Protein AF-0000000084649032 (afdb_homodimer)

Sequence (476 aa):
MSLVLALDASSSACSASLLRRSADGDELVSRYALTPREHTRRLMPMIDEVLAEAGVGPSQLDAVAYGHGPGSFTGLRIAAGVAQGLAYGLERPLIGVSTLQALALGGHLRHRFRYIFTALDARMGEVYAAAWRIENERPVALMAEAVLPPERLQLPREHEDHDWVGLGSGWGLWDGVPAEIQAALGLCVTDIEPQACDMVILAADAFEAGDHQRPHDAQPVYLRDQVAWKKMAEKKPQMSLVLALDASSSACSASLLRRSADGDELVSRYALTPREHTRRLMPMIDEVLAEAGVGPSQLDAVAYGHGPGSFTGLRIAAGVAQGLAYGLERPLIGVSTLQALALGGHLRHRFRYIFTALDARMGEVYAAAWRIENERPVALMAEAVLPPERLQLPREHEDHDWVGLGSGWGLWDGVPAEIQAALGLCVTDIEPQACDMVILAADAFEAGDHQRPHDAQPVYLRDQVAWKKMAEKKPQ

Foldseek 3Di:
DAWEKEWEQQEQKTKIKIWDDDPVGIDIFMDMDRHGPCNLPVRVVRVVVRCVVVPHDLLRHQEYEYAQDDGDPVRNVSRLVVRLVSCQVSVHFYYYFHFQQLQVLVCCVVPVDAWEWEWEPPPPQKIWIWIWGDDPSGTDTLDDTAIDHQLPDDDRPPCLPDAYAYEEQRCVSVVNHDPSVVVNHPYYDYPDGRYRRSRRVVVVVCVVVVNTHRSVPDHRDDRVVVVVVVVVVVPPDD/DAWEKEWEQQEQKTKIKIWDQDPVGIDIFMDMDRHGPCNLPVRVVRVVVRCVVVPHDLLRHQEYEYALDDGDPVRNVSRLVVRLVSCQVSVHFYYHFHFQQLQVLVCCVVPVDAWEWEWEPPPPQKIWIWIWGDDPSGTDTLDDTAIDHQLPDDDRPPCLQDAYAYEEQRCVSVVNHDPSVVVNHPYYDYPDGRYRRSRRVVVVVCVVVVNTHRSVPDHRDDRVVVVVVVVVVVPPDD

Nearest PDB structures (foldseek):
  5br9-assembly3_E  TM=9.724E-01  e=1.000E-29  Pseudomonas aeruginosa PAO1
  4y0w-assembly1_C-2  TM=9.733E-01  e=9.832E-28  Pseudomonas aeruginosa PAO579
  4y0w-assembly1_B-2  TM=9.728E-01  e=1.181E-27  Pseudomonas aeruginosa PAO579
  6z81-assembly2_D  TM=8.817E-01  e=2.629E-24  Escherichia coli
  3r6m-assembly2_C  TM=8.725E-01  e=8.405E-24  Vibrio parahaemolyticus

Organism: NCBI:txid1178482

Radius of gyration: 24.57 Å; Cα contacts (8 Å, |Δi|>4): 1198; chains: 2; bounding box: 53×78×54 Å

Secondary structure (DSSP, 8-state):
-EEEEEEE-SSSEEEEEEEEEETTEEEEEEEEEE-TT-HHHHHHHHHHHHHHHHT--GGG-SEEEEEEESS-HHHHHHHHHHHHHHHHHHT--EEEEEHHHHHHHHHHHHH--SEEEEEEE-STT-EEEEEEEEETTEEEESS--EEE-GGG--PPTT-TTS-EEEESGGGGGGGGS-HHHHHHEEEEE-S----HHHHHHHHHHHHHTT--B-GGG-----HHHHHHHHHHHHSS--/-EEEEEEE-SSSEEEEEEEEEETTEEEEEEEEEE-TT-HHHHHHHHHHHHHHHHT--GGG-SEEEEEEESS-HHHHHHHHHHHHHHHHHHT--EEEEEHHHHHHHHHHHHH--SEEEEEEE-STT-EEEEEEEEETTEEEESS--EEE-GGG--PPTT-TTS-EEEESGGGGGGGGS-HHHHHHEEEEE-S----HHHHHHHHHHHHHTT--B-GGG-----HHHHHHHHHHHHSS--

Solvent-accessible surface area (backbone atoms only — not comparable to full-atom values): 23913 Å² total; per-residue (Å²): 119,46,34,30,39,13,30,24,20,29,56,56,36,31,23,21,12,34,36,36,42,45,96,92,44,76,45,80,37,70,42,77,42,83,40,72,92,38,45,80,67,43,49,46,47,34,46,53,48,35,32,54,74,71,70,49,58,67,74,70,46,56,30,28,23,22,32,22,23,62,60,38,77,63,27,21,42,34,29,42,18,24,38,28,16,23,13,49,35,52,71,26,41,27,28,75,32,47,29,54,54,20,38,44,37,42,44,23,77,77,69,65,54,47,34,34,37,27,21,35,61,60,52,97,73,25,22,34,36,36,36,30,37,55,53,96,91,35,62,39,73,66,46,74,75,43,64,43,43,39,62,71,61,71,74,51,84,96,55,66,87,50,75,27,30,34,38,18,43,22,57,70,52,47,90,47,40,40,66,72,54,57,70,35,35,78,43,74,45,43,92,52,73,62,47,10,65,39,33,24,55,56,38,48,54,29,52,75,70,65,57,60,38,55,25,57,72,57,70,66,50,59,58,63,58,55,49,50,49,50,50,54,57,67,60,53,75,132,120,47,34,31,37,13,30,25,21,29,58,57,37,30,23,20,13,36,35,37,40,45,96,93,44,76,46,79,37,68,43,75,43,84,40,72,93,38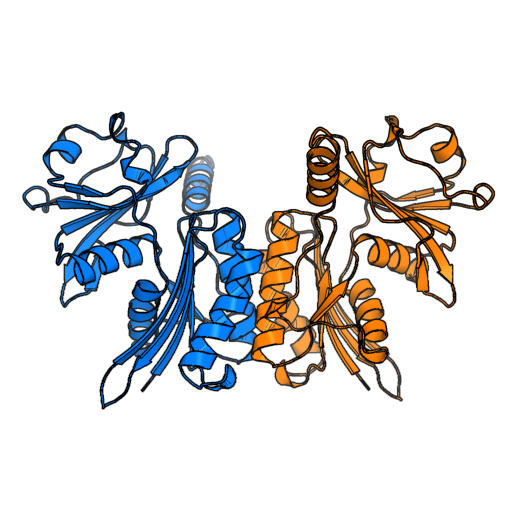,43,80,66,44,51,46,46,34,46,52,49,35,32,55,75,69,70,50,60,69,74,69,46,58,32,29,25,22,33,24,24,62,61,36,76,62,29,24,42,33,29,45,19,26,39,28,16,23,14,47,35,53,72,24,41,27,28,75,31,49,28,55,54,19,38,44,36,42,44,25,77,78,69,63,53,48,33,34,37,28,21,35,59,60,52,99,72,26,22,33,35,38,36,31,37,55,53,94,91,35,62,39,74,63,47,75,75,43,65,43,43,39,62,72,61,73,74,50,85,96,55,67,88,49,75,28,30,32,39,18,43,23,59,68,50,47,88,48,40,39,66,70,54,56,69,34,36,76,43,74,45,43,93,51,73,62,45,11,66,38,34,24,55,57,39,46,52,29,52,76,70,66,57,58,38,56,25,58,72,58,68,66,49,59,58,65,59,56,50,51,47,51,49,55,58,68,58,52,77,132

Structure (mmCIF, N/CA/C/O backbone):
data_AF-00000000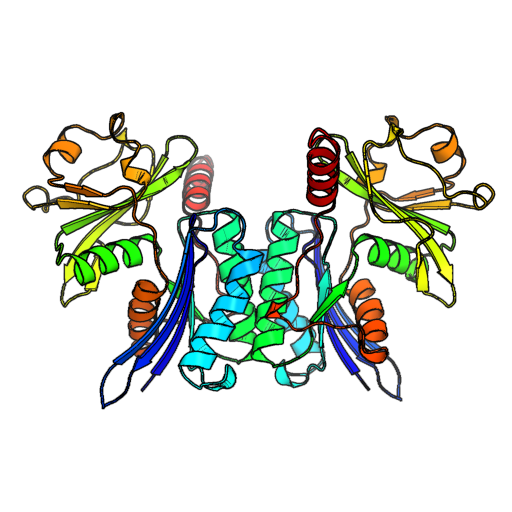84649032-model_v1
#
loop_
_entity.id
_entity.type
_entity.pdbx_description
1 polymer 'tRNA threonylcarbamoyladenosine biosynthesis protein TsaB'
#
loop_
_atom_site.group_PDB
_atom_site.id
_atom_site.type_symbol
_atom_site.label_atom_id
_atom_site.label_alt_id
_atom_site.label_comp_id
_atom_site.label_asym_id
_atom_site.label_entity_id
_atom_site.label_seq_id
_atom_site.pdbx_PDB_ins_code
_atom_site.Cartn_x
_atom_site.Cartn_y
_atom_site.Cartn_z
_atom_site.occupancy
_atom_site.B_iso_or_equiv
_atom_site.auth_seq_id
_atom_site.auth_comp_id
_atom_site.auth_asym_id
_atom_site.auth_atom_id
_atom_site.pdbx_PDB_model_num
ATOM 1 N N . MET A 1 1 ? -19.172 -23.312 -4 1 86.81 1 MET A N 1
ATOM 2 C CA . MET A 1 1 ? -19.266 -22.109 -4.836 1 86.81 1 MET A CA 1
ATOM 3 C C . MET A 1 1 ? -18.531 -20.938 -4.203 1 86.81 1 MET A C 1
ATOM 5 O O . MET A 1 1 ? -18.797 -20.578 -3.059 1 86.81 1 MET A O 1
ATOM 9 N N . SER A 1 2 ? -17.406 -20.609 -4.82 1 95.75 2 SER A N 1
ATOM 10 C CA . SER A 1 2 ? -16.641 -19.531 -4.215 1 95.75 2 SER A CA 1
ATOM 11 C C . SER A 1 2 ? -16.297 -18.453 -5.238 1 95.75 2 SER A C 1
ATOM 13 O O . SER A 1 2 ? -16.188 -18.734 -6.438 1 95.75 2 SER A O 1
ATOM 15 N N . LEU A 1 3 ? -16.328 -17.219 -4.832 1 98.44 3 LEU A N 1
ATOM 16 C CA . LEU A 1 3 ? -15.938 -16.047 -5.59 1 98.44 3 LEU A CA 1
ATOM 17 C C . LEU A 1 3 ? -14.734 -15.359 -4.945 1 98.44 3 LEU A C 1
ATOM 19 O O . LEU A 1 3 ? -14.867 -14.734 -3.891 1 98.44 3 LEU A O 1
ATOM 23 N N . VAL A 1 4 ? -13.578 -15.516 -5.617 1 98.81 4 VAL A N 1
ATOM 24 C CA . VAL A 1 4 ? -12.328 -15.055 -5.02 1 98.81 4 VAL A CA 1
ATOM 25 C C . VAL A 1 4 ? -11.656 -14.039 -5.941 1 98.81 4 VAL A C 1
ATOM 27 O O . VAL A 1 4 ? -11.586 -14.242 -7.156 1 98.81 4 VAL A O 1
ATOM 30 N N . LEU A 1 5 ? -11.227 -12.914 -5.41 1 98.88 5 LEU A N 1
ATOM 31 C CA . LEU A 1 5 ? -10.469 -11.891 -6.121 1 98.88 5 LEU A CA 1
ATOM 32 C C . LEU A 1 5 ? -9.008 -11.906 -5.699 1 98.88 5 LEU A C 1
ATOM 34 O O . LEU A 1 5 ? -8.703 -11.906 -4.504 1 98.88 5 LEU A O 1
ATOM 38 N N . ALA A 1 6 ? -8.086 -11.945 -6.656 1 98.94 6 ALA A N 1
ATOM 39 C CA . ALA A 1 6 ? -6.656 -11.906 -6.367 1 98.94 6 ALA A CA 1
ATOM 40 C C . ALA A 1 6 ? -6 -10.688 -7.02 1 98.94 6 ALA A C 1
ATOM 42 O O . ALA A 1 6 ? -6.32 -10.344 -8.156 1 98.94 6 ALA A O 1
ATOM 43 N N . LEU A 1 7 ? -5.074 -10.07 -6.297 1 98.5 7 LEU A N 1
ATOM 44 C CA . LEU A 1 7 ? -4.297 -8.914 -6.742 1 98.5 7 LEU A CA 1
ATOM 45 C C . LEU A 1 7 ? -2.803 -9.211 -6.695 1 98.5 7 LEU A C 1
ATOM 47 O O . LEU A 1 7 ? -2.322 -9.859 -5.758 1 98.5 7 LEU A O 1
ATOM 51 N N . ASP A 1 8 ? -2.084 -8.711 -7.707 1 98.31 8 ASP A N 1
ATOM 52 C CA . ASP A 1 8 ? -0.633 -8.867 -7.664 1 98.31 8 ASP A CA 1
ATOM 53 C C . ASP A 1 8 ? 0.07 -7.629 -8.211 1 98.31 8 ASP A C 1
ATOM 55 O O . ASP A 1 8 ? -0.33 -7.086 -9.242 1 98.31 8 ASP A O 1
ATOM 59 N N . ALA A 1 9 ? 0.954 -7.113 -7.457 1 96.56 9 ALA A N 1
ATOM 60 C CA . ALA A 1 9 ? 1.834 -6.02 -7.859 1 96.56 9 ALA A CA 1
ATOM 61 C C . ALA A 1 9 ? 3.279 -6.305 -7.465 1 96.56 9 ALA A C 1
ATOM 63 O O . ALA A 1 9 ? 4.047 -5.379 -7.188 1 96.56 9 ALA A O 1
ATOM 64 N N . SER A 1 10 ? 3.613 -7.594 -7.344 1 95.31 10 SER A N 1
ATOM 65 C CA . SER A 1 10 ? 4.855 -8.039 -6.723 1 95.31 10 SER A CA 1
ATOM 66 C C . SER A 1 10 ? 6.039 -7.859 -7.664 1 95.31 10 SER A C 1
ATOM 68 O O . SER A 1 10 ? 7.191 -8.047 -7.266 1 95.31 10 SER A O 1
ATOM 70 N N . SER A 1 11 ? 5.82 -7.52 -8.906 1 94.19 11 SER A N 1
ATOM 71 C CA . SER A 1 11 ? 6.871 -7.434 -9.914 1 94.19 11 SER A CA 1
ATOM 72 C C . SER A 1 11 ? 6.656 -6.238 -10.836 1 94.19 11 SER A C 1
ATOM 74 O O . SER A 1 11 ? 6.031 -5.25 -10.438 1 94.19 11 SER A O 1
ATOM 76 N N . SER A 1 12 ? 7.242 -6.301 -12.016 1 92.38 12 SER A N 1
ATOM 77 C CA . SER A 1 12 ? 7.059 -5.23 -12.992 1 92.38 12 SER A CA 1
ATOM 78 C C . SER A 1 12 ? 5.664 -5.277 -13.602 1 92.38 12 SER A C 1
ATOM 80 O O . SER A 1 12 ? 5.266 -4.363 -14.328 1 92.38 12 SER A O 1
ATOM 82 N N . ALA A 1 13 ? 4.957 -6.297 -13.242 1 94.88 13 ALA A N 1
ATOM 83 C CA . ALA A 1 13 ? 3.596 -6.449 -13.75 1 94.88 13 ALA A CA 1
ATOM 84 C C . ALA A 1 13 ? 2.568 -6.152 -12.664 1 94.88 13 ALA A C 1
ATOM 86 O O . ALA A 1 13 ? 2.873 -6.246 -11.469 1 94.88 13 ALA A O 1
ATOM 87 N N . CYS A 1 14 ? 1.465 -5.715 -13.062 1 95.62 14 CYS A N 1
ATOM 88 C CA . CYS A 1 14 ? 0.285 -5.516 -12.227 1 95.62 14 CYS A CA 1
ATOM 89 C C . CYS A 1 14 ? -0.906 -6.297 -12.773 1 95.62 14 CYS A C 1
ATOM 91 O O . CYS A 1 14 ? -1.133 -6.324 -13.984 1 95.62 14 CYS A O 1
ATOM 93 N N . SER A 1 15 ? -1.584 -6.984 -11.875 1 98.31 15 SER A N 1
ATOM 94 C CA . SER A 1 15 ? -2.689 -7.793 -12.383 1 98.31 15 SER A CA 1
ATOM 95 C C . SER A 1 15 ? -3.764 -7.984 -11.32 1 98.31 15 SER A C 1
ATOM 97 O O . SER A 1 15 ? -3.49 -7.867 -10.125 1 98.31 15 SER A O 1
ATOM 99 N N . ALA A 1 16 ? -4.973 -8.203 -11.711 1 98.62 16 ALA A N 1
ATOM 100 C CA . ALA A 1 16 ? -6.137 -8.57 -10.906 1 98.62 16 ALA A CA 1
ATOM 101 C C . ALA A 1 16 ? -6.953 -9.664 -11.594 1 98.62 16 ALA A C 1
ATOM 103 O O . ALA A 1 16 ? -7.125 -9.641 -12.812 1 98.62 16 ALA A O 1
ATOM 104 N N . SER A 1 17 ? -7.375 -10.641 -10.82 1 98.94 17 SER A N 1
ATOM 105 C CA . SER A 1 17 ? -8.156 -11.742 -11.391 1 98.94 17 SER A CA 1
ATOM 106 C C . SER A 1 17 ? -9.289 -12.156 -10.461 1 98.94 17 SER A C 1
ATOM 108 O O . SER A 1 17 ? -9.125 -12.156 -9.242 1 98.94 17 SER A O 1
ATOM 110 N N . LEU A 1 18 ? -10.375 -12.492 -11.039 1 98.88 18 LEU A N 1
ATOM 111 C CA . LEU A 1 18 ? -11.562 -12.992 -10.344 1 98.88 18 LEU A CA 1
ATOM 112 C C . LEU A 1 18 ? -11.883 -14.414 -10.781 1 98.88 18 LEU A C 1
ATOM 114 O O . LEU A 1 18 ? -11.961 -14.703 -11.977 1 98.88 18 LEU A O 1
ATOM 118 N N . LEU A 1 19 ? -11.984 -15.305 -9.836 1 98.81 19 LEU A N 1
ATOM 119 C CA . LEU A 1 19 ? -12.367 -16.688 -10.102 1 98.81 19 LEU A CA 1
ATOM 120 C C . LEU A 1 19 ? -13.711 -17.016 -9.453 1 98.81 19 LEU A C 1
ATOM 122 O O . LEU A 1 19 ? -13.867 -16.859 -8.242 1 98.81 19 LEU A O 1
ATOM 126 N N . ARG A 1 20 ? -14.602 -17.375 -10.211 1 97.81 20 ARG A N 1
ATOM 127 C CA . ARG A 1 20 ? -15.883 -17.891 -9.742 1 97.81 20 ARG A CA 1
ATOM 128 C C . ARG A 1 20 ? -15.969 -19.406 -9.93 1 97.81 20 ARG A C 1
ATOM 130 O O . ARG A 1 20 ? -15.984 -19.891 -11.062 1 97.81 20 ARG A O 1
ATOM 137 N N . ARG A 1 21 ? -15.961 -20.141 -8.844 1 96.69 21 ARG A N 1
ATOM 138 C CA . ARG A 1 21 ? -16.172 -21.578 -8.891 1 96.69 21 ARG A CA 1
ATOM 139 C C . ARG A 1 21 ? -17.625 -21.922 -8.641 1 96.69 21 ARG A C 1
ATOM 141 O O . ARG A 1 21 ? -18.219 -21.5 -7.648 1 96.69 21 ARG A O 1
ATOM 148 N N . SER A 1 22 ? -18.188 -22.609 -9.617 1 92.94 22 SER A N 1
ATOM 149 C CA . SER A 1 22 ? -19.578 -23.047 -9.5 1 92.94 22 SER A CA 1
ATOM 150 C C . SER A 1 22 ? -19.719 -24.516 -9.93 1 92.94 22 SER A C 1
ATOM 152 O O . SER A 1 22 ? -18.766 -25.125 -10.391 1 92.94 22 SER A O 1
ATOM 154 N N . ALA A 1 23 ? -20.875 -25.016 -9.742 1 91.62 23 ALA A N 1
ATOM 155 C CA . ALA A 1 23 ? -21.172 -26.391 -10.164 1 91.62 23 ALA A CA 1
ATOM 156 C C . ALA A 1 23 ? -21.078 -26.516 -11.68 1 91.62 23 ALA A C 1
ATOM 158 O O . ALA A 1 23 ? -20.734 -27.594 -12.195 1 91.62 23 ALA A O 1
ATOM 159 N N . ASP A 1 24 ? -21.344 -25.406 -12.398 1 91.44 24 ASP A N 1
ATOM 160 C CA . ASP A 1 24 ? -21.344 -25.422 -13.859 1 91.44 24 ASP A CA 1
ATOM 161 C C . ASP A 1 24 ? -19.922 -25.219 -14.414 1 91.44 24 ASP A C 1
ATOM 163 O O . ASP A 1 24 ? -19.719 -25.312 -15.625 1 91.44 24 ASP A O 1
ATOM 167 N N . GLY A 1 25 ? -19 -24.938 -13.578 1 93.06 25 GLY A N 1
ATOM 168 C CA . GLY A 1 25 ? -17.625 -24.75 -14.016 1 93.06 25 GLY A CA 1
ATOM 169 C C . GLY A 1 25 ? -17 -23.469 -13.469 1 93.06 25 GLY A C 1
ATOM 170 O O . GLY A 1 25 ? -17.672 -22.672 -12.82 1 93.06 25 GLY A O 1
ATOM 171 N N . ASP A 1 26 ? -15.695 -23.375 -13.766 1 95.44 26 ASP A N 1
ATOM 172 C CA . ASP A 1 26 ? -14.945 -22.219 -13.289 1 95.44 26 ASP A CA 1
ATOM 173 C C . ASP A 1 26 ? -14.977 -21.078 -14.32 1 95.44 26 ASP A C 1
ATOM 175 O O . ASP A 1 26 ? -14.906 -21.328 -15.523 1 95.44 26 ASP A O 1
ATOM 179 N N . GLU A 1 27 ? -15.211 -19.859 -13.852 1 97.19 27 GLU A N 1
ATOM 180 C CA . GLU A 1 27 ? -15.078 -18.656 -14.656 1 97.19 27 GLU A CA 1
ATOM 181 C C . GLU A 1 27 ? -13.922 -17.781 -14.156 1 97.19 27 GLU A C 1
ATOM 183 O O . GLU A 1 27 ? -13.875 -17.422 -12.977 1 97.19 27 GLU A O 1
ATOM 188 N N . LEU A 1 28 ? -13.023 -17.531 -15.047 1 98.38 28 LEU A N 1
ATOM 189 C CA . LEU A 1 28 ? -11.859 -16.719 -14.719 1 98.38 28 LEU A CA 1
ATOM 190 C C . LEU A 1 28 ? -11.844 -15.438 -15.539 1 98.38 28 LEU A C 1
ATOM 192 O O . LEU A 1 28 ? -11.922 -15.477 -16.766 1 98.38 28 LEU A O 1
ATOM 196 N N . VAL A 1 29 ? -11.875 -14.258 -14.883 1 98.69 29 VAL A N 1
ATOM 197 C CA . VAL A 1 29 ? -11.727 -12.945 -15.508 1 98.69 29 VAL A CA 1
ATOM 198 C C . VAL A 1 29 ? -10.438 -12.289 -15.008 1 98.69 29 VAL A C 1
ATOM 200 O O . VAL A 1 29 ? -10.211 -12.188 -13.805 1 98.69 29 VAL A O 1
ATOM 203 N N . SER A 1 30 ? -9.602 -11.844 -15.953 1 98.75 30 SER A N 1
ATOM 204 C CA . SER A 1 30 ? -8.289 -11.359 -15.539 1 98.75 30 SER A CA 1
ATOM 205 C C . SER A 1 30 ? -7.914 -10.086 -16.281 1 98.75 30 SER A C 1
ATOM 207 O O . SER A 1 30 ? -8.383 -9.852 -17.406 1 98.75 30 SER A O 1
ATOM 209 N N . ARG A 1 31 ? -7.156 -9.211 -15.672 1 98.56 31 ARG A N 1
ATOM 210 C CA . ARG A 1 31 ? -6.434 -8.078 -16.234 1 98.56 31 ARG A CA 1
ATOM 211 C C . ARG A 1 31 ? -4.949 -8.148 -15.898 1 98.56 31 ARG A C 1
ATOM 213 O O . ARG A 1 31 ? -4.582 -8.555 -14.789 1 98.56 31 ARG A O 1
ATOM 220 N N . TYR A 1 32 ? -4.176 -7.863 -16.828 1 97.44 32 TYR A N 1
ATOM 221 C CA . TYR A 1 32 ? -2.721 -7.906 -16.703 1 97.44 32 TYR A CA 1
ATOM 222 C C . TYR A 1 32 ? -2.074 -6.781 -17.5 1 97.44 32 TYR A C 1
ATOM 224 O O . TYR A 1 32 ? -2.492 -6.48 -18.625 1 97.44 32 TYR A O 1
ATOM 232 N N . ALA A 1 33 ? -1.091 -6.109 -16.875 1 95.75 33 ALA A N 1
ATOM 233 C CA . ALA A 1 33 ? -0.325 -5.086 -17.578 1 95.75 33 ALA A CA 1
ATOM 234 C C . ALA A 1 33 ? 1.118 -5.043 -17.094 1 95.75 33 ALA A C 1
ATOM 236 O O . ALA A 1 33 ? 1.372 -5.125 -15.883 1 95.75 33 ALA A O 1
ATOM 237 N N . LEU A 1 34 ? 1.998 -5.035 -18.062 1 92.69 34 LEU A N 1
ATOM 238 C CA . LEU A 1 34 ? 3.383 -4.715 -17.734 1 92.69 34 LEU A CA 1
ATOM 239 C C . LEU A 1 34 ? 3.572 -3.211 -17.578 1 92.69 34 LEU A C 1
ATOM 241 O O . LEU A 1 34 ? 3.568 -2.479 -18.578 1 92.69 34 LEU A O 1
ATOM 245 N N . THR A 1 35 ? 3.514 -2.666 -16.406 1 82.5 35 THR A N 1
ATOM 246 C CA . THR A 1 35 ? 3.521 -1.23 -16.141 1 82.5 35 THR A CA 1
ATOM 247 C C . THR A 1 35 ? 4.461 -0.894 -14.992 1 82.5 35 THR A C 1
ATOM 249 O O . THR A 1 35 ? 4.012 -0.521 -13.906 1 82.5 35 THR A O 1
ATOM 252 N N . PRO A 1 36 ? 5.703 -0.993 -15.352 1 77.81 36 PRO A N 1
ATOM 253 C CA . PRO A 1 36 ? 6.617 -0.682 -14.25 1 77.81 36 PRO A CA 1
ATOM 254 C C . PRO A 1 36 ? 6.352 0.689 -13.633 1 77.81 36 PRO A C 1
ATOM 256 O O . PRO A 1 36 ? 6.09 1.655 -14.359 1 77.81 36 PRO A O 1
ATOM 259 N N . ARG A 1 37 ? 6.094 0.767 -12.367 1 76.12 37 ARG A N 1
ATOM 260 C CA . ARG A 1 37 ? 6.004 1.972 -11.547 1 76.12 37 ARG A CA 1
ATOM 261 C C . ARG A 1 37 ? 4.605 2.574 -11.609 1 76.12 37 ARG A C 1
ATOM 263 O O . ARG A 1 37 ? 4.395 3.719 -11.203 1 76.12 37 ARG A O 1
ATOM 270 N N . GLU A 1 38 ? 3.682 1.796 -12.172 1 81.81 38 GLU A N 1
ATOM 271 C CA . GLU A 1 38 ? 2.328 2.33 -12.281 1 81.81 38 GLU A CA 1
ATOM 272 C C . GLU A 1 38 ? 1.336 1.49 -11.484 1 81.81 38 GLU A C 1
ATOM 274 O O . GLU A 1 38 ? 0.126 1.573 -11.703 1 81.81 38 GLU A O 1
ATOM 279 N N . HIS A 1 39 ? 1.851 0.743 -10.625 1 85.31 39 HIS A N 1
ATOM 280 C CA . HIS A 1 39 ? 1.014 -0.2 -9.891 1 85.31 39 HIS A CA 1
ATOM 281 C C . HIS A 1 39 ? -0.084 0.522 -9.117 1 85.31 39 HIS A C 1
ATOM 283 O O . HIS A 1 39 ? -1.249 0.118 -9.164 1 85.31 39 HIS A O 1
ATOM 289 N N . THR A 1 40 ? 0.203 1.583 -8.523 1 79.81 40 THR A N 1
ATOM 290 C CA . THR A 1 40 ? -0.742 2.328 -7.699 1 79.81 40 THR A CA 1
ATOM 291 C C . THR A 1 40 ? -1.886 2.875 -8.547 1 79.81 40 THR A C 1
ATOM 293 O O . THR A 1 40 ? -3.041 2.881 -8.117 1 79.81 40 THR A O 1
ATOM 296 N N . ARG A 1 41 ? -1.507 3.17 -9.695 1 85.5 41 ARG A N 1
ATOM 297 C CA . ARG A 1 41 ? -2.479 3.783 -10.594 1 85.5 41 ARG A CA 1
ATOM 298 C C . ARG A 1 41 ? -3.385 2.729 -11.219 1 85.5 41 ARG A C 1
ATOM 300 O O . ARG A 1 41 ? -4.562 2.986 -11.477 1 85.5 41 ARG A O 1
ATOM 307 N N . ARG A 1 42 ? -2.9 1.591 -11.398 1 91.44 42 ARG A N 1
ATOM 308 C CA . ARG A 1 42 ? -3.58 0.638 -12.266 1 91.44 42 ARG A CA 1
ATOM 309 C C . ARG A 1 42 ? -4.336 -0.406 -11.453 1 91.44 42 ARG A C 1
ATOM 311 O O . ARG A 1 42 ? -5.367 -0.921 -11.891 1 91.44 42 ARG A O 1
ATOM 318 N N . LEU A 1 43 ? -3.877 -0.708 -10.32 1 94.5 43 LEU A N 1
ATOM 319 C CA . LEU A 1 43 ? -4.375 -1.874 -9.594 1 94.5 43 LEU A CA 1
ATOM 320 C C . LEU A 1 43 ? -5.863 -1.738 -9.305 1 94.5 43 LEU A C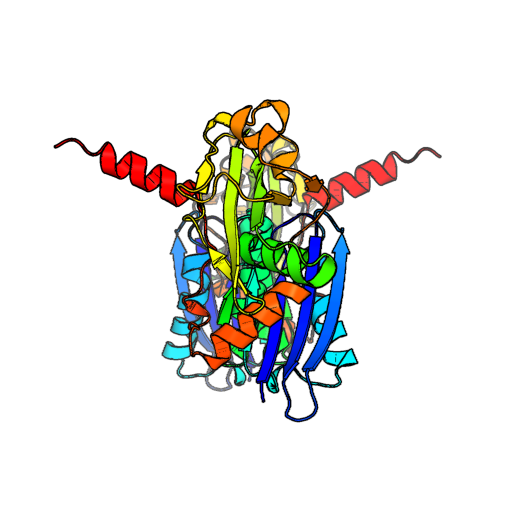 1
ATOM 322 O O . LEU A 1 43 ? -6.648 -2.641 -9.617 1 94.5 43 LEU A O 1
ATOM 326 N N . MET A 1 44 ? -6.293 -0.589 -8.812 1 93.75 44 MET A N 1
ATOM 327 C CA . MET A 1 44 ? -7.684 -0.398 -8.414 1 93.75 44 MET A CA 1
ATOM 328 C C . MET A 1 44 ? -8.609 -0.385 -9.625 1 93.75 44 MET A C 1
ATOM 330 O O . MET A 1 44 ? -9.648 -1.036 -9.625 1 93.75 44 MET A O 1
ATOM 334 N N . PRO A 1 45 ? -8.25 0.301 -10.688 1 94.5 45 PRO A N 1
ATOM 335 C CA . PRO A 1 45 ? -9.062 0.215 -11.906 1 94.5 45 PRO A CA 1
ATOM 336 C C . PRO A 1 45 ? -9.18 -1.213 -12.43 1 94.5 45 PRO A C 1
ATOM 338 O O . PRO A 1 45 ? -10.242 -1.603 -12.93 1 94.5 45 PRO A O 1
ATOM 341 N N . MET A 1 46 ? -8.141 -1.969 -12.344 1 97 46 MET A N 1
ATOM 342 C CA . MET A 1 46 ? -8.18 -3.361 -12.781 1 97 46 MET A CA 1
ATOM 343 C C . MET A 1 46 ? -9.195 -4.16 -11.969 1 97 46 MET A C 1
ATOM 345 O O . MET A 1 46 ? -9.922 -4.988 -12.516 1 97 46 MET A O 1
ATOM 349 N N . ILE A 1 47 ? -9.203 -3.922 -10.633 1 97.62 47 ILE A N 1
ATOM 350 C CA . ILE A 1 47 ? -10.18 -4.57 -9.766 1 97.62 47 ILE A CA 1
ATOM 351 C C . ILE A 1 47 ? -11.594 -4.234 -10.242 1 97.62 47 ILE A C 1
ATOM 353 O O . ILE A 1 47 ? -12.422 -5.129 -10.406 1 97.62 47 ILE A O 1
ATOM 357 N N . ASP A 1 48 ? -11.766 -2.984 -10.461 1 95.94 48 ASP A N 1
ATOM 358 C CA . ASP A 1 48 ? -13.07 -2.51 -10.914 1 95.94 48 ASP A CA 1
ATOM 359 C C . ASP A 1 48 ? -13.469 -3.178 -12.234 1 95.94 48 ASP A C 1
ATOM 361 O O . ASP A 1 48 ? -14.609 -3.611 -12.398 1 95.94 48 ASP A O 1
ATOM 365 N N . GLU A 1 49 ? -12.586 -3.33 -13.148 1 97.38 49 GLU A N 1
ATOM 366 C CA . GLU A 1 49 ? -12.82 -3.898 -14.469 1 97.38 49 GLU A CA 1
ATOM 367 C C . GLU A 1 49 ? -13.195 -5.375 -14.375 1 97.38 49 GLU A C 1
ATOM 369 O O . GLU A 1 49 ? -14.141 -5.824 -15.023 1 97.38 49 GLU A O 1
ATOM 374 N N . VAL A 1 50 ? -12.445 -6.133 -13.602 1 98.31 50 VAL A N 1
ATOM 375 C CA . VAL A 1 50 ? -12.703 -7.566 -13.539 1 98.31 50 VAL A CA 1
ATOM 376 C C . VAL A 1 50 ? -14.047 -7.824 -12.867 1 98.31 50 VAL A C 1
ATOM 378 O O . VAL A 1 50 ? -14.789 -8.727 -13.266 1 98.31 50 VAL A O 1
ATOM 381 N N . LEU A 1 51 ? -14.398 -7.07 -11.812 1 97.81 51 LEU A N 1
ATOM 382 C CA . LEU A 1 51 ? -15.695 -7.227 -11.156 1 97.81 51 LEU A CA 1
ATOM 383 C C . LEU A 1 51 ? -16.828 -6.848 -12.094 1 97.81 51 LEU A C 1
ATOM 385 O O . LEU A 1 51 ? -17.828 -7.562 -12.188 1 97.81 51 LEU A O 1
ATOM 389 N N . ALA A 1 52 ? -16.641 -5.75 -12.82 1 97.44 52 ALA A N 1
ATOM 390 C CA . ALA A 1 52 ? -17.656 -5.281 -13.766 1 97.44 52 ALA A CA 1
ATOM 391 C C . ALA A 1 52 ? -17.906 -6.312 -14.859 1 97.44 52 ALA A C 1
ATOM 393 O O . ALA A 1 52 ? -19.062 -6.613 -15.188 1 97.44 52 ALA A O 1
ATOM 394 N N . GLU A 1 53 ? -16.844 -6.805 -15.414 1 98.12 53 GLU A N 1
ATOM 395 C CA . GLU A 1 53 ? -16.969 -7.789 -16.484 1 98.12 53 GLU A CA 1
ATOM 396 C C . GLU A 1 53 ? -17.703 -9.039 -16 1 98.12 53 GLU A C 1
ATOM 398 O O . GLU A 1 53 ? -18.5 -9.625 -16.75 1 98.12 53 GLU A O 1
ATOM 403 N N . ALA A 1 54 ? -17.438 -9.391 -14.773 1 97.19 54 ALA A N 1
ATOM 404 C CA . ALA A 1 54 ? -18.078 -10.57 -14.211 1 97.19 54 ALA A CA 1
ATOM 405 C C . ALA A 1 54 ? -19.5 -10.258 -13.75 1 97.19 54 ALA A C 1
ATOM 407 O O . ALA A 1 54 ? -20.25 -11.164 -13.383 1 97.19 54 ALA A O 1
ATOM 408 N N . GLY A 1 55 ? -19.844 -8.977 -13.672 1 97.25 55 GLY A N 1
ATOM 409 C CA . GLY A 1 55 ? -21.172 -8.555 -13.258 1 97.25 55 GLY A CA 1
ATOM 410 C C . GLY A 1 55 ? -21.422 -8.742 -11.773 1 97.25 55 GLY A C 1
ATOM 411 O O . GLY A 1 55 ? -22.516 -9.125 -11.367 1 97.25 55 GLY A O 1
ATOM 412 N N . VAL A 1 56 ? -20.406 -8.609 -10.961 1 96.25 56 VAL A N 1
ATOM 413 C CA . VAL A 1 56 ? -20.562 -8.781 -9.516 1 96.25 56 VAL A CA 1
ATOM 414 C C . VAL A 1 56 ? -20.047 -7.535 -8.789 1 96.25 56 VAL A C 1
ATOM 416 O O . VAL A 1 56 ? -19.219 -6.793 -9.32 1 96.25 56 VAL A O 1
ATOM 419 N N . GLY A 1 57 ? -20.609 -7.297 -7.617 1 95.31 57 GLY A N 1
ATOM 420 C CA . GLY A 1 57 ? -20.109 -6.254 -6.734 1 95.31 57 GLY A CA 1
ATOM 421 C C . GLY A 1 57 ? -19.109 -6.758 -5.719 1 95.31 57 GLY A C 1
ATOM 422 O O . GLY A 1 57 ? -19 -7.965 -5.484 1 95.31 57 GLY A O 1
ATOM 423 N N . PRO A 1 58 ? -18.391 -5.863 -5.082 1 95.75 58 PRO A N 1
ATOM 424 C CA . PRO A 1 58 ? -17.391 -6.266 -4.094 1 95.75 58 PRO A CA 1
ATOM 425 C C . PRO A 1 58 ? -17.984 -7.082 -2.947 1 95.75 58 PRO A C 1
ATOM 427 O O . PRO A 1 58 ? -17.344 -8.008 -2.443 1 95.75 58 PRO A O 1
ATOM 430 N N . SER A 1 59 ? -19.156 -6.773 -2.551 1 95.5 59 SER A N 1
ATOM 431 C CA . SER A 1 59 ? -19.766 -7.414 -1.394 1 95.5 59 SER A CA 1
ATOM 432 C C . SER A 1 59 ? -20.078 -8.875 -1.676 1 95.5 59 SER A C 1
ATOM 434 O O . SER A 1 59 ? -20.391 -9.641 -0.756 1 95.5 59 SER A O 1
ATOM 436 N N . GLN A 1 60 ? -20.094 -9.289 -2.906 1 97.12 60 GLN A N 1
ATOM 437 C CA . GLN A 1 60 ? -20.391 -10.672 -3.275 1 97.12 60 GLN A CA 1
ATOM 438 C C . GLN A 1 60 ? -19.156 -11.555 -3.145 1 97.12 60 GLN A C 1
ATOM 440 O O . GLN A 1 60 ? -19.25 -12.781 -3.207 1 97.12 60 GLN A O 1
ATOM 445 N N . LEU A 1 61 ? -18.016 -10.93 -2.922 1 98.19 61 LEU A N 1
ATOM 446 C CA . LEU A 1 61 ? -16.781 -11.695 -2.795 1 98.19 61 LEU A CA 1
ATOM 447 C C . LEU A 1 61 ? -16.797 -12.562 -1.541 1 98.19 61 LEU A C 1
ATOM 449 O O . LEU A 1 61 ? -17.281 -12.125 -0.489 1 98.19 61 LEU A O 1
ATOM 453 N N . ASP A 1 62 ? -16.297 -13.75 -1.712 1 98.62 62 ASP A N 1
ATOM 454 C CA . ASP A 1 62 ? -16.141 -14.633 -0.556 1 98.62 62 ASP A CA 1
ATOM 455 C C . ASP A 1 62 ? -14.781 -14.445 0.111 1 98.62 62 ASP A C 1
ATOM 457 O O . ASP A 1 62 ? -14.641 -14.68 1.312 1 98.62 62 ASP A O 1
ATOM 461 N N . ALA A 1 63 ? -13.789 -14.047 -0.678 1 98.69 63 ALA A N 1
ATOM 462 C CA . ALA A 1 63 ? -12.43 -13.852 -0.18 1 98.69 63 ALA A CA 1
ATOM 463 C C . ALA A 1 63 ? -11.625 -12.945 -1.112 1 98.69 63 ALA A C 1
ATOM 465 O O . ALA A 1 63 ? -11.969 -12.789 -2.285 1 98.69 63 ALA A O 1
ATOM 466 N N . VAL A 1 64 ? -10.609 -12.359 -0.577 1 98.75 64 VAL A N 1
ATOM 467 C CA . VAL A 1 64 ? -9.617 -11.586 -1.322 1 98.75 64 VAL A CA 1
ATOM 468 C C . VAL A 1 64 ? -8.242 -12.219 -1.163 1 98.75 64 VAL A C 1
ATOM 470 O O . VAL A 1 64 ? -7.934 -12.805 -0.12 1 98.75 64 VAL A O 1
ATOM 473 N N . ALA A 1 65 ? -7.457 -12.18 -2.176 1 98.88 65 ALA A N 1
ATOM 474 C CA . ALA A 1 65 ? -6.098 -12.719 -2.139 1 98.88 65 ALA A CA 1
ATOM 475 C C . ALA A 1 65 ? -5.102 -11.727 -2.732 1 98.88 65 ALA A C 1
ATOM 477 O O . ALA A 1 65 ? -5.484 -10.797 -3.443 1 98.88 65 ALA A O 1
ATOM 478 N N . TYR A 1 66 ? -3.861 -11.875 -2.424 1 98.56 66 TYR A N 1
ATOM 479 C CA . TYR A 1 66 ? -2.799 -11.039 -2.971 1 98.56 66 TYR A CA 1
ATOM 480 C C . TYR A 1 66 ? -1.478 -11.797 -3.02 1 98.56 66 TYR A C 1
ATOM 482 O O . TYR A 1 66 ? -1.284 -12.766 -2.283 1 98.56 66 TYR A O 1
ATOM 490 N N . GLY A 1 67 ? -0.65 -11.461 -3.949 1 98.44 67 GLY A N 1
ATOM 491 C CA . GLY A 1 67 ? 0.71 -11.969 -3.895 1 98.44 67 GLY A CA 1
ATOM 492 C C . GLY A 1 67 ? 1.494 -11.461 -2.701 1 98.44 67 GLY A C 1
ATOM 493 O O . GLY A 1 67 ? 1.864 -10.281 -2.654 1 98.44 67 GLY A O 1
ATOM 494 N N . HIS A 1 68 ? 1.777 -12.391 -1.811 1 97.38 68 HIS A N 1
ATOM 495 C CA . HIS A 1 68 ? 2.383 -11.914 -0.572 1 97.38 68 HIS A CA 1
ATOM 496 C C . HIS A 1 68 ? 3.904 -11.883 -0.681 1 97.38 68 HIS A C 1
ATOM 498 O O . HIS A 1 68 ? 4.586 -11.445 0.248 1 97.38 68 HIS A O 1
ATOM 504 N N . GLY A 1 69 ? 4.441 -12.289 -1.764 1 97.38 69 GLY A N 1
ATOM 505 C CA . GLY A 1 69 ? 5.883 -12.281 -1.97 1 97.38 69 GLY A CA 1
ATOM 506 C C . GLY A 1 69 ? 6.465 -13.672 -2.168 1 97.38 69 GLY A C 1
ATOM 507 O O . GLY A 1 69 ? 5.734 -14.664 -2.166 1 97.38 69 GLY A O 1
ATOM 508 N N . PRO A 1 70 ? 7.738 -13.648 -2.414 1 97.56 70 PRO A N 1
ATOM 509 C CA . PRO A 1 70 ? 8.695 -12.539 -2.449 1 97.56 70 PRO A CA 1
ATOM 510 C C . PRO A 1 70 ? 8.57 -11.695 -3.717 1 97.56 70 PRO A C 1
ATOM 512 O O . PRO A 1 70 ? 7.883 -12.086 -4.66 1 97.56 70 PRO A O 1
ATOM 515 N N . GLY A 1 71 ? 9.125 -10.477 -3.703 1 95.44 71 GLY A N 1
ATOM 516 C CA . GLY A 1 71 ? 9.078 -9.594 -4.859 1 95.44 71 GLY A CA 1
ATOM 517 C C . GLY A 1 71 ? 9.438 -8.156 -4.523 1 95.44 71 GLY A C 1
ATOM 518 O O . GLY A 1 71 ? 10.25 -7.906 -3.635 1 95.44 71 GLY A O 1
ATOM 519 N N . SER A 1 72 ? 8.898 -7.289 -5.352 1 91.38 72 SER A N 1
ATOM 520 C CA . SER A 1 72 ? 9.148 -5.855 -5.23 1 91.38 72 SER A CA 1
ATOM 521 C C . SER A 1 72 ? 8.742 -5.34 -3.855 1 91.38 72 SER A C 1
ATOM 523 O O . SER A 1 72 ? 7.613 -5.562 -3.41 1 91.38 72 SER A O 1
ATOM 525 N N . PHE A 1 73 ? 9.664 -4.66 -3.215 1 86.56 73 PHE A N 1
ATOM 526 C CA . PHE A 1 73 ? 9.43 -4.129 -1.877 1 86.56 73 PHE A CA 1
ATOM 527 C C . PHE A 1 73 ? 8.203 -3.229 -1.861 1 86.56 73 PHE A C 1
ATOM 529 O O . PHE A 1 73 ? 7.305 -3.406 -1.034 1 86.56 73 PHE A O 1
ATOM 536 N N . THR A 1 74 ? 8.094 -2.293 -2.779 1 87.62 74 THR A N 1
ATOM 537 C CA . THR A 1 74 ? 6.973 -1.358 -2.861 1 87.62 74 THR A CA 1
ATOM 538 C C . THR A 1 74 ? 5.723 -2.057 -3.387 1 87.62 74 THR A C 1
ATOM 540 O O . THR A 1 74 ? 4.637 -1.9 -2.824 1 87.62 74 THR A O 1
ATOM 543 N N . GLY A 1 75 ? 5.883 -2.854 -4.379 1 92.62 75 GLY A N 1
ATOM 544 C CA . GLY A 1 75 ? 4.754 -3.51 -5.02 1 92.62 75 GLY A CA 1
ATOM 545 C C . GLY A 1 75 ? 4.004 -4.445 -4.094 1 92.62 75 GLY A C 1
ATOM 546 O O . GLY A 1 75 ? 2.771 -4.484 -4.109 1 92.62 75 GLY A O 1
ATOM 547 N N . LEU A 1 76 ? 4.742 -5.172 -3.287 1 94.62 76 LEU A N 1
ATOM 548 C CA . LEU A 1 76 ? 4.121 -6.082 -2.33 1 94.62 76 LEU A CA 1
ATOM 549 C C . LEU A 1 76 ? 3.23 -5.324 -1.355 1 94.62 76 LEU A C 1
ATOM 551 O O . LEU A 1 76 ? 2.121 -5.766 -1.047 1 94.62 76 LEU A O 1
ATOM 555 N N . ARG A 1 77 ? 3.67 -4.203 -0.941 1 92.19 77 ARG A N 1
ATOM 556 C CA . ARG A 1 77 ? 2.951 -3.426 0.062 1 92.19 77 ARG A CA 1
ATOM 557 C C . ARG A 1 77 ? 1.723 -2.754 -0.543 1 92.19 77 ARG A C 1
ATOM 559 O O . ARG A 1 77 ? 0.7 -2.6 0.128 1 92.19 77 ARG A O 1
ATOM 566 N N . ILE A 1 78 ? 1.803 -2.395 -1.782 1 92.5 78 ILE A N 1
ATOM 567 C CA . ILE A 1 78 ? 0.662 -1.822 -2.488 1 92.5 78 ILE A CA 1
ATOM 568 C C . ILE A 1 78 ? -0.453 -2.859 -2.594 1 92.5 78 ILE A C 1
ATOM 570 O O . ILE A 1 78 ? -1.592 -2.598 -2.197 1 92.5 78 ILE A O 1
ATOM 574 N N . ALA A 1 79 ? -0.077 -3.99 -3.092 1 96.19 79 ALA A N 1
ATOM 575 C CA . ALA A 1 79 ? -1.077 -5.043 -3.24 1 96.19 79 ALA A CA 1
ATOM 576 C C . ALA A 1 79 ? -1.645 -5.457 -1.887 1 96.19 79 ALA A C 1
ATOM 578 O O . ALA A 1 79 ? -2.852 -5.672 -1.75 1 96.19 79 ALA A O 1
ATOM 579 N N . ALA A 1 80 ? -0.757 -5.602 -0.938 1 95.88 80 ALA A N 1
ATOM 580 C CA . ALA A 1 80 ? -1.196 -5.984 0.402 1 95.88 80 ALA A CA 1
ATOM 581 C C . ALA A 1 80 ? -2.154 -4.949 0.981 1 95.88 80 ALA A C 1
ATOM 583 O O . ALA A 1 80 ? -3.209 -5.297 1.518 1 95.88 80 ALA A O 1
ATOM 584 N N . GLY A 1 81 ? -1.791 -3.684 0.875 1 95.19 81 GLY A N 1
ATOM 585 C CA . GLY A 1 81 ? -2.639 -2.625 1.399 1 95.19 81 GLY A CA 1
ATOM 586 C C . GLY A 1 81 ? -4.031 -2.621 0.797 1 95.19 81 GLY A C 1
ATOM 587 O O . GLY A 1 81 ? -5.027 -2.613 1.522 1 95.19 81 GLY A O 1
ATOM 588 N N . VAL A 1 82 ? -4.102 -2.662 -0.498 1 96.62 82 VAL A N 1
ATOM 589 C CA . VAL A 1 82 ? -5.383 -2.66 -1.2 1 96.62 82 VAL A CA 1
ATOM 590 C C . VAL A 1 82 ? -6.195 -3.889 -0.799 1 96.62 82 VAL A C 1
ATOM 592 O O . VAL A 1 82 ? -7.383 -3.781 -0.481 1 96.62 82 VAL A O 1
ATOM 595 N N . ALA A 1 83 ? -5.535 -5.012 -0.768 1 98.06 83 ALA A N 1
ATOM 596 C CA . ALA A 1 83 ? -6.215 -6.262 -0.437 1 98.06 83 ALA A CA 1
ATOM 597 C C . ALA A 1 83 ? -6.711 -6.25 1.006 1 98.06 83 ALA A C 1
ATOM 599 O O . ALA A 1 83 ? -7.836 -6.676 1.285 1 98.06 83 ALA A O 1
ATOM 600 N N . GLN A 1 84 ? -5.887 -5.801 1.917 1 96.75 84 GLN A N 1
ATOM 601 C CA . GLN A 1 84 ? -6.273 -5.719 3.322 1 96.75 84 GLN A CA 1
ATOM 602 C C . GLN A 1 84 ? -7.477 -4.797 3.508 1 96.75 84 GLN A C 1
ATOM 604 O O . GLN A 1 84 ? -8.453 -5.164 4.164 1 96.75 84 GLN A O 1
ATOM 609 N N . GLY A 1 85 ? -7.355 -3.602 2.918 1 96.75 85 GLY A N 1
ATOM 610 C CA . GLY A 1 85 ? -8.469 -2.672 3.008 1 96.75 85 GLY A CA 1
ATOM 611 C C . GLY A 1 85 ? -9.766 -3.242 2.465 1 96.75 85 GLY A C 1
ATOM 612 O O . GLY A 1 85 ? -10.812 -3.148 3.111 1 96.75 85 GLY A O 1
ATOM 613 N N . LEU A 1 86 ? -9.68 -3.832 1.33 1 97.44 86 LEU A N 1
ATOM 614 C CA . LEU A 1 86 ? -10.852 -4.395 0.663 1 97.44 86 LEU A CA 1
ATOM 615 C C . LEU A 1 86 ? -11.469 -5.512 1.498 1 97.44 86 LEU A C 1
ATOM 617 O O . LEU A 1 86 ? -12.664 -5.484 1.787 1 97.44 86 LEU A O 1
ATOM 621 N N . ALA A 1 87 ? -10.602 -6.461 1.896 1 97.94 87 ALA A N 1
ATOM 622 C CA . ALA A 1 87 ? -11.078 -7.602 2.678 1 97.94 87 ALA A CA 1
ATOM 623 C C . ALA A 1 87 ? -11.656 -7.145 4.016 1 97.94 87 ALA A C 1
ATOM 625 O O . ALA A 1 87 ? -12.688 -7.656 4.457 1 97.94 87 ALA A O 1
ATOM 626 N N . TYR A 1 88 ? -11 -6.219 4.648 1 96.31 88 TYR A N 1
ATOM 627 C CA . TYR A 1 88 ? -11.445 -5.711 5.941 1 96.31 88 TYR A CA 1
ATOM 628 C C . TYR A 1 88 ? -12.812 -5.035 5.816 1 96.31 88 TYR A C 1
ATOM 630 O O . TYR A 1 88 ? -13.727 -5.332 6.586 1 96.31 88 TYR A O 1
ATOM 638 N N . GLY A 1 89 ? -12.93 -4.152 4.883 1 94.69 89 GLY A N 1
ATOM 639 C CA . GLY A 1 89 ? -14.195 -3.475 4.656 1 94.69 89 GLY A CA 1
ATOM 640 C C . GLY A 1 89 ? -15.344 -4.43 4.375 1 94.69 89 GLY A C 1
ATOM 641 O O . GLY A 1 89 ? -16.469 -4.191 4.801 1 94.69 89 GLY A O 1
ATOM 642 N N . LEU A 1 90 ? -15.023 -5.504 3.662 1 96.25 90 LEU A N 1
ATOM 643 C CA . LEU A 1 90 ? -16.047 -6.469 3.256 1 96.25 90 LEU A CA 1
ATOM 644 C C . LEU A 1 90 ? -16.234 -7.539 4.328 1 96.25 90 LEU A C 1
ATOM 646 O O . LEU A 1 90 ? -17.125 -8.383 4.211 1 96.25 90 LEU A O 1
ATOM 650 N N . GLU A 1 91 ? -15.383 -7.457 5.344 1 95.12 91 GLU A N 1
ATOM 651 C CA . GLU A 1 91 ? -15.375 -8.484 6.383 1 95.12 91 GLU A CA 1
ATOM 652 C C . GLU A 1 91 ? -15.203 -9.875 5.781 1 95.12 91 GLU A C 1
ATOM 654 O O . GLU A 1 91 ? -15.977 -10.789 6.094 1 95.12 91 GLU A O 1
ATOM 659 N N . ARG A 1 92 ? -14.312 -9.961 4.887 1 97.38 92 ARG A N 1
ATOM 660 C CA . ARG A 1 92 ? -13.969 -11.219 4.223 1 97.38 92 ARG A CA 1
ATOM 661 C C . ARG A 1 92 ? -12.539 -11.641 4.555 1 97.38 92 ARG A C 1
ATOM 663 O O . ARG A 1 92 ? -11.703 -10.805 4.895 1 97.38 92 ARG A O 1
ATOM 670 N N . PRO A 1 93 ? -12.258 -12.969 4.539 1 97.88 93 PRO A N 1
ATOM 671 C CA . PRO A 1 93 ? -10.891 -13.43 4.785 1 97.88 93 PRO A CA 1
ATOM 672 C C . PRO A 1 93 ? -9.914 -12.984 3.699 1 97.88 93 PRO A C 1
ATOM 674 O O . PRO A 1 93 ? -10.328 -12.664 2.582 1 97.88 93 PRO A O 1
ATOM 677 N N . LEU A 1 94 ? -8.68 -12.93 4.07 1 98.44 94 LEU A N 1
ATOM 678 C CA . LEU A 1 94 ? -7.578 -12.555 3.186 1 98.44 94 LEU A CA 1
ATOM 679 C C . LEU A 1 94 ? -6.586 -13.703 3.045 1 98.44 94 LEU A C 1
ATOM 681 O O . LEU A 1 94 ? -6.23 -14.352 4.035 1 98.44 94 LEU A O 1
ATOM 685 N N . ILE A 1 95 ? -6.199 -13.969 1.813 1 98.69 95 ILE A N 1
ATOM 686 C CA . ILE A 1 95 ? -5.297 -15.086 1.545 1 98.69 95 ILE A CA 1
ATOM 687 C C . ILE A 1 95 ? -4.02 -14.562 0.883 1 98.69 95 ILE A C 1
ATOM 689 O O . ILE A 1 95 ? -4.078 -13.898 -0.154 1 98.69 95 ILE A O 1
ATOM 693 N N . GLY A 1 96 ? -2.889 -14.805 1.512 1 98.44 96 GLY A N 1
ATOM 694 C CA . GLY A 1 96 ? -1.607 -14.555 0.869 1 98.44 96 GLY A CA 1
ATOM 695 C C . GLY A 1 96 ? -1.142 -15.703 -0.004 1 98.44 96 GLY A C 1
ATOM 696 O O . GLY A 1 96 ? -1.245 -16.875 0.386 1 98.44 96 GLY A O 1
ATOM 697 N N . VAL A 1 97 ? -0.681 -15.367 -1.205 1 98.75 97 VAL A N 1
ATOM 698 C CA . VAL A 1 97 ? -0.252 -16.406 -2.141 1 98.75 97 VAL A CA 1
ATOM 699 C C . VAL A 1 97 ? 1.208 -16.188 -2.525 1 98.75 97 VAL A C 1
ATOM 701 O O . VAL A 1 97 ? 1.604 -15.062 -2.859 1 98.75 97 VAL A O 1
ATOM 704 N N . SER A 1 98 ? 2.016 -17.203 -2.52 1 98.69 98 SER A N 1
ATOM 705 C CA . SER A 1 98 ? 3.418 -17.125 -2.914 1 98.69 98 SER A CA 1
ATOM 706 C C . SER A 1 98 ? 3.561 -16.766 -4.387 1 98.69 98 SER A C 1
ATOM 708 O O . SER A 1 98 ? 2.938 -17.391 -5.25 1 98.69 98 SER A O 1
ATOM 710 N N . THR A 1 99 ? 4.395 -15.797 -4.578 1 98.69 99 THR A N 1
ATOM 711 C CA . THR A 1 99 ? 4.648 -15.391 -5.957 1 98.69 99 THR A CA 1
ATOM 712 C C . THR A 1 99 ? 5.395 -16.484 -6.711 1 98.69 99 THR A C 1
ATOM 714 O O . THR A 1 99 ? 5.125 -16.734 -7.891 1 98.69 99 THR A O 1
ATOM 717 N N . LEU A 1 100 ? 6.277 -17.188 -6.035 1 98.81 100 LEU A N 1
ATOM 718 C CA . LEU A 1 100 ? 7.039 -18.266 -6.648 1 98.81 100 LEU A CA 1
ATOM 719 C C . LEU A 1 100 ? 6.133 -19.453 -6.969 1 98.81 100 LEU A C 1
ATOM 721 O O . LEU A 1 100 ? 6.262 -20.062 -8.031 1 98.81 100 LEU A O 1
ATOM 725 N N . GLN A 1 101 ? 5.242 -19.734 -6.062 1 98.88 101 GLN A N 1
ATOM 726 C CA . GLN A 1 101 ? 4.297 -20.828 -6.293 1 98.88 101 GLN A CA 1
ATOM 727 C C . GLN A 1 101 ? 3.375 -20.516 -7.469 1 98.88 101 GLN A C 1
ATOM 729 O O . GLN A 1 101 ? 3.086 -21.391 -8.289 1 98.88 101 GLN A O 1
ATOM 734 N N . ALA A 1 102 ? 2.938 -19.312 -7.523 1 98.88 102 ALA A N 1
ATOM 735 C CA . ALA A 1 102 ? 2.074 -18.891 -8.625 1 98.88 102 ALA A CA 1
ATOM 736 C C . ALA A 1 102 ? 2.795 -19 -9.961 1 98.88 102 ALA A C 1
ATOM 738 O O . ALA A 1 102 ? 2.203 -19.422 -10.961 1 98.88 102 ALA A O 1
ATOM 739 N N . LEU A 1 103 ? 4.035 -18.594 -9.969 1 98.62 103 LEU A N 1
ATOM 740 C CA . LEU A 1 103 ? 4.848 -18.719 -11.18 1 98.62 103 LEU A CA 1
ATOM 741 C C . LEU A 1 103 ? 4.93 -20.172 -11.633 1 98.62 103 LEU A C 1
ATOM 743 O O . LEU A 1 103 ? 4.777 -20.453 -12.828 1 98.62 103 LEU A O 1
ATOM 747 N N . ALA A 1 104 ? 5.164 -21.062 -10.703 1 98.88 104 ALA A N 1
ATOM 748 C CA . ALA A 1 104 ? 5.234 -22.484 -11.008 1 98.88 104 ALA A CA 1
ATOM 749 C C . ALA A 1 104 ? 3.91 -23 -11.57 1 98.88 104 ALA A C 1
ATOM 751 O O . ALA A 1 104 ? 3.887 -23.719 -12.57 1 98.88 104 ALA A O 1
ATOM 752 N N . LEU A 1 105 ? 2.836 -22.578 -10.969 1 98.88 105 LEU A N 1
ATOM 753 C CA . LEU A 1 105 ? 1.524 -23.016 -11.438 1 98.88 105 LEU A CA 1
ATOM 754 C C . LEU A 1 105 ? 1.283 -22.531 -12.867 1 98.88 105 LEU A C 1
ATOM 756 O O . LEU A 1 105 ? 0.819 -23.312 -13.711 1 98.88 105 LEU A O 1
ATOM 760 N N . GLY A 1 106 ? 1.609 -21.25 -13.117 1 98.62 106 GLY A N 1
ATOM 761 C CA . GLY A 1 106 ? 1.456 -20.719 -14.461 1 98.62 106 GLY A CA 1
ATOM 762 C C . GLY A 1 106 ? 2.211 -21.516 -15.508 1 98.62 106 GLY A C 1
ATOM 763 O O . GLY A 1 106 ? 1.687 -21.797 -16.594 1 98.62 106 GLY A O 1
ATOM 764 N N . GLY A 1 107 ? 3.467 -21.859 -15.172 1 98.44 107 GLY A N 1
ATOM 765 C CA . GLY A 1 107 ? 4.258 -22.703 -16.062 1 98.44 107 GLY A CA 1
ATOM 766 C C . GLY A 1 107 ? 3.6 -24.031 -16.375 1 98.44 107 GLY A C 1
ATOM 767 O O . GLY A 1 107 ? 3.648 -24.5 -17.516 1 98.44 107 GLY A O 1
ATOM 768 N N . HIS A 1 108 ? 2.998 -24.609 -15.398 1 98.62 108 HIS A N 1
ATOM 769 C CA . HIS A 1 108 ? 2.324 -25.891 -15.602 1 98.62 108 HIS A CA 1
ATOM 770 C C . HIS A 1 108 ? 1.055 -25.719 -16.422 1 98.62 108 HIS A C 1
ATOM 772 O O . HIS A 1 108 ? 0.826 -26.469 -17.375 1 98.62 108 HIS A O 1
ATOM 778 N N . LEU A 1 109 ? 0.239 -24.734 -16.047 1 98 109 LEU A N 1
ATOM 779 C CA . LEU A 1 109 ? -1.062 -24.562 -16.688 1 98 109 LEU A CA 1
ATOM 780 C C . LEU A 1 109 ? -0.904 -24.234 -18.156 1 98 109 LEU A C 1
ATOM 782 O O . LEU A 1 109 ? -1.695 -24.672 -19 1 98 109 LEU A O 1
ATOM 786 N N . ARG A 1 110 ? 0.129 -23.484 -18.516 1 97.62 110 ARG A N 1
ATOM 787 C CA . ARG A 1 110 ? 0.272 -22.984 -19.891 1 97.62 110 ARG A CA 1
ATOM 788 C C . ARG A 1 110 ? 1.169 -23.906 -20.703 1 97.62 110 ARG A C 1
ATOM 790 O O . ARG A 1 110 ? 0.991 -24.047 -21.922 1 97.62 110 ARG A O 1
ATOM 797 N N . HIS A 1 111 ? 2.156 -24.672 -20.031 1 97.31 111 HIS A N 1
ATOM 798 C CA . HIS A 1 111 ? 3.168 -25.406 -20.781 1 97.31 111 HIS A CA 1
ATOM 799 C C . HIS A 1 111 ? 3.301 -26.844 -20.281 1 97.31 111 HIS A C 1
ATOM 801 O O . HIS A 1 111 ? 4.066 -27.625 -20.844 1 97.31 111 HIS A O 1
ATOM 807 N N . ARG A 1 112 ? 2.586 -27.234 -19.203 1 97.69 112 ARG A N 1
ATOM 808 C CA . ARG A 1 112 ? 2.533 -28.578 -18.641 1 97.69 112 ARG A CA 1
ATOM 809 C C . ARG A 1 112 ? 3.885 -28.984 -18.062 1 97.69 112 ARG A C 1
ATOM 811 O O . ARG A 1 112 ? 4.238 -30.156 -18.062 1 97.69 112 ARG A O 1
ATOM 818 N N . PHE A 1 113 ? 4.676 -27.984 -17.641 1 97.88 113 PHE A N 1
ATOM 819 C CA . PHE A 1 113 ? 5.918 -28.297 -16.953 1 97.88 113 PHE A CA 1
ATOM 820 C C . PHE A 1 113 ? 5.637 -29.031 -15.648 1 97.88 113 PHE A C 1
ATOM 822 O O . PHE A 1 113 ? 4.641 -28.766 -14.977 1 97.88 113 PHE A O 1
ATOM 829 N N . ARG A 1 114 ? 6.504 -29.938 -15.25 1 97.44 114 ARG A N 1
ATOM 830 C CA . ARG A 1 114 ? 6.234 -30.781 -14.086 1 97.44 114 ARG A CA 1
ATOM 831 C C . ARG A 1 114 ? 7.25 -30.516 -12.977 1 97.44 114 ARG A C 1
ATOM 833 O O . ARG A 1 114 ? 6.938 -30.688 -11.789 1 97.44 114 ARG A O 1
ATOM 840 N N . TYR A 1 115 ? 8.461 -30.312 -13.312 1 97.94 115 TYR A N 1
ATOM 841 C CA . TYR A 1 115 ? 9.523 -29.922 -12.391 1 97.94 115 TYR A CA 1
ATOM 842 C C . TYR A 1 115 ? 10.039 -28.516 -12.703 1 97.94 115 TYR A C 1
ATOM 844 O O . TYR A 1 115 ? 10.68 -28.312 -13.734 1 97.94 115 TYR A O 1
ATOM 852 N N . ILE A 1 116 ? 9.75 -27.594 -11.82 1 98.44 116 ILE A N 1
ATOM 853 C CA . ILE A 1 116 ? 9.953 -26.188 -12.109 1 98.44 116 ILE A CA 1
ATOM 854 C C . ILE A 1 116 ? 10.82 -25.547 -11.023 1 98.44 116 ILE A C 1
ATOM 856 O O . ILE A 1 116 ? 10.57 -25.75 -9.836 1 98.44 116 ILE A O 1
ATOM 860 N N . PHE A 1 117 ? 11.844 -24.875 -11.383 1 98.5 117 PHE A N 1
ATOM 861 C CA . PHE A 1 117 ? 12.688 -24.062 -10.508 1 98.5 117 PHE A CA 1
ATOM 862 C C . PHE A 1 117 ? 12.422 -22.578 -10.742 1 98.5 117 PHE A C 1
ATOM 864 O O . PHE A 1 117 ? 12.891 -22 -11.727 1 98.5 117 PHE A O 1
ATOM 871 N N . THR A 1 118 ? 11.664 -21.984 -9.836 1 98.75 118 THR A N 1
ATOM 872 C CA . THR A 1 118 ? 11.336 -20.578 -9.984 1 98.75 118 THR A CA 1
ATOM 873 C C . THR A 1 118 ? 12.398 -19.703 -9.336 1 98.75 118 THR A C 1
ATOM 875 O O . THR A 1 118 ? 12.938 -20.047 -8.281 1 98.75 118 THR A O 1
ATOM 878 N N . ALA A 1 119 ? 12.734 -18.641 -9.984 1 98.38 119 ALA A N 1
ATOM 879 C CA . ALA A 1 119 ? 13.68 -17.656 -9.461 1 98.38 119 ALA A CA 1
ATOM 880 C C . ALA A 1 119 ? 13.297 -16.25 -9.898 1 98.38 119 ALA A C 1
ATOM 882 O O . ALA A 1 119 ? 13.023 -16 -11.07 1 98.38 119 ALA A O 1
ATOM 883 N N . LEU A 1 120 ? 13.188 -15.398 -8.969 1 98 120 LEU A N 1
ATOM 884 C CA . LEU A 1 120 ? 12.961 -13.977 -9.234 1 98 120 LEU A CA 1
ATOM 885 C C . LEU A 1 120 ? 14.172 -13.148 -8.828 1 98 120 LEU A C 1
ATOM 887 O O . LEU A 1 120 ? 14.812 -13.438 -7.816 1 98 120 LEU A O 1
ATOM 891 N N . ASP A 1 121 ? 14.422 -12.156 -9.625 1 96.81 121 ASP A N 1
ATOM 892 C CA . ASP A 1 121 ? 15.523 -11.25 -9.297 1 96.81 121 ASP A CA 1
ATOM 893 C C . ASP A 1 121 ? 15.258 -10.523 -7.977 1 96.81 121 ASP A C 1
ATOM 895 O O . ASP A 1 121 ? 14.289 -9.766 -7.867 1 96.81 121 ASP A O 1
ATOM 899 N N . ALA A 1 122 ? 16.062 -10.797 -6.965 1 95.94 122 ALA A N 1
ATOM 900 C CA . ALA A 1 122 ? 15.93 -10.164 -5.652 1 95.94 122 ALA A CA 1
ATOM 901 C C . ALA A 1 122 ? 16.797 -8.914 -5.559 1 95.94 122 ALA A C 1
ATOM 903 O O . ALA A 1 122 ? 16.984 -8.359 -4.469 1 95.94 122 ALA A O 1
ATOM 904 N N . ARG A 1 123 ? 17.406 -8.477 -6.613 1 92.31 123 ARG A N 1
ATOM 905 C CA . ARG A 1 123 ? 18.375 -7.383 -6.664 1 92.31 123 ARG A CA 1
ATOM 906 C C . ARG A 1 123 ? 19.625 -7.73 -5.863 1 92.31 123 ARG A C 1
ATOM 908 O O . ARG A 1 123 ? 19.75 -8.836 -5.344 1 92.31 123 ARG A O 1
ATOM 915 N N . MET A 1 124 ? 20.703 -6.84 -5.992 1 92.69 124 MET A N 1
ATOM 916 C CA . MET A 1 124 ? 21.969 -6.949 -5.25 1 92.69 124 MET A CA 1
ATOM 917 C C . MET A 1 124 ? 22.656 -8.266 -5.559 1 92.69 124 MET A C 1
ATOM 919 O O . MET A 1 124 ? 23.328 -8.836 -4.695 1 92.69 124 MET A O 1
ATOM 923 N N . GLY A 1 125 ? 22.328 -8.805 -6.676 1 95.56 125 GLY A N 1
ATOM 924 C CA . GLY A 1 125 ? 23 -10.016 -7.129 1 95.56 125 GLY A CA 1
ATOM 925 C C . GLY A 1 125 ? 22.406 -11.281 -6.527 1 95.56 125 GLY A C 1
ATOM 926 O O . GLY A 1 125 ? 23.062 -12.328 -6.539 1 95.56 125 GLY A O 1
ATOM 927 N N . GLU A 1 126 ? 21.234 -11.188 -5.953 1 97.19 126 GLU A N 1
ATOM 928 C CA . GLU A 1 126 ? 20.594 -12.352 -5.328 1 97.19 126 GLU A CA 1
ATOM 929 C C . GLU A 1 126 ? 19.297 -12.703 -6.023 1 97.19 126 GLU A C 1
ATOM 931 O O . GLU A 1 126 ? 18.797 -11.945 -6.867 1 97.19 126 GLU A O 1
ATOM 936 N N . VAL A 1 127 ? 18.828 -13.891 -5.707 1 97.94 127 VAL A N 1
ATOM 937 C CA . VAL A 1 127 ? 17.578 -14.352 -6.281 1 97.94 127 VAL A CA 1
ATOM 938 C C . VAL A 1 127 ? 16.656 -14.883 -5.176 1 97.94 127 VAL A C 1
ATOM 940 O O . VAL A 1 127 ? 17.141 -15.43 -4.18 1 97.94 127 VAL A O 1
ATOM 943 N N . TYR A 1 128 ? 15.398 -14.648 -5.34 1 98.25 128 TYR A N 1
ATOM 944 C CA . TYR A 1 128 ? 14.398 -15.461 -4.645 1 98.25 128 TYR A CA 1
ATOM 945 C C . TYR A 1 128 ? 14.164 -16.781 -5.375 1 98.25 128 TYR A C 1
ATOM 947 O O . TYR A 1 128 ? 13.953 -16.797 -6.59 1 98.25 128 TYR A O 1
ATOM 955 N N . ALA A 1 129 ? 14.141 -17.875 -4.605 1 98.19 129 ALA A N 1
ATOM 956 C CA . ALA A 1 129 ? 14.086 -19.125 -5.352 1 98.19 129 ALA A CA 1
ATOM 957 C C . ALA A 1 129 ? 13.344 -20.203 -4.562 1 98.19 129 ALA A C 1
ATOM 959 O O . ALA A 1 129 ? 13.359 -20.203 -3.33 1 98.19 129 ALA A O 1
ATOM 960 N N . ALA A 1 130 ? 12.695 -21.062 -5.297 1 98.25 130 ALA A N 1
ATOM 961 C CA . ALA A 1 130 ? 12.117 -22.297 -4.785 1 98.25 130 ALA A CA 1
ATOM 962 C C . ALA A 1 130 ? 11.914 -23.312 -5.902 1 98.25 130 ALA A C 1
ATOM 964 O O . ALA A 1 130 ? 11.734 -22.938 -7.062 1 98.25 130 ALA A O 1
ATOM 965 N N . ALA A 1 131 ? 12.008 -24.562 -5.578 1 98.31 131 ALA A N 1
ATOM 966 C CA . ALA A 1 131 ? 11.781 -25.656 -6.523 1 98.31 131 ALA A CA 1
ATOM 967 C C . ALA A 1 131 ? 10.445 -26.344 -6.262 1 98.31 131 ALA A C 1
ATOM 969 O O . ALA A 1 131 ? 10.047 -26.516 -5.109 1 98.31 131 ALA A O 1
ATOM 970 N N . TRP A 1 132 ? 9.805 -26.719 -7.387 1 98.44 132 TRP A N 1
ATOM 971 C CA . TRP A 1 132 ? 8.438 -27.234 -7.293 1 98.44 132 TRP A CA 1
ATOM 972 C C . TRP A 1 132 ? 8.281 -28.516 -8.125 1 98.44 132 TRP A C 1
ATOM 974 O O . TRP A 1 132 ? 8.852 -28.625 -9.211 1 98.44 132 TRP A O 1
ATOM 984 N N . ARG A 1 133 ? 7.5 -29.422 -7.652 1 98.12 133 ARG A N 1
ATOM 985 C CA . ARG A 1 133 ? 6.965 -30.531 -8.438 1 98.12 133 ARG A CA 1
ATOM 986 C C . ARG A 1 133 ? 5.449 -30.422 -8.57 1 98.12 133 ARG A C 1
ATOM 988 O O . ARG A 1 133 ? 4.762 -30.047 -7.621 1 98.12 133 ARG A O 1
ATOM 995 N N . ILE A 1 134 ? 4.941 -30.688 -9.773 1 98.38 134 ILE A N 1
ATOM 996 C CA . ILE A 1 134 ? 3.498 -30.656 -9.969 1 98.38 134 ILE A CA 1
ATOM 997 C C . ILE A 1 134 ? 2.879 -31.984 -9.539 1 98.38 134 ILE A C 1
ATOM 999 O O . ILE A 1 134 ? 3.293 -33.031 -10 1 98.38 134 ILE A O 1
ATOM 1003 N N . GLU A 1 135 ? 2.023 -31.859 -8.602 1 97.81 135 GLU A N 1
ATOM 1004 C CA . GLU A 1 135 ? 1.202 -32.969 -8.125 1 97.81 135 GLU A CA 1
ATOM 1005 C C . GLU A 1 135 ? -0.279 -32.594 -8.133 1 97.81 135 GLU A C 1
ATOM 1007 O O . GLU A 1 135 ? -0.674 -31.594 -7.555 1 97.81 135 GLU A O 1
ATOM 1012 N N . ASN A 1 136 ? -1.139 -33.406 -8.797 1 97.31 136 ASN A N 1
ATOM 1013 C CA . ASN A 1 136 ? -2.568 -33.156 -8.906 1 97.31 136 ASN A CA 1
ATOM 1014 C C . ASN A 1 136 ? -2.834 -31.734 -9.414 1 97.31 136 ASN A C 1
ATOM 1016 O O . ASN A 1 136 ? -3.623 -31 -8.828 1 97.31 136 ASN A O 1
ATOM 1020 N N . GLU A 1 137 ? -2.043 -31.312 -10.367 1 97.88 137 GLU A N 1
ATOM 1021 C CA . GLU A 1 137 ? -2.195 -30.062 -11.117 1 97.88 137 GLU A CA 1
ATOM 1022 C C . GLU A 1 137 ? -1.86 -28.859 -10.25 1 97.88 137 GLU A C 1
ATOM 1024 O O . GLU A 1 137 ? -2.291 -27.734 -10.547 1 97.88 137 GLU A O 1
ATOM 1029 N N . ARG A 1 138 ? -1.143 -29.156 -9.18 1 98.69 138 ARG A N 1
ATOM 1030 C CA . ARG A 1 138 ? -0.752 -28.078 -8.273 1 98.69 138 ARG A CA 1
ATOM 1031 C C . ARG A 1 138 ? 0.73 -28.172 -7.922 1 98.69 138 ARG A C 1
ATOM 1033 O O . ARG A 1 138 ? 1.276 -29.266 -7.781 1 98.69 138 ARG A O 1
ATOM 1040 N N . PRO A 1 139 ? 1.39 -27.016 -7.77 1 98.81 139 PRO A N 1
ATOM 1041 C CA . PRO A 1 139 ? 2.801 -27.047 -7.379 1 98.81 139 PRO A CA 1
ATOM 1042 C C . PRO A 1 139 ? 3 -27.375 -5.902 1 98.81 139 PRO A C 1
ATOM 1044 O O . PRO A 1 139 ? 2.371 -26.766 -5.039 1 98.81 139 PRO A O 1
ATOM 1047 N N . VAL A 1 140 ? 3.805 -28.297 -5.645 1 98.06 140 VAL A N 1
ATOM 1048 C CA . VAL A 1 140 ? 4.223 -28.672 -4.297 1 98.06 140 VAL A CA 1
ATOM 1049 C C . VAL A 1 140 ? 5.699 -28.328 -4.102 1 98.06 140 VAL A C 1
ATOM 1051 O O . VAL A 1 140 ? 6.543 -28.719 -4.914 1 98.06 140 VAL A O 1
ATOM 1054 N N . ALA A 1 141 ? 5.988 -27.641 -3.035 1 97.81 141 ALA A N 1
ATOM 1055 C CA . ALA A 1 141 ? 7.355 -27.188 -2.803 1 97.81 141 ALA A CA 1
ATOM 1056 C C . ALA A 1 141 ? 8.281 -28.359 -2.482 1 97.81 141 ALA A C 1
ATOM 1058 O O . ALA A 1 141 ? 7.926 -29.234 -1.701 1 97.81 141 ALA A O 1
ATOM 1059 N N . LEU A 1 142 ? 9.453 -28.328 -3.104 1 97.38 142 LEU A N 1
ATOM 1060 C CA . LEU A 1 142 ? 10.477 -29.328 -2.82 1 97.38 142 LEU A CA 1
ATOM 1061 C C . LEU A 1 142 ? 11.555 -28.75 -1.906 1 97.38 142 LEU A C 1
ATOM 1063 O O . LEU A 1 142 ? 12.43 -29.484 -1.436 1 97.38 142 LEU A O 1
ATOM 1067 N N . MET A 1 143 ? 11.531 -27.453 -1.695 1 94.94 143 MET A N 1
ATOM 1068 C CA . MET A 1 143 ? 12.398 -26.734 -0.774 1 94.94 143 MET A CA 1
ATOM 1069 C C . MET A 1 143 ? 11.727 -25.453 -0.277 1 94.94 143 MET A C 1
ATOM 1071 O O . MET A 1 143 ? 10.758 -24.984 -0.872 1 94.94 143 MET A O 1
ATOM 1075 N N . ALA A 1 144 ? 12.219 -24.938 0.846 1 95.5 144 ALA A N 1
ATOM 1076 C CA . ALA A 1 144 ? 11.719 -23.672 1.346 1 95.5 144 ALA A CA 1
ATOM 1077 C C . ALA A 1 144 ? 12.125 -22.516 0.424 1 95.5 144 ALA A C 1
ATOM 1079 O O . ALA A 1 144 ? 13.203 -22.547 -0.167 1 95.5 144 ALA A O 1
ATOM 1080 N N . GLU A 1 145 ? 11.242 -21.547 0.251 1 97.38 145 GLU A N 1
ATOM 1081 C CA . GLU A 1 145 ? 11.633 -20.328 -0.454 1 97.38 145 GLU A CA 1
ATOM 1082 C C . GLU A 1 145 ? 12.836 -19.672 0.21 1 97.38 145 GLU A C 1
ATOM 1084 O O . GLU A 1 145 ? 12.945 -19.656 1.438 1 97.38 145 GLU A O 1
ATOM 1089 N N . ALA A 1 146 ? 13.719 -19.156 -0.612 1 96.81 146 ALA A N 1
ATOM 1090 C CA . ALA A 1 146 ? 14.938 -18.562 -0.067 1 96.81 146 ALA A CA 1
ATOM 1091 C C . ALA A 1 146 ? 15.398 -17.391 -0.914 1 96.81 146 ALA A C 1
ATOM 1093 O O . ALA A 1 146 ? 14.961 -17.219 -2.055 1 96.81 146 ALA A O 1
ATOM 1094 N N . VAL A 1 147 ? 16.188 -16.547 -0.299 1 97.69 147 VAL A N 1
ATOM 1095 C CA . VAL A 1 147 ? 16.953 -15.523 -1.001 1 97.69 147 VAL A CA 1
ATOM 1096 C C . VAL A 1 147 ? 18.453 -15.797 -0.865 1 97.69 147 VAL A C 1
ATOM 1098 O O . VAL A 1 147 ? 18.938 -16.031 0.239 1 97.69 147 VAL A O 1
ATOM 1101 N N . LEU A 1 148 ? 19.109 -15.875 -1.925 1 96.94 148 LEU A N 1
ATOM 1102 C CA . LEU A 1 148 ? 20.531 -16.25 -1.92 1 96.94 148 LEU A CA 1
ATOM 1103 C C . LEU A 1 148 ? 21.203 -15.852 -3.232 1 96.94 148 LEU A C 1
ATOM 1105 O O . LEU A 1 148 ? 20.516 -15.641 -4.242 1 96.94 148 LEU A O 1
ATOM 1109 N N . PRO A 1 149 ? 22.531 -15.719 -3.193 1 97.12 149 PRO A N 1
ATOM 1110 C CA . PRO A 1 149 ? 23.203 -15.57 -4.48 1 97.12 149 PRO A CA 1
ATOM 1111 C C . PRO A 1 149 ? 23.031 -16.781 -5.391 1 97.12 149 PRO A C 1
ATOM 1113 O O . PRO A 1 149 ? 22.984 -17.922 -4.906 1 97.12 149 PRO A O 1
ATOM 1116 N N . PRO A 1 150 ? 23 -16.531 -6.676 1 97.38 150 PRO A N 1
ATOM 1117 C CA . PRO A 1 150 ? 22.781 -17.641 -7.609 1 97.38 150 PRO A CA 1
ATOM 1118 C C . PRO A 1 150 ? 23.781 -18.781 -7.414 1 97.38 150 PRO A C 1
ATOM 1120 O O . PRO A 1 150 ? 23.453 -19.953 -7.629 1 97.38 150 PRO A O 1
ATOM 1123 N N . GLU A 1 151 ? 24.969 -18.469 -6.969 1 97.31 151 GLU A N 1
ATOM 1124 C CA . GLU A 1 151 ? 26.016 -19.469 -6.816 1 97.31 151 GLU A CA 1
ATOM 1125 C C . GLU A 1 151 ? 25.656 -20.5 -5.758 1 97.31 151 GLU A C 1
ATOM 1127 O O . GLU A 1 151 ? 26.25 -21.578 -5.711 1 97.31 151 GLU A O 1
ATOM 1132 N N . ARG A 1 152 ? 24.719 -20.141 -4.918 1 96.81 152 ARG A N 1
ATOM 1133 C CA . ARG A 1 152 ? 24.375 -21.016 -3.803 1 96.81 152 ARG A CA 1
ATOM 1134 C C . ARG A 1 152 ? 23.141 -21.844 -4.133 1 96.81 152 ARG A C 1
ATOM 1136 O O . ARG A 1 152 ? 22.688 -22.656 -3.314 1 96.81 152 ARG A O 1
ATOM 1143 N N . LEU A 1 153 ? 22.625 -21.703 -5.309 1 96.5 153 LEU A N 1
ATOM 1144 C CA . LEU A 1 153 ? 21.469 -22.5 -5.711 1 96.5 153 LEU A CA 1
ATOM 1145 C C . LEU A 1 153 ? 21.812 -23.984 -5.766 1 96.5 153 LEU A C 1
ATOM 1147 O O . LEU A 1 153 ? 22.891 -24.359 -6.203 1 96.5 153 LEU A O 1
ATOM 1151 N N . GLN A 1 154 ? 20.875 -24.75 -5.301 1 94.12 154 GLN A N 1
ATOM 1152 C CA . GLN A 1 154 ? 21.016 -26.203 -5.336 1 94.12 154 GLN A CA 1
ATOM 1153 C C . GLN A 1 154 ? 19.719 -26.875 -5.762 1 94.12 154 GLN A C 1
ATOM 1155 O O . GLN A 1 154 ? 18.625 -26.422 -5.414 1 94.12 154 GLN A O 1
ATOM 1160 N N . LEU A 1 155 ? 19.891 -27.891 -6.516 1 92.12 155 LEU A N 1
ATOM 1161 C CA . LEU A 1 155 ? 18.719 -28.703 -6.812 1 92.12 155 LEU A CA 1
ATOM 1162 C C . LEU A 1 155 ? 18.266 -29.5 -5.582 1 92.12 155 LEU A C 1
ATOM 1164 O O . LEU A 1 155 ? 19.094 -29.875 -4.75 1 92.12 155 LEU A O 1
ATOM 1168 N N . PRO A 1 156 ? 16.922 -29.641 -5.488 1 92.06 156 PRO A N 1
ATOM 1169 C CA . PRO A 1 156 ? 16.484 -30.484 -4.383 1 92.06 156 PRO A CA 1
ATOM 1170 C C . PRO A 1 156 ? 17.078 -31.891 -4.445 1 92.06 156 PRO A C 1
ATOM 1172 O O . PRO A 1 156 ? 17.125 -32.5 -5.523 1 92.06 156 PRO A O 1
ATOM 1175 N N . ARG A 1 157 ? 17.391 -32.312 -3.225 1 84.94 157 ARG A N 1
ATOM 1176 C CA . ARG A 1 157 ? 18 -33.656 -3.129 1 84.94 157 ARG A CA 1
ATOM 1177 C C . ARG A 1 157 ? 17.047 -34.719 -3.641 1 84.94 157 ARG A C 1
ATOM 1179 O O . ARG A 1 157 ? 15.836 -34.656 -3.398 1 84.94 157 ARG A O 1
ATOM 1186 N N . GLU A 1 158 ? 17.469 -35.719 -4.395 1 85.31 158 GLU A N 1
ATOM 1187 C CA . GLU A 1 158 ? 16.734 -36.875 -4.859 1 85.31 158 GLU A CA 1
ATOM 1188 C C . GLU A 1 158 ? 15.891 -36.562 -6.09 1 85.31 158 GLU A C 1
ATOM 1190 O O . GLU A 1 158 ? 15.117 -37.406 -6.562 1 85.31 158 GLU A O 1
ATOM 1195 N N . HIS A 1 159 ? 16.016 -35.344 -6.574 1 84.75 159 HIS A N 1
ATOM 1196 C CA . HIS A 1 159 ? 15.242 -34.969 -7.75 1 84.75 159 HIS A CA 1
ATOM 1197 C C . HIS A 1 159 ? 16.141 -34.438 -8.859 1 84.75 159 HIS A C 1
ATOM 1199 O O . HIS A 1 159 ? 15.703 -33.656 -9.703 1 84.75 159 HIS A O 1
ATOM 1205 N N . GLU A 1 160 ? 17.344 -34.844 -8.82 1 83.19 160 GLU A N 1
ATOM 1206 C CA . GLU A 1 160 ? 18.359 -34.281 -9.711 1 83.19 160 GLU A CA 1
ATOM 1207 C C . GLU A 1 160 ? 18.172 -34.781 -11.141 1 83.19 160 GLU A C 1
ATOM 1209 O O . GLU A 1 160 ? 18.594 -34.125 -12.102 1 83.19 160 GLU A O 1
ATOM 1214 N N . ASP A 1 161 ? 17.516 -35.875 -11.312 1 84.62 161 ASP A N 1
ATOM 1215 C CA . ASP A 1 161 ? 17.469 -36.531 -12.617 1 84.62 161 ASP A CA 1
ATOM 1216 C C . ASP A 1 161 ? 16.172 -36.219 -13.344 1 84.62 161 ASP A C 1
ATOM 1218 O O . ASP A 1 161 ? 15.781 -36.938 -14.266 1 84.62 161 ASP A O 1
ATOM 1222 N N . HIS A 1 162 ? 15.547 -35.156 -12.938 1 91.12 162 HIS A N 1
ATOM 1223 C CA . HIS A 1 162 ? 14.305 -34.781 -13.609 1 91.12 162 HIS A CA 1
ATOM 1224 C C . HIS A 1 162 ? 14.555 -33.688 -14.641 1 91.12 162 HIS A C 1
ATOM 1226 O O . HIS A 1 162 ? 15.648 -33.125 -14.711 1 91.12 162 HIS A O 1
ATOM 1232 N N . ASP A 1 163 ? 13.625 -33.5 -15.539 1 92.38 163 ASP A N 1
ATOM 1233 C CA . ASP A 1 163 ? 13.688 -32.438 -16.531 1 92.38 163 ASP A CA 1
ATOM 1234 C C . ASP A 1 163 ? 13.203 -31.109 -15.961 1 92.38 163 ASP A C 1
ATOM 1236 O O . ASP A 1 163 ? 12.031 -30.75 -16.094 1 92.38 163 ASP A O 1
ATOM 1240 N N . TRP A 1 164 ? 14.141 -30.375 -15.438 1 97.25 164 TRP A N 1
ATOM 1241 C CA . TRP A 1 164 ? 13.812 -29.125 -14.758 1 97.25 164 TRP A CA 1
ATOM 1242 C C . TRP A 1 164 ? 13.648 -27.984 -15.758 1 97.25 164 TRP A C 1
ATOM 1244 O O . TRP A 1 164 ? 14.328 -27.953 -16.797 1 97.25 164 TRP A O 1
ATOM 1254 N N . VAL A 1 165 ? 12.742 -27.125 -15.469 1 98.06 165 VAL A N 1
ATOM 1255 C CA . VAL A 1 165 ? 12.578 -25.875 -16.203 1 98.06 165 VAL A CA 1
ATOM 1256 C C . VAL A 1 165 ? 12.75 -24.688 -15.25 1 98.06 165 VAL A C 1
ATOM 1258 O O . VAL A 1 165 ? 12.211 -24.688 -14.141 1 98.06 165 VAL A O 1
ATOM 1261 N N . GLY A 1 166 ? 13.547 -23.688 -15.625 1 98.44 166 GLY A N 1
ATOM 1262 C CA . GLY A 1 166 ? 13.703 -22.469 -14.867 1 98.44 166 GLY A CA 1
ATOM 1263 C C . GLY A 1 166 ? 12.742 -21.375 -15.289 1 98.44 166 GLY A C 1
ATOM 1264 O O . GLY A 1 166 ? 12.672 -21.031 -16.469 1 98.44 166 GLY A O 1
ATOM 1265 N N . LEU A 1 167 ? 12.023 -20.859 -14.336 1 98.62 167 LEU A N 1
ATOM 1266 C CA . LEU A 1 167 ? 11.078 -19.797 -14.664 1 98.62 167 LEU A CA 1
ATOM 1267 C C . LEU A 1 167 ? 11.328 -18.562 -13.805 1 98.62 167 LEU A C 1
ATOM 1269 O O . LEU A 1 167 ? 11.445 -18.656 -12.578 1 98.62 167 LEU A O 1
ATOM 1273 N N . GLY A 1 168 ? 11.367 -17.438 -14.453 1 98.25 168 GLY A N 1
ATOM 1274 C CA . GLY A 1 168 ? 11.375 -16.188 -13.711 1 98.25 168 GLY A CA 1
ATOM 1275 C C . GLY A 1 168 ? 12.602 -15.328 -13.984 1 98.25 168 GLY A C 1
ATOM 1276 O O . GLY A 1 168 ? 13.609 -15.828 -14.484 1 98.25 168 GLY A O 1
ATOM 1277 N N . SER A 1 169 ? 12.555 -14.102 -13.547 1 97.38 169 SER A N 1
ATOM 1278 C CA . SER A 1 169 ? 13.539 -13.07 -13.875 1 97.38 169 SER A CA 1
ATOM 1279 C C . SER A 1 169 ? 14.891 -13.383 -13.234 1 97.38 169 SER A C 1
ATOM 1281 O O . SER A 1 169 ? 15.922 -12.898 -13.695 1 97.38 169 SER A O 1
ATOM 1283 N N . GLY A 1 170 ? 14.852 -14.195 -12.164 1 97.56 170 GLY A N 1
ATOM 1284 C CA . GLY A 1 170 ? 16.094 -14.5 -11.469 1 97.56 170 GLY A CA 1
ATOM 1285 C C . GLY A 1 170 ? 17.094 -15.258 -12.328 1 97.56 170 GLY A C 1
ATOM 1286 O O . GLY A 1 170 ? 18.297 -15.211 -12.07 1 97.56 170 GLY A O 1
ATOM 1287 N N . TRP A 1 171 ? 16.609 -15.945 -13.281 1 97.56 171 TRP A N 1
ATOM 1288 C CA . TRP A 1 171 ? 17.469 -16.734 -14.164 1 97.56 171 TRP A CA 1
ATOM 1289 C C . TRP A 1 171 ? 18.234 -15.836 -15.125 1 97.56 171 TRP A C 1
ATOM 1291 O O . TRP A 1 171 ? 19.078 -16.312 -15.891 1 97.56 171 TRP A O 1
ATOM 1301 N N . GLY A 1 172 ? 17.922 -14.57 -15.055 1 96 172 GLY A N 1
ATOM 1302 C CA . GLY A 1 172 ? 18.75 -13.602 -15.742 1 96 172 GLY A CA 1
ATOM 1303 C C . GLY A 1 172 ? 20.172 -13.547 -15.219 1 96 172 GLY A C 1
ATOM 1304 O O . GLY A 1 172 ? 21.078 -13.07 -15.898 1 96 172 GLY A O 1
ATOM 1305 N N . LEU A 1 173 ? 20.375 -13.93 -14.016 1 96.06 173 LEU A N 1
ATOM 1306 C CA . LEU A 1 173 ? 21.703 -14.016 -13.422 1 96.06 173 LEU A CA 1
ATOM 1307 C C . LEU A 1 173 ? 22.344 -15.359 -13.719 1 96.06 173 LEU A C 1
ATOM 1309 O O . LEU A 1 173 ? 22.984 -15.953 -12.852 1 96.06 173 LEU A O 1
ATOM 1313 N N . TRP A 1 174 ? 22.234 -15.75 -14.898 1 94.44 174 TRP A N 1
ATOM 1314 C CA . TRP A 1 174 ? 22.578 -17.094 -15.367 1 94.44 174 TRP A CA 1
ATOM 1315 C C . TRP A 1 174 ? 24.062 -17.375 -15.133 1 94.44 174 TRP A C 1
ATOM 1317 O O . TRP A 1 174 ? 24.422 -18.5 -14.75 1 94.44 174 TRP A O 1
ATOM 1327 N N . ASP A 1 175 ? 24.906 -16.406 -15.32 1 94.88 175 ASP A N 1
ATOM 1328 C CA . ASP A 1 175 ? 26.344 -16.594 -15.25 1 94.88 175 ASP A CA 1
ATOM 1329 C C . ASP A 1 175 ? 26.766 -17.047 -13.852 1 94.88 175 ASP A C 1
ATOM 1331 O O . ASP A 1 175 ? 27.781 -17.734 -13.695 1 94.88 175 ASP A O 1
ATOM 1335 N N . GLY A 1 176 ? 26.016 -16.688 -12.852 1 95.25 176 GLY A N 1
ATOM 1336 C CA . GLY A 1 176 ? 26.328 -17.047 -11.477 1 95.25 176 GLY A CA 1
ATOM 1337 C C . GLY A 1 176 ? 25.797 -18.406 -11.078 1 95.25 176 GLY A C 1
ATOM 1338 O O . GLY A 1 176 ? 26.188 -18.953 -10.039 1 95.25 176 GLY A O 1
ATOM 1339 N N . VAL A 1 177 ? 25 -19 -11.898 1 96.12 177 VAL A N 1
ATOM 1340 C CA . VAL A 1 177 ? 24.328 -20.266 -11.57 1 96.12 177 VAL A CA 1
ATOM 1341 C C . VAL A 1 177 ? 25.312 -21.422 -11.727 1 96.12 177 VAL A C 1
ATOM 1343 O O . VAL A 1 177 ? 26.016 -21.516 -12.734 1 96.12 177 VAL A O 1
ATOM 1346 N N . PRO A 1 178 ? 25.375 -22.281 -10.742 1 95.88 178 PRO A N 1
ATOM 1347 C CA . PRO A 1 178 ? 26.297 -23.422 -10.82 1 95.88 178 PRO A CA 1
ATOM 1348 C C . PRO A 1 178 ? 26.047 -24.281 -12.055 1 95.88 178 PRO A C 1
ATOM 1350 O O . PRO A 1 178 ? 24.906 -24.453 -12.492 1 95.88 178 PRO A O 1
ATOM 1353 N N . ALA A 1 179 ? 27.109 -24.953 -12.531 1 94.44 179 ALA A N 1
ATOM 1354 C CA . ALA A 1 179 ? 27.078 -25.766 -13.75 1 94.44 179 ALA A CA 1
ATOM 1355 C C . ALA A 1 179 ? 26.094 -26.922 -13.609 1 94.44 179 ALA A C 1
ATOM 1357 O O . ALA A 1 179 ? 25.422 -27.297 -14.57 1 94.44 179 ALA A O 1
ATOM 1358 N N . GLU A 1 180 ? 26.078 -27.453 -12.445 1 91.94 180 GLU A N 1
ATOM 1359 C CA . GLU A 1 180 ? 25.188 -28.578 -12.188 1 91.94 180 GLU A CA 1
ATOM 1360 C C . GLU A 1 180 ? 23.734 -28.188 -12.414 1 91.94 180 GLU A C 1
ATOM 1362 O O . GLU A 1 180 ? 22.938 -28.969 -12.945 1 91.94 180 GLU A O 1
ATOM 1367 N N . ILE A 1 181 ? 23.391 -27 -12 1 94.06 181 ILE A N 1
ATOM 1368 C CA . ILE A 1 181 ? 22.031 -26.5 -12.156 1 94.06 181 ILE A CA 1
ATOM 1369 C C . ILE A 1 181 ? 21.766 -26.156 -13.625 1 94.06 181 ILE A C 1
ATOM 1371 O O . ILE A 1 181 ? 20.719 -26.5 -14.172 1 94.06 181 ILE A O 1
ATOM 1375 N N . GLN A 1 182 ? 22.719 -25.516 -14.219 1 94.56 182 GLN A N 1
ATOM 1376 C CA . GLN A 1 182 ? 22.594 -25.172 -15.633 1 94.56 182 GLN A CA 1
ATOM 1377 C C . GLN A 1 182 ? 22.328 -26.422 -16.484 1 94.56 182 GLN A C 1
ATOM 1379 O O . GLN A 1 182 ? 21.484 -26.406 -17.375 1 94.56 182 GLN A O 1
ATOM 1384 N N . ALA A 1 183 ? 23.047 -27.484 -16.109 1 93.31 183 ALA A N 1
ATOM 1385 C CA . ALA A 1 183 ? 22.922 -28.734 -16.859 1 93.31 183 ALA A CA 1
ATOM 1386 C C . ALA A 1 183 ? 21.562 -29.375 -16.625 1 93.31 183 ALA A C 1
ATOM 1388 O O . ALA A 1 183 ? 21.016 -30.031 -17.516 1 93.31 183 ALA A O 1
ATOM 1389 N N . ALA A 1 184 ? 21.047 -29.156 -15.477 1 93.31 184 ALA A N 1
ATOM 1390 C CA . ALA A 1 184 ? 19.781 -29.781 -15.086 1 93.31 184 ALA A CA 1
ATOM 1391 C C . ALA A 1 184 ? 18.594 -29.062 -15.711 1 93.31 184 ALA A C 1
ATOM 1393 O O . ALA A 1 184 ? 17.531 -29.656 -15.914 1 93.31 184 ALA A O 1
ATOM 1394 N N . LEU A 1 185 ? 18.766 -27.797 -15.992 1 94.75 185 LEU A N 1
ATOM 1395 C CA . LEU A 1 185 ? 17.672 -27.016 -16.547 1 94.75 185 LEU A CA 1
ATOM 1396 C C . LEU A 1 185 ? 17.609 -27.172 -18.062 1 94.75 185 LEU A C 1
ATOM 1398 O O . LEU A 1 185 ? 18.484 -26.688 -18.781 1 94.75 185 LEU A O 1
ATOM 1402 N N . GLY A 1 186 ? 16.625 -27.797 -18.531 1 91.31 186 GLY A N 1
ATOM 1403 C CA . GLY A 1 186 ? 16.438 -27.969 -19.969 1 91.31 186 GLY A CA 1
ATOM 1404 C C . GLY A 1 186 ? 15.992 -26.703 -20.656 1 91.31 186 GLY A C 1
ATOM 1405 O O . GLY A 1 186 ? 16.219 -26.516 -21.859 1 91.31 186 GLY A O 1
ATOM 1406 N N . LEU A 1 187 ? 15.305 -25.922 -20 1 95.06 187 LEU A N 1
ATOM 1407 C CA . LEU A 1 187 ? 14.742 -24.672 -20.5 1 95.06 187 LEU A CA 1
ATOM 1408 C C . LEU A 1 187 ? 14.695 -23.609 -19.391 1 95.06 187 LEU A C 1
ATOM 1410 O O . LEU A 1 187 ? 14.453 -23.938 -18.234 1 95.06 187 LEU A O 1
ATOM 1414 N N . CYS A 1 188 ? 15.008 -22.422 -19.734 1 95.5 188 CYS A N 1
ATOM 1415 C CA . CYS A 1 188 ? 14.875 -21.281 -18.828 1 95.5 188 CYS A CA 1
ATOM 1416 C C . CYS A 1 188 ? 14.102 -20.141 -19.484 1 95.5 188 CYS A C 1
ATOM 1418 O O . CYS A 1 188 ? 14.445 -19.719 -20.578 1 95.5 188 CYS A O 1
ATOM 1420 N N . VAL A 1 189 ? 13.047 -19.781 -18.875 1 97 189 VAL A N 1
ATOM 1421 C CA . VAL A 1 189 ? 12.242 -18.656 -19.344 1 97 189 VAL A CA 1
ATOM 1422 C C . VAL A 1 189 ? 12.359 -17.5 -18.359 1 97 189 VAL A C 1
ATOM 1424 O O . VAL A 1 189 ? 11.969 -17.625 -17.188 1 97 189 VAL A O 1
ATOM 1427 N N . THR A 1 190 ? 12.852 -16.359 -18.844 1 96.94 190 THR A N 1
ATOM 1428 C CA . THR A 1 190 ? 13.18 -15.281 -17.938 1 96.94 190 THR A CA 1
ATOM 1429 C C . THR A 1 190 ? 12.141 -14.172 -18 1 96.94 190 THR A C 1
ATOM 1431 O O . THR A 1 190 ? 12.023 -13.359 -17.078 1 96.94 190 THR A O 1
ATOM 1434 N N . ASP A 1 191 ? 11.438 -14.109 -19.094 1 94.88 191 ASP A N 1
ATOM 1435 C CA . ASP A 1 191 ? 10.492 -13.016 -19.312 1 94.88 191 ASP A CA 1
ATOM 1436 C C . ASP A 1 191 ? 9.078 -13.43 -18.922 1 94.88 191 ASP A C 1
ATOM 1438 O O . ASP A 1 191 ? 8.156 -13.352 -19.75 1 94.88 191 ASP A O 1
ATOM 1442 N N . ILE A 1 192 ? 8.906 -13.898 -17.766 1 96.06 192 ILE A N 1
ATOM 1443 C CA . ILE A 1 192 ? 7.617 -14.289 -17.203 1 96.06 192 ILE A CA 1
ATOM 1444 C C . ILE A 1 192 ? 7.469 -13.703 -15.797 1 96.06 192 ILE A C 1
ATOM 1446 O O . ILE A 1 192 ? 8.438 -13.672 -15.031 1 96.06 192 ILE A O 1
ATOM 1450 N N . GLU A 1 193 ? 6.324 -13.188 -15.508 1 96.44 193 GLU A N 1
ATOM 1451 C CA . GLU A 1 193 ? 6.027 -12.578 -14.219 1 96.44 193 GLU A CA 1
ATOM 1452 C C . GLU A 1 193 ? 4.898 -13.312 -13.508 1 96.44 193 GLU A C 1
ATOM 1454 O O . GLU A 1 193 ? 4.066 -13.953 -14.148 1 96.44 193 GLU A O 1
ATOM 1459 N N . PRO A 1 194 ? 4.957 -13.289 -12.141 1 97.38 194 PRO A N 1
ATOM 1460 C CA . PRO A 1 194 ? 3.768 -13.773 -11.438 1 97.38 194 PRO A CA 1
ATOM 1461 C C . PRO A 1 194 ? 2.492 -13.047 -11.859 1 97.38 194 PRO A C 1
ATOM 1463 O O . PRO A 1 194 ? 2.527 -11.852 -12.141 1 97.38 194 PRO A O 1
ATOM 1466 N N . GLN A 1 195 ? 1.404 -13.781 -11.961 1 98.19 195 GLN A N 1
ATOM 1467 C CA . GLN A 1 195 ? 0.137 -13.211 -12.406 1 98.19 195 GLN A CA 1
ATOM 1468 C C . GLN A 1 195 ? -0.996 -13.578 -11.453 1 98.19 195 GLN A C 1
ATOM 1470 O O . GLN A 1 195 ? -1.067 -14.711 -10.969 1 98.19 195 GLN A O 1
ATOM 1475 N N . ALA A 1 196 ? -1.938 -12.672 -11.32 1 98.81 196 ALA A N 1
ATOM 1476 C CA . ALA A 1 196 ? -3.086 -12.875 -10.438 1 98.81 196 ALA A CA 1
ATOM 1477 C C . ALA A 1 196 ? -3.947 -14.039 -10.914 1 98.81 196 ALA A C 1
ATOM 1479 O O . ALA A 1 196 ? -4.605 -14.703 -10.109 1 98.81 196 ALA A O 1
ATOM 1480 N N . CYS A 1 197 ? -3.9 -14.344 -12.211 1 98.81 197 CYS A N 1
ATOM 1481 C CA . CYS A 1 197 ? -4.754 -15.406 -12.734 1 98.81 197 CYS A CA 1
ATOM 1482 C C . CYS A 1 197 ? -4.32 -16.766 -12.195 1 98.81 197 CYS A C 1
ATOM 1484 O O . CYS A 1 197 ? -5.148 -17.656 -12.031 1 98.81 197 CYS A O 1
ATOM 1486 N N . ASP A 1 198 ? -3.041 -16.922 -11.945 1 98.88 198 ASP A N 1
ATOM 1487 C CA . ASP A 1 198 ? -2.557 -18.156 -11.328 1 98.88 198 ASP A CA 1
ATOM 1488 C C . ASP A 1 198 ? -2.75 -18.109 -9.812 1 98.88 198 ASP A C 1
ATOM 1490 O O . ASP A 1 198 ? -3.113 -19.125 -9.203 1 98.88 198 ASP A O 1
ATOM 1494 N N . MET A 1 199 ? -2.564 -16.969 -9.219 1 98.88 199 MET A N 1
ATOM 1495 C CA . MET A 1 199 ? -2.688 -16.797 -7.777 1 98.88 199 MET A CA 1
ATOM 1496 C C . MET A 1 199 ? -4.105 -17.109 -7.309 1 98.88 199 MET A C 1
ATOM 1498 O O . MET A 1 199 ? -4.297 -17.688 -6.242 1 98.88 199 MET A O 1
ATOM 1502 N N . VAL A 1 200 ? -5.074 -16.656 -8.109 1 98.94 200 VAL A N 1
ATOM 1503 C CA . VAL A 1 200 ? -6.461 -16.75 -7.676 1 98.94 200 VAL A CA 1
ATOM 1504 C C . VAL A 1 200 ? -6.879 -18.219 -7.598 1 98.94 200 VAL A C 1
ATOM 1506 O O . VAL A 1 200 ? -7.719 -18.594 -6.773 1 98.94 200 VAL A O 1
ATOM 1509 N N . ILE A 1 201 ? -6.32 -19.047 -8.422 1 98.75 201 ILE A N 1
ATOM 1510 C CA . ILE A 1 201 ? -6.586 -20.484 -8.383 1 98.75 201 ILE A CA 1
ATOM 1511 C C . ILE A 1 201 ? -6.062 -21.078 -7.078 1 98.75 201 ILE A C 1
ATOM 1513 O O . ILE A 1 201 ? -6.785 -21.797 -6.383 1 98.75 201 ILE A O 1
ATOM 1517 N N . LEU A 1 202 ? -4.801 -20.719 -6.754 1 98.75 202 LEU A N 1
ATOM 1518 C CA . LEU A 1 202 ? -4.211 -21.172 -5.496 1 98.75 202 LEU A CA 1
ATOM 1519 C C . LEU A 1 202 ? -5.004 -20.625 -4.309 1 98.75 202 LEU A C 1
ATOM 1521 O O . LEU A 1 202 ? -5.211 -21.344 -3.324 1 98.75 202 LEU A O 1
ATOM 1525 N N . ALA A 1 203 ? -5.449 -19.422 -4.406 1 98.81 203 ALA A N 1
ATOM 1526 C CA . ALA A 1 203 ? -6.207 -18.766 -3.342 1 98.81 203 ALA A CA 1
ATOM 1527 C C . ALA A 1 203 ? -7.555 -19.453 -3.131 1 98.81 203 ALA A C 1
ATOM 1529 O O . ALA A 1 203 ? -7.996 -19.625 -1.993 1 98.81 203 ALA A O 1
ATOM 1530 N N . ALA A 1 204 ? -8.234 -19.797 -4.211 1 98.38 204 ALA A N 1
ATOM 1531 C CA . ALA A 1 204 ? -9.516 -20.484 -4.113 1 98.38 204 ALA A CA 1
ATOM 1532 C C . ALA A 1 204 ? -9.359 -21.828 -3.41 1 98.38 204 ALA A C 1
ATOM 1534 O O . ALA A 1 204 ? -10.188 -22.203 -2.582 1 98.38 204 ALA A O 1
ATOM 1535 N N . ASP A 1 205 ? -8.312 -22.562 -3.764 1 98.06 205 ASP A N 1
ATOM 1536 C CA . ASP A 1 205 ? -8.023 -23.828 -3.088 1 98.06 205 ASP A CA 1
ATOM 1537 C C . ASP A 1 205 ? -7.832 -23.609 -1.587 1 98.06 205 ASP A C 1
ATOM 1539 O O . ASP A 1 205 ? -8.383 -24.359 -0.774 1 98.06 205 ASP A O 1
ATOM 1543 N N . ALA A 1 206 ? -7.012 -22.609 -1.224 1 98.25 206 ALA A N 1
ATOM 1544 C CA . ALA A 1 206 ? -6.746 -22.297 0.178 1 98.25 206 ALA A CA 1
ATOM 1545 C C . ALA A 1 206 ? -8.031 -21.922 0.912 1 98.25 206 ALA A C 1
ATOM 1547 O O . ALA A 1 206 ? -8.242 -22.344 2.053 1 98.25 206 ALA A O 1
ATOM 1548 N N . PHE A 1 207 ? -8.859 -21.156 0.202 1 98.19 207 PHE A N 1
ATOM 1549 C CA . PHE A 1 207 ? -10.133 -20.734 0.774 1 98.19 207 PHE A CA 1
ATOM 1550 C C . PHE A 1 207 ? -11 -21.938 1.107 1 98.19 207 PHE A C 1
ATOM 1552 O O . PHE A 1 207 ? -11.547 -22.031 2.209 1 98.19 207 PHE A O 1
ATOM 1559 N N . GLU A 1 208 ? -11.078 -22.828 0.193 1 96.31 208 GLU A N 1
ATOM 1560 C CA . GLU A 1 208 ? -11.891 -24.031 0.376 1 96.31 208 GLU A CA 1
ATOM 1561 C C . GLU A 1 208 ? -11.328 -24.922 1.483 1 96.31 208 GLU A C 1
ATOM 1563 O O . GLU A 1 208 ? -12.078 -25.609 2.176 1 96.31 208 GLU A O 1
ATOM 1568 N N . ALA A 1 209 ? -10.039 -24.859 1.691 1 97.12 209 ALA A N 1
ATOM 1569 C CA . ALA A 1 209 ? -9.383 -25.641 2.727 1 97.12 209 ALA A CA 1
ATOM 1570 C C . ALA A 1 209 ? -9.438 -24.938 4.078 1 97.12 209 ALA A C 1
ATOM 1572 O O . ALA A 1 209 ? -8.977 -25.484 5.086 1 97.12 209 ALA A O 1
ATOM 1573 N N . GLY A 1 210 ? -9.914 -23.719 4.121 1 97 210 GLY A N 1
ATOM 1574 C CA . GLY A 1 210 ? -9.984 -22.938 5.348 1 97 210 GLY A CA 1
ATOM 1575 C C . GLY A 1 210 ? -8.672 -22.281 5.711 1 97 210 GLY A C 1
ATOM 1576 O O . GLY A 1 210 ? -8.477 -21.844 6.852 1 97 210 GLY A O 1
ATOM 1577 N N . ASP A 1 211 ? -7.719 -22.188 4.793 1 95.81 211 ASP A N 1
ATOM 1578 C CA . ASP A 1 211 ? -6.398 -21.609 5.008 1 95.81 211 ASP A CA 1
ATOM 1579 C C . ASP A 1 211 ? -6.387 -20.125 4.641 1 95.81 211 ASP A C 1
ATOM 1581 O O . ASP A 1 211 ? -5.969 -19.75 3.543 1 95.81 211 ASP A O 1
ATOM 1585 N N . HIS A 1 212 ? -6.879 -19.281 5.469 1 94.12 212 HIS A N 1
ATOM 1586 C CA . HIS A 1 212 ? -6.961 -17.844 5.285 1 94.12 212 HIS A CA 1
ATOM 1587 C C . HIS A 1 212 ? -6.758 -17.109 6.605 1 94.12 212 HIS A C 1
ATOM 1589 O O . HIS A 1 212 ? -6.691 -17.734 7.664 1 94.12 212 HIS A O 1
ATOM 1595 N N . GLN A 1 213 ? -6.535 -15.867 6.488 1 94.19 213 GLN A N 1
ATOM 1596 C CA . GLN A 1 213 ? -6.293 -15.055 7.672 1 94.19 213 GLN A CA 1
ATOM 1597 C C . GLN A 1 213 ? -7.219 -13.844 7.707 1 94.19 213 GLN A C 1
ATOM 1599 O O . GLN A 1 213 ? -7.883 -13.531 6.715 1 94.19 213 GLN A O 1
ATOM 1604 N N . ARG A 1 214 ? -7.266 -13.211 8.938 1 93.69 214 ARG A N 1
ATOM 1605 C CA . ARG A 1 214 ? -7.918 -11.914 9.047 1 93.69 214 ARG A CA 1
ATOM 1606 C C . ARG A 1 214 ? -7.109 -10.828 8.344 1 93.69 214 ARG A C 1
ATOM 1608 O O . ARG A 1 214 ? -5.879 -10.82 8.406 1 93.69 214 ARG A O 1
ATOM 1615 N N . PRO A 1 215 ? -7.824 -9.922 7.699 1 93.94 215 PRO A N 1
ATOM 1616 C CA . PRO A 1 215 ? -7.141 -8.898 6.91 1 93.94 215 PRO A CA 1
ATOM 1617 C C . PRO A 1 215 ? -6.105 -8.125 7.719 1 93.94 215 PRO A C 1
ATOM 1619 O O . PRO A 1 215 ? -5.016 -7.836 7.219 1 93.94 215 PRO A O 1
ATOM 1622 N N . HIS A 1 216 ? -6.352 -7.773 8.93 1 88.38 216 HIS A N 1
ATOM 1623 C CA . HIS A 1 216 ? -5.461 -6.918 9.703 1 88.38 216 HIS A CA 1
ATOM 1624 C C . HIS A 1 216 ? -4.273 -7.703 10.25 1 88.38 216 HIS A C 1
ATOM 1626 O O . HIS A 1 216 ? -3.326 -7.117 10.781 1 88.38 216 HIS A O 1
ATOM 1632 N N . ASP A 1 217 ? -4.23 -9.047 10.008 1 88.69 217 ASP A N 1
ATOM 1633 C CA . ASP A 1 217 ? -3.111 -9.875 10.445 1 88.69 217 ASP A CA 1
ATOM 1634 C C . ASP A 1 217 ? -2.178 -10.203 9.281 1 88.69 217 ASP A C 1
ATOM 1636 O O . ASP A 1 217 ? -1.06 -10.68 9.492 1 88.69 217 ASP A O 1
ATOM 1640 N N . ALA A 1 218 ? -2.627 -10.008 8.133 1 90.19 218 ALA A N 1
ATOM 1641 C CA . ALA A 1 218 ? -1.888 -10.398 6.93 1 90.19 218 ALA A CA 1
ATOM 1642 C C . ALA A 1 218 ? -0.671 -9.5 6.719 1 90.19 218 ALA A C 1
ATOM 1644 O O . ALA A 1 218 ? -0.731 -8.289 6.973 1 90.19 218 ALA A O 1
ATOM 1645 N N . GLN A 1 219 ? 0.419 -10.117 6.277 1 90.56 219 GLN A N 1
ATOM 1646 C CA . GLN A 1 219 ? 1.654 -9.391 5.988 1 90.56 219 GLN A CA 1
ATOM 1647 C C . GLN A 1 219 ? 2.352 -9.969 4.758 1 90.56 219 GLN A C 1
ATOM 1649 O O . GLN A 1 219 ? 2.346 -11.18 4.543 1 90.56 219 GLN A O 1
ATOM 1654 N N . PRO A 1 220 ? 2.973 -9.039 4.004 1 93.19 220 PRO A N 1
ATOM 1655 C CA . PRO A 1 220 ? 3.859 -9.586 2.977 1 93.19 220 PRO A CA 1
ATOM 1656 C C . PRO A 1 220 ? 4.988 -10.438 3.561 1 93.19 220 PRO A C 1
ATOM 1658 O O . PRO A 1 220 ? 5.305 -10.312 4.746 1 93.19 220 PRO A O 1
ATOM 1661 N N . VAL A 1 221 ? 5.516 -11.289 2.742 1 91.75 221 VAL A N 1
ATOM 1662 C CA . VAL A 1 221 ? 6.645 -12.117 3.133 1 91.75 221 VAL A CA 1
ATOM 1663 C C . VAL A 1 221 ? 7.945 -11.5 2.619 1 91.75 221 VAL A C 1
ATOM 1665 O O . VAL A 1 221 ? 8.125 -11.336 1.411 1 91.75 221 VAL A O 1
ATOM 1668 N N . TYR A 1 222 ? 8.812 -11.203 3.576 1 90.31 222 TYR A N 1
ATOM 1669 C CA . TYR A 1 222 ? 10.133 -10.664 3.262 1 90.31 222 TYR A CA 1
ATOM 1670 C C . TYR A 1 222 ? 11.227 -11.68 3.578 1 90.31 222 TYR A C 1
ATOM 1672 O O . TYR A 1 222 ? 11.617 -11.836 4.738 1 90.31 222 TYR A O 1
ATOM 1680 N N . LEU A 1 223 ? 11.711 -12.25 2.637 1 89.94 223 LEU A N 1
ATOM 1681 C CA . LEU A 1 223 ? 12.672 -13.328 2.838 1 89.94 223 LEU A CA 1
ATOM 1682 C C . LEU A 1 223 ? 14.016 -12.781 3.314 1 89.94 223 LEU A C 1
ATOM 1684 O O . LEU A 1 223 ? 14.75 -13.461 4.031 1 89.94 223 LEU A O 1
ATOM 1688 N N . ARG A 1 224 ? 14.367 -11.578 2.912 1 81.56 224 ARG A N 1
ATOM 1689 C CA . ARG A 1 224 ? 15.641 -10.992 3.307 1 81.56 224 ARG A CA 1
ATOM 1690 C C . ARG A 1 224 ? 15.656 -10.688 4.801 1 81.56 224 ARG A C 1
ATOM 1692 O O . ARG A 1 224 ? 16.688 -10.82 5.453 1 81.56 224 ARG A O 1
ATOM 1699 N N . ASP A 1 225 ? 14.609 -10.188 5.324 1 65.81 225 ASP A N 1
ATOM 1700 C CA . ASP A 1 225 ? 14.531 -9.859 6.742 1 65.81 225 ASP A CA 1
ATOM 1701 C C . ASP A 1 225 ? 14.633 -11.125 7.602 1 65.81 225 ASP A C 1
ATOM 1703 O O . ASP A 1 225 ? 15.227 -11.102 8.68 1 65.81 225 ASP A O 1
ATOM 1707 N N . GLN A 1 226 ? 14.125 -12.164 7.051 1 57.88 226 GLN A N 1
ATOM 1708 C CA . GLN A 1 226 ? 14.18 -13.414 7.797 1 57.88 226 GLN A CA 1
ATOM 1709 C C . GLN A 1 226 ? 15.602 -13.953 7.871 1 57.88 226 GLN A C 1
ATOM 1711 O O . GLN A 1 226 ? 15.969 -14.617 8.844 1 57.88 226 GLN A O 1
ATOM 1716 N N . VAL A 1 227 ? 16.375 -13.594 6.883 1 47.53 227 VAL A N 1
ATOM 1717 C CA . VAL A 1 227 ? 17.766 -14.023 6.867 1 47.53 227 VAL A CA 1
ATOM 1718 C C . VAL A 1 227 ? 18.594 -13.164 7.836 1 47.53 227 VAL A C 1
ATOM 1720 O O . VAL A 1 227 ? 19.438 -13.688 8.562 1 47.53 227 VAL A O 1
ATOM 1723 N N . ALA A 1 228 ? 18.344 -11.859 7.781 1 49 228 ALA A N 1
ATOM 1724 C CA . ALA A 1 228 ? 19.078 -10.969 8.672 1 49 228 ALA A CA 1
ATOM 1725 C C . ALA A 1 228 ? 18.781 -11.273 10.133 1 49 228 ALA A C 1
ATOM 1727 O O . ALA A 1 228 ? 19.672 -11.258 10.977 1 49 228 ALA A O 1
ATOM 1728 N N . TRP A 1 229 ? 17.484 -11.5 10.336 1 41.28 229 TRP A N 1
ATOM 1729 C CA . TRP A 1 229 ? 17.109 -11.797 11.711 1 41.28 229 TRP A CA 1
ATOM 1730 C C . TRP A 1 229 ? 17.766 -13.102 12.18 1 41.28 229 TRP A C 1
ATOM 1732 O O . TRP A 1 229 ? 18.234 -13.195 13.312 1 41.28 229 TRP A O 1
ATOM 1742 N N . LYS A 1 230 ? 17.75 -14.094 11.289 1 46.28 230 LYS A N 1
ATOM 1743 C CA . LYS A 1 230 ? 18.422 -15.344 11.648 1 46.28 230 LYS A CA 1
ATOM 1744 C C . LYS A 1 230 ? 19.906 -15.133 11.898 1 46.28 230 LYS A C 1
ATOM 1746 O O . LYS A 1 230 ? 20.469 -15.68 12.844 1 46.28 230 LYS A O 1
ATOM 1751 N N . LYS A 1 231 ? 20.484 -14.32 11.094 1 47.69 231 LYS A N 1
ATOM 1752 C CA . LYS A 1 231 ? 21.906 -14.062 11.289 1 47.69 231 LYS A CA 1
ATOM 1753 C C . LYS A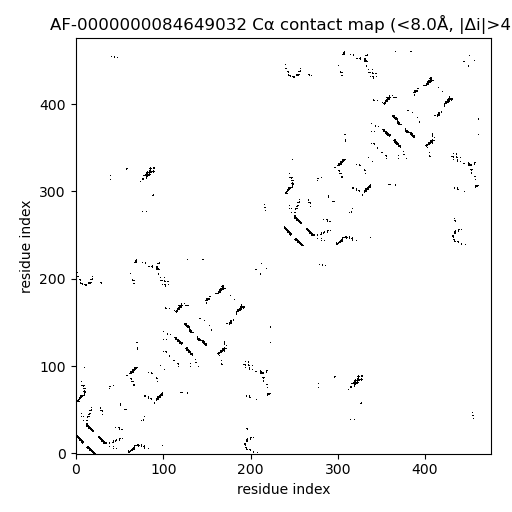 1 231 ? 22.156 -13.258 12.562 1 47.69 231 LYS A C 1
ATOM 1755 O O . LYS A 1 231 ? 23.125 -13.508 13.281 1 47.69 231 LYS A O 1
ATOM 1760 N N . MET A 1 232 ? 21.391 -12.258 12.852 1 41.62 232 MET A N 1
ATOM 1761 C CA . MET A 1 232 ? 21.516 -11.461 14.07 1 41.62 232 MET A CA 1
ATOM 1762 C C . MET A 1 232 ? 21.219 -12.312 15.305 1 41.62 232 MET A C 1
ATOM 1764 O O . MET A 1 232 ? 21.844 -12.117 16.359 1 41.62 232 MET A O 1
ATOM 1768 N N . ALA A 1 233 ? 20.297 -13.141 15.109 1 48.31 233 ALA A N 1
ATOM 1769 C CA . ALA A 1 233 ? 19.969 -14.055 16.203 1 48.31 233 ALA A CA 1
ATOM 1770 C C . ALA A 1 233 ? 21.109 -15.047 16.453 1 48.31 233 ALA A C 1
ATOM 1772 O O . ALA A 1 233 ? 21.328 -15.477 17.578 1 48.31 233 ALA A O 1
ATOM 1773 N N . GLU A 1 234 ? 21.688 -15.555 15.492 1 46.25 234 GLU A N 1
ATOM 1774 C CA . GLU A 1 234 ? 22.828 -16.469 15.594 1 46.25 234 GLU A CA 1
ATOM 1775 C C . GLU A 1 234 ? 24.062 -15.734 16.109 1 46.25 234 GLU A C 1
ATOM 1777 O O . GLU A 1 234 ? 25.016 -16.375 16.562 1 46.25 234 GLU A O 1
ATOM 1782 N N . LYS A 1 235 ? 24.156 -14.562 15.797 1 41.5 235 LYS A N 1
ATOM 1783 C CA . LYS A 1 235 ? 25.297 -13.797 16.281 1 41.5 235 LYS A CA 1
ATOM 1784 C C . LYS A 1 235 ? 25.094 -13.336 17.719 1 41.5 235 LYS A C 1
ATOM 1786 O O . LYS A 1 235 ? 25.953 -12.688 18.297 1 41.5 235 LYS A O 1
ATOM 1791 N N . LYS A 1 236 ? 23.891 -13.391 18.219 1 43.53 236 LYS A N 1
ATOM 1792 C CA . LYS A 1 236 ? 23.828 -13.078 19.656 1 43.53 236 LYS A CA 1
ATOM 1793 C C . LYS A 1 236 ? 24.672 -14.055 20.469 1 43.53 236 LYS A C 1
ATOM 1795 O O . LYS A 1 236 ? 24.453 -15.266 20.422 1 43.53 236 LYS A O 1
ATOM 1800 N N . PRO A 1 237 ? 25.875 -13.547 20.969 1 41.53 237 PRO A N 1
ATOM 1801 C CA . PRO A 1 237 ? 26.828 -14.336 21.75 1 41.53 237 PRO A CA 1
ATOM 1802 C C . PRO A 1 237 ? 26.141 -15.188 22.828 1 41.53 237 PRO A C 1
ATOM 1804 O O . PRO A 1 237 ? 25.078 -14.828 23.328 1 41.53 237 PRO A O 1
ATOM 1807 N N . GLN A 1 238 ? 26.531 -16.516 22.938 1 32.75 238 GLN A N 1
ATOM 1808 C CA . GLN A 1 238 ? 26.406 -17.219 24.203 1 32.75 238 GLN A CA 1
ATOM 1809 C C . GLN A 1 238 ? 26.953 -16.375 25.359 1 32.75 238 GLN A C 1
ATOM 1811 O O . GLN A 1 238 ? 28.047 -15.812 25.266 1 32.75 238 GLN A O 1
ATOM 1816 N N . MET B 1 1 ? -24.391 14.781 10.133 1 86.62 1 MET B N 1
ATOM 1817 C CA . MET B 1 1 ? -23.828 13.664 10.898 1 86.62 1 MET B CA 1
ATOM 1818 C C . MET B 1 1 ? -22.938 12.797 10.023 1 86.62 1 MET B C 1
ATOM 1820 O O . MET B 1 1 ? -23.359 12.305 8.984 1 86.62 1 MET B O 1
ATOM 1824 N N . SER B 1 2 ? -21.656 12.906 10.281 1 95.75 2 SER B N 1
ATOM 1825 C CA . SER B 1 2 ? -20.75 12.148 9.43 1 95.75 2 SER B CA 1
ATOM 1826 C C . SER B 1 2 ? -19.781 11.32 10.266 1 95.75 2 SER B C 1
ATOM 1828 O O . SER B 1 2 ? -19.453 11.68 11.398 1 95.75 2 SER B O 1
ATOM 1830 N N . LEU B 1 3 ? -19.469 10.141 9.812 1 98.44 3 LEU B N 1
ATOM 1831 C CA . LEU B 1 3 ? -18.484 9.227 10.367 1 98.44 3 LEU B CA 1
ATOM 1832 C C . LEU B 1 3 ? -17.344 8.984 9.383 1 98.44 3 LEU B C 1
ATOM 1834 O O . LEU B 1 3 ? -17.531 8.297 8.375 1 98.44 3 LEU B O 1
ATOM 1838 N N . VAL B 1 4 ? -16.188 9.594 9.711 1 98.81 4 VAL B N 1
ATOM 1839 C CA . VAL B 1 4 ? -15.078 9.594 8.766 1 98.81 4 VAL B CA 1
ATOM 1840 C C . VAL B 1 4 ? -13.859 8.945 9.414 1 98.81 4 VAL B C 1
ATOM 1842 O O . VAL B 1 4 ? -13.531 9.219 10.57 1 98.81 4 VAL B O 1
ATOM 1845 N N . LEU B 1 5 ? -13.211 8.023 8.727 1 98.88 5 LEU B N 1
ATOM 1846 C CA . LEU B 1 5 ? -11.969 7.387 9.141 1 98.88 5 LEU B CA 1
ATOM 1847 C C . LEU B 1 5 ? -10.781 7.91 8.336 1 98.88 5 LEU B C 1
ATOM 1849 O O . LEU B 1 5 ? -10.844 7.957 7.102 1 98.88 5 LEU B O 1
ATOM 1853 N N . ALA B 1 6 ? -9.727 8.336 9.008 1 98.94 6 ALA B N 1
ATOM 1854 C CA . ALA B 1 6 ? -8.516 8.805 8.328 1 98.94 6 ALA B CA 1
ATOM 1855 C C . ALA B 1 6 ? -7.309 7.949 8.711 1 98.94 6 ALA B C 1
ATOM 1857 O O . ALA B 1 6 ? -7.152 7.57 9.875 1 98.94 6 ALA B O 1
ATOM 1858 N N . LEU B 1 7 ? -6.449 7.68 7.727 1 98.44 7 LEU B N 1
ATOM 1859 C CA . LEU B 1 7 ? -5.215 6.918 7.883 1 98.44 7 LEU B CA 1
ATOM 1860 C C . LEU B 1 7 ? -4.012 7.738 7.438 1 98.44 7 LEU B C 1
ATOM 1862 O O . LEU B 1 7 ? -4.082 8.461 6.438 1 98.44 7 LEU B O 1
ATOM 1866 N N . ASP B 1 8 ? -2.912 7.586 8.18 1 98.25 8 ASP B N 1
ATOM 1867 C CA . ASP B 1 8 ? -1.692 8.258 7.738 1 98.25 8 ASP B CA 1
ATOM 1868 C C . ASP B 1 8 ? -0.463 7.391 8 1 98.25 8 ASP B C 1
ATOM 1870 O O . ASP B 1 8 ? -0.331 6.797 9.078 1 98.25 8 ASP B O 1
ATOM 1874 N N . ALA B 1 9 ? 0.302 7.18 7.008 1 96.5 9 ALA B N 1
ATOM 1875 C CA . ALA B 1 9 ? 1.595 6.508 7.09 1 96.5 9 ALA B CA 1
ATOM 1876 C C . ALA B 1 9 ? 2.666 7.277 6.324 1 96.5 9 ALA B C 1
ATOM 1878 O O . ALA B 1 9 ? 3.611 6.688 5.801 1 96.5 9 ALA B O 1
ATOM 1879 N N . SER B 1 10 ? 2.451 8.594 6.188 1 95.12 10 SER B N 1
ATOM 1880 C CA . SER B 1 10 ? 3.223 9.43 5.273 1 95.12 10 SER B CA 1
ATOM 1881 C C . SER B 1 10 ? 4.602 9.742 5.84 1 95.12 10 SER B C 1
ATOM 1883 O O . SER B 1 10 ? 5.445 10.32 5.152 1 95.12 10 SER B O 1
ATOM 1885 N N . SER B 1 11 ? 4.875 9.414 7.066 1 94 11 SER B N 1
ATOM 1886 C CA . SER B 1 11 ? 6.117 9.773 7.746 1 94 11 SER B CA 1
ATOM 1887 C C . SER B 1 11 ? 6.625 8.633 8.617 1 94 11 SER B C 1
ATOM 1889 O O . SER B 1 11 ? 6.32 7.465 8.359 1 94 11 SER B O 1
ATOM 1891 N N . SER B 1 12 ? 7.453 8.969 9.594 1 92.25 12 SER B N 1
ATOM 1892 C CA . SER B 1 12 ? 7.953 7.965 10.523 1 92.25 12 SER B CA 1
ATOM 1893 C C . SER B 1 12 ? 6.871 7.535 11.508 1 92.25 12 SER B C 1
ATOM 1895 O O . SER B 1 12 ? 7.059 6.582 12.266 1 92.25 12 SER B O 1
ATOM 1897 N N . ALA B 1 13 ? 5.77 8.203 11.406 1 94.75 13 ALA B N 1
ATOM 1898 C CA . ALA B 1 13 ? 4.645 7.871 12.273 1 94.75 13 ALA B CA 1
ATOM 1899 C C . ALA B 1 13 ? 3.535 7.164 11.5 1 94.75 13 ALA B C 1
ATOM 1901 O O . ALA B 1 13 ? 3.441 7.305 10.281 1 94.75 13 ALA B O 1
ATOM 1902 N N . CYS B 1 14 ? 2.818 6.375 12.172 1 95.56 14 CYS B N 1
ATOM 1903 C CA . CYS B 1 14 ? 1.61 5.719 11.688 1 95.56 14 CYS B CA 1
ATOM 1904 C C . CYS B 1 14 ? 0.418 6.039 12.578 1 95.56 14 CYS B C 1
ATOM 1906 O O . CYS B 1 14 ? 0.542 6.051 13.805 1 95.56 14 CYS B O 1
ATOM 1908 N N . SER B 1 15 ? -0.684 6.391 11.945 1 98.31 15 SER B N 1
ATOM 1909 C CA . SER B 1 15 ? -1.822 6.766 12.781 1 98.31 15 SER B CA 1
ATOM 1910 C C . SER B 1 15 ? -3.143 6.492 12.062 1 98.31 15 SER B C 1
ATOM 1912 O O . SER B 1 15 ? -3.186 6.426 10.836 1 98.31 15 SER B O 1
ATOM 1914 N N . ALA B 1 16 ? -4.188 6.262 12.789 1 98.62 16 ALA B N 1
ATOM 1915 C CA . ALA B 1 16 ? -5.582 6.133 12.359 1 98.62 16 ALA B CA 1
ATOM 1916 C C . ALA B 1 16 ? -6.516 6.887 13.305 1 98.62 16 ALA B C 1
ATOM 1918 O O . ALA B 1 16 ? -6.32 6.875 14.516 1 98.62 16 ALA B O 1
ATOM 1919 N N . SER B 1 17 ? -7.461 7.617 12.727 1 98.94 17 SER B N 1
ATOM 1920 C CA . SER B 1 17 ? -8.391 8.383 13.555 1 98.94 17 SER B CA 1
ATOM 1921 C C . SER B 1 17 ? -9.812 8.305 12.992 1 98.94 17 SER B C 1
ATOM 1923 O O . SER B 1 17 ? -10.008 8.297 11.781 1 98.94 17 SER B O 1
ATOM 1925 N N . LEU B 1 18 ? -10.742 8.25 13.859 1 98.88 18 LEU B N 1
ATOM 1926 C CA . LEU B 1 18 ? -12.172 8.242 13.562 1 98.88 18 LEU B CA 1
ATOM 1927 C C . LEU B 1 18 ? -12.859 9.469 14.141 1 98.88 18 LEU B C 1
ATOM 1929 O O . LEU B 1 18 ? -12.695 9.781 15.32 1 98.88 18 LEU B O 1
ATOM 1933 N N . LEU B 1 19 ? -13.523 10.219 13.305 1 98.81 19 LEU B N 1
ATOM 1934 C CA . LEU B 1 19 ? -14.297 11.375 13.742 1 98.81 19 LEU B CA 1
ATOM 1935 C C . LEU B 1 19 ? -15.789 11.156 13.508 1 98.81 19 LEU B C 1
ATOM 1937 O O . LEU B 1 19 ? -16.219 10.898 12.383 1 98.81 19 LEU B O 1
ATOM 1941 N N . ARG B 1 20 ? -16.5 11.203 14.5 1 97.81 20 ARG B N 1
ATOM 1942 C CA . ARG B 1 20 ? -17.953 11.188 14.438 1 97.81 20 ARG B CA 1
ATOM 1943 C C . ARG B 1 20 ? -18.531 12.57 14.719 1 97.81 20 ARG B C 1
ATOM 1945 O O . ARG B 1 20 ? -18.422 13.078 15.836 1 97.81 20 ARG B O 1
ATOM 1952 N N . ARG B 1 21 ? -19.094 13.203 13.711 1 96.69 21 ARG B N 1
ATOM 1953 C CA . ARG B 1 21 ? -19.781 14.477 13.883 1 96.69 21 ARG B CA 1
ATOM 1954 C C . ARG B 1 21 ? -21.281 14.258 14.07 1 96.69 21 ARG B C 1
ATOM 1956 O O . ARG B 1 21 ? -21.922 13.578 13.266 1 96.69 21 ARG B O 1
ATOM 1963 N N . SER B 1 22 ? -21.75 14.734 15.203 1 93 22 SER B N 1
ATOM 1964 C CA . SER B 1 22 ? -23.188 14.641 15.5 1 93 22 SER B CA 1
ATOM 1965 C C . SER B 1 22 ? -23.734 15.961 16.031 1 93 22 SER B C 1
ATOM 1967 O O . SER B 1 22 ? -22.969 16.906 16.234 1 93 22 SER B O 1
ATOM 1969 N N . ALA B 1 23 ? -24.984 16 16.188 1 91.62 23 ALA B N 1
ATOM 1970 C CA . ALA B 1 23 ? -25.625 17.188 16.75 1 91.62 23 ALA B CA 1
ATOM 1971 C C . ALA B 1 23 ? -25.172 17.422 18.188 1 91.62 23 ALA B C 1
ATOM 1973 O O . ALA B 1 23 ? -25.125 18.562 18.641 1 91.62 23 ALA B O 1
ATOM 1974 N N . ASP B 1 24 ? -24.797 16.344 18.891 1 91.44 24 ASP B N 1
ATOM 1975 C CA . ASP B 1 24 ? -24.406 16.422 20.297 1 91.44 24 ASP B CA 1
ATOM 1976 C C . ASP B 1 24 ? -22.922 16.797 20.422 1 91.44 24 ASP B C 1
ATOM 1978 O O . ASP B 1 24 ? -22.438 17.031 21.531 1 91.44 24 ASP B O 1
ATOM 1982 N N . GLY B 1 25 ? -22.234 16.828 19.359 1 93 25 GLY B N 1
ATOM 1983 C CA . GLY B 1 25 ? -20.812 17.156 19.391 1 93 25 GLY B CA 1
ATOM 1984 C C . GLY B 1 25 ? -19.953 16.172 18.625 1 93 25 GLY B C 1
ATOM 1985 O O . GLY B 1 25 ? -20.438 15.141 18.172 1 93 25 GLY B O 1
ATOM 1986 N N . ASP B 1 26 ? -18.672 16.562 18.531 1 95.5 26 ASP B N 1
ATOM 1987 C CA . ASP B 1 26 ? -17.719 15.734 17.812 1 95.5 26 ASP B CA 1
ATOM 1988 C C . ASP B 1 26 ? -17.047 14.727 18.75 1 95.5 26 ASP B C 1
ATOM 1990 O O . ASP B 1 26 ? -16.734 15.055 19.891 1 95.5 26 ASP B O 1
ATOM 1994 N N . GLU B 1 27 ? -16.938 13.492 18.297 1 97.19 27 GLU B N 1
ATOM 1995 C CA . GLU B 1 27 ? -16.156 12.461 18.969 1 97.19 27 GLU B CA 1
ATOM 1996 C C . GLU B 1 27 ? -14.953 12.047 18.125 1 97.19 27 GLU B C 1
ATOM 1998 O O . GLU B 1 27 ? -15.109 11.656 16.969 1 97.19 27 GLU B O 1
ATOM 2003 N N . LEU B 1 28 ? -13.82 12.195 18.719 1 98.38 28 LEU B N 1
ATOM 2004 C CA . LEU B 1 28 ? -12.578 11.852 18.031 1 98.38 28 LEU B CA 1
ATOM 2005 C C . LEU B 1 28 ? -11.875 10.695 18.75 1 98.38 28 LEU B C 1
ATOM 2007 O O . LEU B 1 28 ? -11.617 10.773 19.953 1 98.38 28 LEU B O 1
ATOM 2011 N N . VAL B 1 29 ? -11.648 9.562 18.062 1 98.69 29 VAL B N 1
ATOM 2012 C CA . VAL B 1 29 ? -10.867 8.43 18.547 1 98.69 29 VAL B CA 1
ATOM 2013 C C . VAL B 1 29 ? -9.617 8.258 17.688 1 98.69 29 VAL B C 1
ATOM 2015 O O . VAL B 1 29 ? -9.711 8.18 16.453 1 98.69 29 VAL B O 1
ATOM 2018 N N . SER B 1 30 ? -8.453 8.195 18.344 1 98.75 30 SER B N 1
ATOM 2019 C CA . SER B 1 30 ? -7.227 8.195 17.547 1 98.75 30 SER B CA 1
ATOM 2020 C C . SER B 1 30 ? -6.219 7.191 18.094 1 98.75 30 SER B C 1
ATOM 2022 O O . SER B 1 30 ? -6.238 6.867 19.281 1 98.75 30 SER B O 1
ATOM 2024 N N . ARG B 1 31 ? -5.402 6.625 17.25 1 98.5 31 ARG B N 1
ATOM 2025 C CA . ARG B 1 31 ? -4.188 5.871 17.531 1 98.5 31 ARG B CA 1
ATOM 2026 C C . ARG B 1 31 ? -2.99 6.457 16.797 1 98.5 31 ARG B C 1
ATOM 2028 O O . ARG B 1 31 ? -3.115 6.895 15.648 1 98.5 31 ARG B O 1
ATOM 2035 N N . TYR B 1 32 ? -1.944 6.527 17.453 1 97.38 32 TYR B N 1
ATOM 2036 C CA . TYR B 1 32 ? -0.702 7.086 16.938 1 97.38 32 TYR B CA 1
ATOM 2037 C C . TYR B 1 32 ? 0.504 6.316 17.453 1 97.38 32 TYR B C 1
ATOM 2039 O O . TYR B 1 32 ? 0.552 5.945 18.625 1 97.38 32 TYR B O 1
ATOM 2047 N N . ALA B 1 33 ? 1.454 6.02 16.547 1 95.69 33 ALA B N 1
ATOM 2048 C CA . ALA B 1 33 ? 2.701 5.379 16.953 1 95.69 33 ALA B CA 1
ATOM 2049 C C . ALA B 1 33 ? 3.865 5.84 16.078 1 95.69 33 ALA B C 1
ATOM 2051 O O . ALA B 1 33 ? 3.729 5.949 14.859 1 95.69 33 ALA B O 1
ATOM 2052 N N . LEU B 1 34 ? 4.922 6.191 16.766 1 92.5 34 LEU B N 1
ATOM 2053 C CA . LEU B 1 34 ? 6.184 6.379 16.047 1 92.5 34 LEU B CA 1
ATOM 2054 C C . LEU B 1 34 ? 6.852 5.039 15.773 1 92.5 34 LEU B C 1
ATOM 2056 O O . LEU B 1 34 ? 7.387 4.402 16.688 1 92.5 34 LEU B O 1
ATOM 2060 N N . THR B 1 35 ? 6.668 4.453 14.633 1 82.44 35 THR B N 1
ATOM 2061 C CA . THR B 1 35 ? 7.117 3.107 14.297 1 82.44 35 THR B CA 1
ATOM 2062 C C . THR B 1 35 ? 7.758 3.078 12.914 1 82.44 35 THR B C 1
ATOM 2064 O O . THR B 1 35 ? 7.199 2.506 11.977 1 82.44 35 THR B O 1
ATOM 2067 N N . PRO B 1 36 ? 8.93 3.641 12.938 1 77.75 36 PRO B N 1
ATOM 2068 C CA . PRO B 1 36 ? 9.547 3.633 11.609 1 77.75 36 PRO B CA 1
ATOM 2069 C C . PRO B 1 36 ? 9.641 2.23 11.008 1 77.75 36 PRO B C 1
ATOM 2071 O O . PRO B 1 36 ? 9.961 1.272 11.719 1 77.75 36 PRO B O 1
ATOM 2074 N N . ARG B 1 37 ? 9.078 1.993 9.859 1 75.38 37 ARG B N 1
ATOM 2075 C CA . ARG B 1 37 ? 9.219 0.799 9.031 1 75.38 37 ARG B CA 1
ATOM 2076 C C . ARG B 1 37 ? 8.211 -0.269 9.438 1 75.38 37 ARG B C 1
ATOM 2078 O O . ARG B 1 37 ? 8.32 -1.427 9.031 1 75.38 37 ARG B O 1
ATOM 2085 N N . GLU B 1 38 ? 7.266 0.143 10.281 1 81.5 38 GLU B N 1
ATOM 2086 C CA . GLU B 1 38 ? 6.289 -0.845 10.727 1 81.5 38 GLU B CA 1
ATOM 2087 C C . GLU B 1 38 ? 4.879 -0.466 10.289 1 81.5 38 GLU B C 1
ATOM 2089 O O . GLU B 1 38 ? 3.896 -0.973 10.828 1 81.5 38 GLU B O 1
ATOM 2094 N N . HIS B 1 39 ? 4.828 0.377 9.367 1 85.06 39 HIS B N 1
ATOM 2095 C CA . HIS B 1 39 ? 3.533 0.906 8.953 1 85.06 39 HIS B CA 1
ATOM 2096 C C . HIS B 1 39 ? 2.609 -0.21 8.477 1 85.06 39 HIS B C 1
ATOM 2098 O O . HIS B 1 39 ? 1.441 -0.264 8.867 1 85.06 39 HIS B O 1
ATOM 2104 N N . THR B 1 40 ? 3.088 -1.124 7.758 1 79.25 40 THR B N 1
ATOM 2105 C CA . THR B 1 40 ? 2.291 -2.207 7.191 1 79.25 40 THR B CA 1
ATOM 2106 C C . THR B 1 40 ? 1.714 -3.09 8.297 1 79.25 40 THR B C 1
ATOM 2108 O O . THR B 1 40 ? 0.574 -3.547 8.195 1 79.25 40 THR B O 1
ATOM 2111 N N . ARG B 1 41 ? 2.471 -3.156 9.281 1 85.56 41 ARG B N 1
ATOM 2112 C CA . ARG B 1 41 ? 2.082 -4.031 10.375 1 85.56 41 ARG B CA 1
ATOM 2113 C C . ARG B 1 41 ? 1.068 -3.35 11.289 1 85.56 41 ARG B C 1
ATOM 2115 O O . ARG B 1 41 ? 0.185 -4.004 11.844 1 85.56 41 ARG B O 1
ATOM 2122 N N . ARG B 1 42 ? 1.136 -2.102 11.383 1 91.38 42 ARG B N 1
ATOM 2123 C CA . ARG B 1 42 ? 0.424 -1.417 12.461 1 91.38 42 ARG B CA 1
ATOM 2124 C C . ARG B 1 42 ? -0.855 -0.767 11.945 1 91.38 42 ARG B C 1
ATOM 2126 O O . ARG B 1 42 ? -1.837 -0.646 12.68 1 91.38 42 ARG B O 1
ATOM 2133 N N . LEU B 1 43 ? -0.867 -0.376 10.75 1 94.38 43 LEU B N 1
ATOM 2134 C CA . LEU B 1 43 ? -1.933 0.489 10.258 1 94.38 43 LEU B CA 1
ATOM 2135 C C . LEU B 1 43 ? -3.291 -0.194 10.383 1 94.38 43 LEU B C 1
ATOM 2137 O O . LEU B 1 43 ? -4.227 0.375 10.953 1 94.38 43 LEU B O 1
ATOM 2141 N N . MET B 1 44 ? -3.391 -1.442 9.969 1 93.75 44 MET B N 1
ATOM 2142 C CA . MET B 1 44 ? -4.668 -2.146 9.961 1 93.75 44 MET B CA 1
ATOM 2143 C C . MET B 1 44 ? -5.141 -2.432 11.383 1 93.75 44 MET B C 1
ATOM 2145 O O . MET B 1 44 ? -6.309 -2.207 11.703 1 93.75 44 MET B O 1
ATOM 2149 N N . PRO B 1 45 ? -4.281 -2.889 12.258 1 94.5 45 PRO B N 1
ATOM 2150 C CA . PRO B 1 45 ? -4.688 -3.039 13.656 1 94.5 45 PRO B CA 1
ATOM 2151 C C . PRO B 1 45 ? -5.172 -1.729 14.273 1 94.5 45 PRO B C 1
ATOM 2153 O O . PRO B 1 45 ? -6.113 -1.729 15.07 1 94.5 45 PRO B O 1
ATOM 2156 N N . MET B 1 46 ? -4.547 -0.644 13.938 1 97 46 MET B N 1
ATOM 2157 C CA . MET B 1 46 ? -4.973 0.658 14.445 1 97 46 MET B CA 1
ATOM 2158 C C . MET B 1 46 ? -6.391 0.986 13.992 1 97 46 MET B C 1
ATOM 2160 O O . MET B 1 46 ? -7.188 1.521 14.766 1 97 46 MET B O 1
ATOM 2164 N N . ILE B 1 47 ? -6.68 0.689 12.695 1 97.62 47 ILE B N 1
ATOM 2165 C CA . ILE B 1 47 ? -8.031 0.888 12.18 1 97.62 47 ILE B CA 1
ATOM 2166 C C . ILE B 1 47 ? -9.023 0.085 13.008 1 97.62 47 ILE B C 1
ATOM 2168 O O . ILE B 1 47 ? -10.047 0.619 13.445 1 97.62 47 ILE B O 1
ATOM 2172 N N . ASP B 1 48 ? -8.664 -1.125 13.195 1 96 48 ASP B N 1
ATOM 2173 C CA . ASP B 1 48 ? -9.516 -2.02 13.969 1 96 48 ASP B CA 1
ATOM 2174 C C . ASP B 1 48 ? -9.75 -1.474 15.383 1 96 48 ASP B C 1
ATOM 2176 O O . ASP B 1 48 ? -10.875 -1.484 15.875 1 96 48 ASP B O 1
ATOM 2180 N N . GLU B 1 49 ? -8.766 -0.963 16.016 1 97.38 49 GLU B N 1
ATOM 2181 C CA . GLU B 1 49 ? -8.82 -0.452 17.391 1 97.38 49 GLU B CA 1
ATOM 2182 C C . GLU B 1 49 ? -9.719 0.779 17.484 1 97.38 49 GLU B C 1
ATOM 2184 O O . GLU B 1 49 ? -10.539 0.885 18.391 1 97.38 49 GLU B O 1
ATOM 2189 N N . VAL B 1 50 ? -9.547 1.716 16.578 1 98.31 50 VAL B N 1
ATOM 2190 C CA . VAL B 1 50 ? -10.312 2.955 16.656 1 98.31 50 VAL B CA 1
ATOM 2191 C C . VAL B 1 50 ? -11.797 2.666 16.406 1 98.31 50 VAL B C 1
ATOM 2193 O O . VAL B 1 50 ? -12.664 3.26 17.031 1 98.31 50 VAL B O 1
ATOM 2196 N N . LEU B 1 51 ? -12.117 1.778 15.445 1 97.81 51 LEU B N 1
ATOM 2197 C CA . LEU B 1 51 ? -13.508 1.416 15.18 1 97.81 51 LEU B CA 1
ATOM 2198 C C . LEU B 1 51 ? -14.117 0.702 16.375 1 97.81 51 LEU B C 1
ATOM 2200 O O . LEU B 1 51 ? -15.242 1.006 16.781 1 97.81 51 LEU B O 1
ATOM 2204 N N . ALA B 1 52 ? -13.352 -0.211 16.969 1 97.5 52 ALA B N 1
ATOM 2205 C CA . ALA B 1 52 ? -13.82 -0.963 18.125 1 97.5 52 ALA B CA 1
A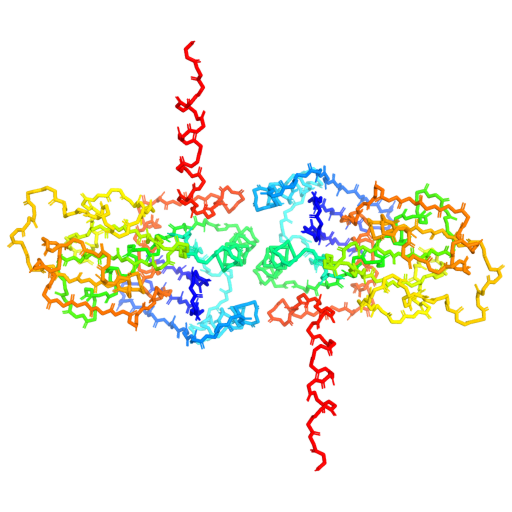TOM 2206 C C . ALA B 1 52 ? -14.117 -0.033 19.297 1 97.5 52 ALA B C 1
ATOM 2208 O O . ALA B 1 52 ? -15.156 -0.158 19.953 1 97.5 52 ALA B O 1
ATOM 2209 N N . GLU B 1 53 ? -13.195 0.84 19.562 1 98.06 53 GLU B N 1
ATOM 2210 C CA . GLU B 1 53 ? -13.375 1.771 20.688 1 98.06 53 GLU B CA 1
ATOM 2211 C C . GLU B 1 53 ? -14.609 2.639 20.484 1 98.06 53 GLU B C 1
ATOM 2213 O O . GLU B 1 53 ? -15.32 2.939 21.453 1 98.06 53 GLU B O 1
ATOM 2218 N N . ALA B 1 54 ? -14.852 2.998 19.25 1 97.19 54 ALA B N 1
ATOM 2219 C CA . ALA B 1 54 ? -16.016 3.832 18.953 1 97.19 54 ALA B CA 1
ATOM 2220 C C . ALA B 1 54 ? -17.281 2.996 18.891 1 97.19 54 ALA B C 1
ATOM 2222 O O . ALA B 1 54 ? -18.391 3.539 18.797 1 97.19 54 ALA B O 1
ATOM 2223 N N . GLY B 1 55 ? -17.141 1.673 18.844 1 97.25 55 GLY B N 1
ATOM 2224 C CA . GLY B 1 55 ? -18.281 0.776 18.781 1 97.25 55 GLY B CA 1
ATOM 2225 C C . GLY B 1 55 ? -18.984 0.78 17.438 1 97.25 55 GLY B C 1
ATOM 2226 O O . GLY B 1 55 ? -20.203 0.714 17.359 1 97.25 55 GLY B O 1
ATOM 2227 N N . VAL B 1 56 ? -18.25 0.982 16.359 1 96.19 56 VAL B N 1
ATOM 2228 C CA . VAL B 1 56 ? -18.844 1.012 15.031 1 96.19 56 VAL B CA 1
ATOM 2229 C C . VAL B 1 56 ? -18.156 -0.006 14.133 1 96.19 56 VAL B C 1
ATOM 2231 O O . VAL B 1 56 ? -16.984 -0.359 14.367 1 96.19 56 VAL B O 1
ATOM 2234 N N . GLY B 1 57 ? -18.891 -0.501 13.148 1 95.19 57 GLY B N 1
ATOM 2235 C CA . GLY B 1 57 ? -18.312 -1.34 12.109 1 95.19 57 GLY B CA 1
ATOM 2236 C C . GLY B 1 57 ? -17.891 -0.561 10.883 1 95.19 57 GLY B C 1
ATOM 2237 O O . GLY B 1 57 ? -18.297 0.583 10.688 1 95.19 57 GLY B O 1
ATOM 2238 N N . PRO B 1 58 ? -17.094 -1.165 10.031 1 95.69 58 PRO B N 1
ATOM 2239 C CA . PRO B 1 58 ? -16.625 -0.481 8.828 1 95.69 58 PRO B CA 1
ATOM 2240 C C . PRO B 1 58 ? -17.766 0.001 7.934 1 95.69 58 PRO B C 1
ATOM 2242 O O . PRO B 1 58 ? -17.672 1.068 7.324 1 95.69 58 PRO B O 1
ATOM 2245 N N . SER B 1 59 ? -18.797 -0.737 7.859 1 95.31 59 SER B N 1
ATOM 2246 C CA . SER B 1 59 ? -19.906 -0.431 6.953 1 95.31 59 SER B CA 1
ATOM 2247 C C . SER B 1 59 ? -20.641 0.832 7.387 1 95.31 59 SER B C 1
ATOM 2249 O O . SER B 1 59 ? -21.438 1.379 6.629 1 95.31 59 SER B O 1
ATOM 2251 N N . GLN B 1 60 ? -20.453 1.286 8.594 1 97.06 60 GLN B N 1
ATOM 2252 C CA . GLN B 1 60 ? -21.125 2.48 9.102 1 97.06 60 GLN B CA 1
ATOM 2253 C C . GLN B 1 60 ? -20.375 3.746 8.68 1 97.06 60 GLN B C 1
ATOM 2255 O O . GLN B 1 60 ? -20.906 4.855 8.828 1 97.06 60 GLN B O 1
ATOM 2260 N N . LEU B 1 61 ? -19.203 3.572 8.109 1 98.12 61 LEU B N 1
ATOM 2261 C CA . LEU B 1 61 ? -18.422 4.73 7.688 1 98.12 61 LEU B CA 1
ATOM 2262 C C . LEU B 1 61 ? -19.109 5.457 6.535 1 98.12 61 LEU B C 1
ATOM 2264 O O . LEU B 1 61 ? -19.656 4.824 5.637 1 98.12 61 LEU B O 1
ATOM 2268 N N . ASP B 1 62 ? -19.031 6.758 6.625 1 98.62 62 ASP B N 1
ATOM 2269 C CA . ASP B 1 62 ? -19.547 7.562 5.523 1 98.62 62 ASP B CA 1
ATOM 2270 C C . ASP B 1 62 ? -18.453 7.848 4.496 1 98.62 62 ASP B C 1
ATOM 2272 O O . ASP B 1 62 ? -18.75 8.047 3.314 1 98.62 62 ASP B O 1
ATOM 2276 N N . ALA B 1 63 ? -17.203 7.879 4.961 1 98.62 63 ALA B N 1
ATOM 2277 C CA . ALA B 1 63 ? -16.062 8.172 4.098 1 98.62 63 ALA B CA 1
ATOM 2278 C C . ALA B 1 63 ? -14.766 7.672 4.719 1 98.62 63 ALA B C 1
ATOM 2280 O O . ALA B 1 63 ? -14.688 7.465 5.934 1 98.62 63 ALA B O 1
ATOM 2281 N N . VAL B 1 64 ? -13.789 7.465 3.887 1 98.75 64 VAL B N 1
ATOM 2282 C CA . VAL B 1 64 ? -12.422 7.148 4.285 1 98.75 64 VAL B CA 1
ATOM 2283 C C . VAL B 1 64 ? -11.469 8.234 3.783 1 98.75 64 VAL B C 1
ATOM 2285 O O . VAL B 1 64 ? -11.703 8.828 2.73 1 98.75 64 VAL B O 1
ATOM 2288 N N . ALA B 1 65 ? -10.492 8.547 4.543 1 98.88 65 ALA B N 1
ATOM 2289 C CA . ALA B 1 65 ? -9.492 9.539 4.16 1 98.88 65 ALA B CA 1
ATOM 2290 C C . ALA B 1 65 ? -8.078 9.016 4.398 1 98.88 65 ALA B C 1
ATOM 2292 O O . ALA B 1 65 ? -7.883 8.055 5.148 1 98.88 65 ALA B O 1
ATOM 2293 N N . TYR B 1 66 ? -7.113 9.586 3.766 1 98.56 66 TYR B N 1
ATOM 2294 C CA . TYR B 1 66 ? -5.711 9.227 3.949 1 98.56 66 TYR B CA 1
ATOM 2295 C C . TYR B 1 66 ? -4.801 10.422 3.67 1 98.56 66 TYR B C 1
ATOM 2297 O O . TYR B 1 66 ? -5.191 11.352 2.967 1 98.56 66 TYR B O 1
ATOM 2305 N N . GLY B 1 67 ? -3.676 10.453 4.305 1 98.38 67 GLY B N 1
ATOM 2306 C CA . GLY B 1 67 ? -2.674 11.43 3.902 1 98.38 67 GLY B CA 1
ATOM 2307 C C . GLY B 1 67 ? -2.121 11.18 2.512 1 98.38 67 GLY B C 1
ATOM 2308 O O . GLY B 1 67 ? -1.373 10.219 2.297 1 98.38 67 GLY B O 1
ATOM 2309 N N . HIS B 1 68 ? -2.465 12.094 1.625 1 97.31 68 HIS B N 1
ATOM 2310 C CA . HIS B 1 68 ? -2.094 11.812 0.243 1 97.31 68 HIS B CA 1
ATOM 2311 C C . HIS B 1 68 ? -0.697 12.344 -0.07 1 97.31 68 HIS B C 1
ATOM 2313 O O . HIS B 1 68 ? -0.184 12.141 -1.172 1 97.31 68 HIS B O 1
ATOM 2319 N N . GLY B 1 69 ? -0.063 12.977 0.845 1 97.38 69 GLY B N 1
ATOM 2320 C CA . GLY B 1 69 ? 1.278 13.508 0.648 1 97.38 69 GLY B CA 1
ATOM 2321 C C . GLY B 1 69 ? 1.348 15.016 0.75 1 97.38 69 GLY B C 1
ATOM 2322 O O . GLY B 1 69 ? 0.334 15.672 0.996 1 97.38 69 GLY B O 1
ATOM 2323 N N . PRO B 1 70 ? 2.541 15.477 0.638 1 97.5 70 PRO B N 1
ATOM 2324 C CA . PRO B 1 70 ? 3.803 14.789 0.343 1 97.5 70 PRO B CA 1
ATOM 2325 C C . PRO B 1 70 ? 4.355 14.023 1.545 1 97.5 70 PRO B C 1
ATOM 2327 O O . PRO B 1 70 ? 3.861 14.188 2.664 1 97.5 70 PRO B O 1
ATOM 2330 N N . GLY B 1 71 ? 5.285 13.102 1.318 1 95.31 71 GLY B N 1
ATOM 2331 C CA . GLY B 1 71 ? 5.887 12.328 2.391 1 95.31 71 GLY B CA 1
ATOM 2332 C C . GLY B 1 71 ? 6.637 11.102 1.895 1 95.31 71 GLY B C 1
ATOM 2333 O O . GLY B 1 71 ? 7.203 11.117 0.798 1 95.31 71 GLY B O 1
ATOM 2334 N N . SER B 1 72 ? 6.703 10.148 2.795 1 91.12 72 SER B N 1
ATOM 2335 C CA . SER B 1 72 ? 7.418 8.898 2.537 1 91.12 72 SER B CA 1
ATOM 2336 C C . SER B 1 72 ? 6.867 8.188 1.304 1 91.12 72 SER B C 1
ATOM 2338 O O . SER B 1 72 ? 5.664 7.957 1.203 1 91.12 72 SER B O 1
ATOM 2340 N N . PHE B 1 73 ? 7.758 7.867 0.394 1 86.25 73 PHE B N 1
ATOM 2341 C CA . PHE B 1 73 ? 7.375 7.215 -0.853 1 86.25 73 PHE B CA 1
ATOM 2342 C C . PHE B 1 73 ? 6.605 5.926 -0.577 1 86.25 73 PHE B C 1
ATOM 2344 O O . PHE B 1 73 ? 5.512 5.727 -1.103 1 86.25 73 PHE B O 1
ATOM 2351 N N . THR B 1 74 ? 7.105 5.059 0.279 1 87.56 74 THR B N 1
ATOM 2352 C CA . THR B 1 74 ? 6.477 3.789 0.614 1 87.56 74 THR B CA 1
ATOM 2353 C C . THR B 1 74 ? 5.254 4.008 1.502 1 87.56 74 THR B C 1
ATOM 2355 O O . THR B 1 74 ? 4.191 3.434 1.258 1 87.56 74 THR B O 1
ATOM 2358 N N . GLY B 1 75 ? 5.391 4.863 2.455 1 92.56 75 GLY B N 1
ATOM 2359 C CA . GLY B 1 75 ? 4.324 5.094 3.416 1 92.56 75 GLY B CA 1
ATOM 2360 C C . GLY B 1 75 ? 3.059 5.641 2.783 1 92.56 75 GLY B C 1
ATOM 2361 O O . GLY B 1 75 ? 1.953 5.23 3.145 1 92.56 75 GLY B O 1
ATOM 2362 N N . LEU B 1 76 ? 3.219 6.547 1.844 1 94.56 76 LEU B N 1
ATOM 2363 C CA . LEU B 1 76 ? 2.072 7.117 1.144 1 94.56 76 LEU B CA 1
ATOM 2364 C C . LEU B 1 76 ? 1.287 6.031 0.415 1 94.56 76 LEU B C 1
ATOM 2366 O O . 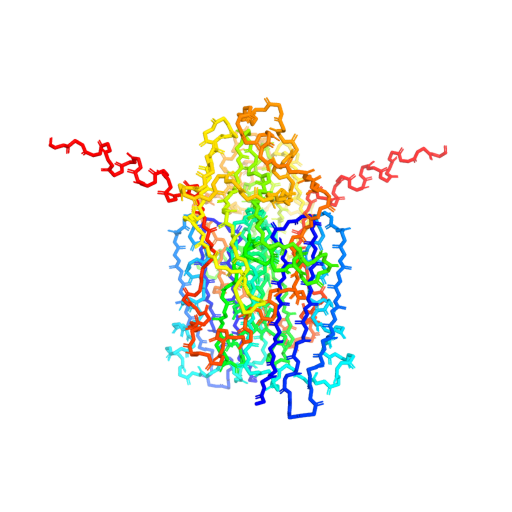LEU B 1 76 ? 0.054 6.02 0.45 1 94.56 76 LEU B O 1
ATOM 2370 N N . ARG B 1 77 ? 1.979 5.129 -0.16 1 92.06 77 ARG B N 1
ATOM 2371 C CA . ARG B 1 77 ? 1.348 4.09 -0.965 1 92.06 77 ARG B CA 1
ATOM 2372 C C . ARG B 1 77 ? 0.668 3.049 -0.08 1 92.06 77 ARG B C 1
ATOM 2374 O O . ARG B 1 77 ? -0.371 2.498 -0.448 1 92.06 77 ARG B O 1
ATOM 2381 N N . ILE B 1 78 ? 1.214 2.807 1.068 1 92.44 78 ILE B N 1
ATOM 2382 C CA . ILE B 1 78 ? 0.604 1.897 2.031 1 92.44 78 ILE B CA 1
ATOM 2383 C C . ILE B 1 78 ? -0.736 2.461 2.498 1 92.44 78 ILE B C 1
ATOM 2385 O O . ILE B 1 78 ? -1.764 1.784 2.418 1 92.44 78 ILE B O 1
ATOM 2389 N N . ALA B 1 79 ? -0.677 3.678 2.934 1 96.06 79 ALA B N 1
ATOM 2390 C CA . ALA B 1 79 ? -1.908 4.301 3.414 1 96.06 79 ALA B CA 1
ATOM 2391 C C . ALA B 1 79 ? -2.939 4.406 2.295 1 96.06 79 ALA B C 1
ATOM 2393 O O . ALA B 1 79 ? -4.129 4.156 2.512 1 96.06 79 ALA B O 1
ATOM 2394 N N . ALA B 1 80 ? -2.473 4.812 1.144 1 95.88 80 ALA B N 1
ATOM 2395 C CA . ALA B 1 80 ? -3.373 4.938 0.001 1 95.88 80 ALA B CA 1
ATOM 2396 C C . ALA B 1 80 ? -4.008 3.592 -0.344 1 95.88 80 ALA B C 1
ATOM 2398 O O . ALA B 1 80 ? -5.219 3.504 -0.547 1 95.88 80 ALA B O 1
ATOM 2399 N N . GLY B 1 81 ? -3.188 2.553 -0.406 1 95.25 81 GLY B N 1
ATOM 2400 C CA . GLY B 1 81 ? -3.697 1.23 -0.731 1 95.25 81 GLY B CA 1
ATOM 2401 C C . GLY B 1 81 ? -4.766 0.749 0.233 1 95.25 81 GLY B C 1
ATOM 2402 O O . GLY B 1 81 ? -5.848 0.333 -0.188 1 95.25 81 GLY B O 1
ATOM 2403 N N . VAL B 1 82 ? -4.488 0.835 1.493 1 96.62 82 VAL B N 1
ATOM 2404 C CA . VAL B 1 82 ? -5.43 0.404 2.521 1 96.62 82 VAL B CA 1
ATOM 2405 C C . VAL B 1 82 ? -6.711 1.229 2.428 1 96.62 82 VAL B C 1
ATOM 2407 O O . VAL B 1 82 ? -7.812 0.677 2.447 1 96.62 82 VAL B O 1
ATOM 2410 N N . ALA B 1 83 ? -6.543 2.512 2.277 1 98.06 83 ALA B N 1
ATOM 2411 C CA . ALA B 1 83 ? -7.695 3.408 2.215 1 98.06 83 ALA B CA 1
ATOM 2412 C C . ALA B 1 83 ? -8.531 3.137 0.969 1 98.06 83 ALA B C 1
ATOM 2414 O O . ALA B 1 83 ? -9.766 3.107 1.036 1 98.06 83 ALA B O 1
ATOM 2415 N N . GLN B 1 84 ? -7.891 2.971 -0.163 1 96.75 84 GLN B N 1
ATOM 2416 C CA . GLN B 1 84 ? -8.594 2.678 -1.406 1 96.75 84 GLN B CA 1
ATOM 2417 C C . GLN B 1 84 ? -9.375 1.368 -1.303 1 96.75 84 GLN B C 1
ATOM 2419 O O . GLN B 1 84 ? -10.555 1.313 -1.641 1 96.75 84 GLN B O 1
ATOM 2424 N N . GLY B 1 85 ? -8.664 0.343 -0.833 1 96.75 85 GLY B N 1
ATOM 2425 C CA . GLY B 1 85 ? -9.336 -0.935 -0.659 1 96.75 85 GLY B CA 1
ATOM 2426 C C . GLY B 1 85 ? -10.547 -0.852 0.251 1 96.75 85 GLY B C 1
ATOM 2427 O O . GLY B 1 85 ? -11.625 -1.356 -0.087 1 96.75 85 GLY B O 1
ATOM 2428 N N . LEU B 1 86 ? -10.375 -0.215 1.342 1 97.44 86 LEU B N 1
ATOM 2429 C CA . LEU B 1 86 ? -11.438 -0.084 2.334 1 97.44 86 LEU B CA 1
ATOM 2430 C C . LEU B 1 86 ? -12.625 0.684 1.765 1 97.44 86 LEU B C 1
ATOM 2432 O O . LEU B 1 86 ? -13.766 0.207 1.815 1 97.44 86 LEU B O 1
ATOM 2436 N N . ALA B 1 87 ? -12.32 1.862 1.196 1 97.94 87 ALA B N 1
ATOM 2437 C CA . ALA B 1 87 ? -13.375 2.705 0.639 1 97.94 87 ALA B CA 1
ATOM 2438 C C . ALA B 1 87 ? -14.094 2 -0.509 1 97.94 87 ALA B C 1
ATOM 2440 O O . ALA B 1 87 ? -15.32 2.074 -0.624 1 97.94 87 ALA B O 1
ATOM 2441 N N . TYR B 1 88 ? -13.344 1.34 -1.348 1 96.38 88 TYR B N 1
ATOM 2442 C CA . TYR B 1 88 ? -13.914 0.634 -2.488 1 96.38 88 TYR B CA 1
ATOM 2443 C C . TYR B 1 88 ? -14.844 -0.485 -2.031 1 96.38 88 TYR B C 1
ATOM 2445 O O . TYR B 1 88 ? -15.977 -0.589 -2.5 1 96.38 88 TYR B O 1
ATOM 2453 N N . GLY B 1 89 ? -14.367 -1.289 -1.151 1 94.75 89 GLY B N 1
ATOM 2454 C CA . GLY B 1 89 ? -15.18 -2.369 -0.62 1 94.75 89 GLY B CA 1
ATOM 2455 C C . GLY B 1 89 ? -16.469 -1.888 0.019 1 94.75 89 GLY B C 1
ATOM 2456 O O . GLY B 1 89 ? -17.516 -2.545 -0.092 1 94.75 89 GLY B O 1
ATOM 2457 N N . LEU B 1 90 ? -16.391 -0.744 0.675 1 96.25 90 LEU B N 1
ATOM 2458 C CA . LEU B 1 90 ? -17.531 -0.196 1.398 1 96.25 90 LEU B CA 1
ATOM 2459 C C . LEU B 1 90 ? -18.391 0.667 0.482 1 96.25 90 LEU B C 1
ATOM 2461 O O . LEU B 1 90 ? -19.453 1.136 0.886 1 96.25 90 LEU B O 1
ATOM 2465 N N . GLU B 1 91 ? -17.891 0.843 -0.733 1 95.12 91 GLU B N 1
ATOM 2466 C CA . GLU B 1 91 ? -18.547 1.741 -1.679 1 95.12 91 GLU B CA 1
ATOM 2467 C C . GLU B 1 91 ? -18.734 3.129 -1.077 1 95.12 91 GLU B C 1
ATOM 2469 O O . GLU B 1 91 ? -19.844 3.678 -1.112 1 95.12 91 GLU B O 1
ATOM 2474 N N . ARG B 1 92 ? -17.719 3.592 -0.46 1 97.31 92 ARG B N 1
ATOM 2475 C CA . ARG B 1 92 ? -17.688 4.918 0.147 1 97.31 92 ARG B CA 1
ATOM 2476 C C . ARG B 1 92 ? -16.672 5.816 -0.544 1 97.31 92 ARG B C 1
ATOM 2478 O O . ARG B 1 92 ? -15.711 5.324 -1.148 1 97.31 92 ARG B O 1
ATOM 2485 N N . PRO B 1 93 ? -16.891 7.148 -0.534 1 97.81 93 PRO B N 1
ATOM 2486 C CA . PRO B 1 93 ? -15.922 8.062 -1.128 1 97.81 93 PRO B CA 1
ATOM 2487 C C . PRO B 1 93 ? -14.586 8.078 -0.377 1 97.81 93 PRO B C 1
ATOM 2489 O O . PRO B 1 93 ? -14.531 7.684 0.792 1 97.81 93 PRO B O 1
ATOM 2492 N N . LEU B 1 94 ? -13.562 8.445 -1.077 1 98.38 94 LEU B N 1
ATOM 2493 C CA . LEU B 1 94 ? -12.211 8.555 -0.549 1 98.38 94 LEU B CA 1
ATOM 2494 C C . LEU B 1 94 ? -11.711 9.992 -0.627 1 98.38 94 LEU B C 1
ATOM 2496 O O . LEU B 1 94 ? -11.914 10.672 -1.638 1 98.38 94 LEU B O 1
ATOM 2500 N N . ILE B 1 95 ? -11.125 10.453 0.465 1 98.62 95 ILE B N 1
ATOM 2501 C CA . ILE B 1 95 ? -10.656 11.828 0.531 1 98.62 95 ILE B CA 1
ATOM 2502 C C . ILE B 1 95 ? -9.156 11.852 0.783 1 98.62 95 ILE B C 1
ATOM 2504 O O . ILE B 1 95 ? -8.672 11.273 1.758 1 98.62 95 ILE B O 1
ATOM 2508 N N . GLY B 1 96 ? -8.406 12.445 -0.127 1 98.44 96 GLY B N 1
ATOM 2509 C CA . GLY B 1 96 ? -6.996 12.719 0.119 1 98.44 96 GLY B CA 1
ATOM 2510 C C . GLY B 1 96 ? -6.762 14 0.888 1 98.44 96 GLY B C 1
ATOM 2511 O O . GLY B 1 96 ? -7.387 15.023 0.603 1 98.44 96 GLY B O 1
ATOM 2512 N N . VAL B 1 97 ? -5.902 13.93 1.897 1 98.69 97 VAL B N 1
ATOM 2513 C CA . VAL B 1 97 ? -5.641 15.102 2.73 1 98.69 97 VAL B CA 1
ATOM 2514 C C . VAL B 1 97 ? -4.156 15.445 2.682 1 98.69 97 VAL B C 1
ATOM 2516 O O . VAL B 1 97 ? -3.301 14.57 2.832 1 98.69 97 VAL B O 1
ATOM 2519 N N . SER B 1 98 ? -3.812 16.688 2.51 1 98.69 98 SER B N 1
ATOM 2520 C CA . SER B 1 98 ? -2.43 17.156 2.494 1 98.69 98 SER B CA 1
ATOM 2521 C C . SER B 1 98 ? -1.76 16.953 3.848 1 98.69 98 SER B C 1
ATOM 2523 O O . SER B 1 98 ? -2.299 17.344 4.883 1 98.69 98 SER B O 1
ATOM 2525 N N . THR B 1 99 ? -0.609 16.359 3.752 1 98.69 99 THR B N 1
ATOM 2526 C CA . THR B 1 99 ? 0.148 16.156 4.98 1 98.69 99 THR B CA 1
ATOM 2527 C C . THR B 1 99 ? 0.617 17.484 5.559 1 98.69 99 THR B C 1
ATOM 2529 O O . THR B 1 99 ? 0.617 17.672 6.777 1 98.69 99 THR B O 1
ATOM 2532 N N . LEU B 1 100 ? 0.957 18.422 4.695 1 98.81 100 LEU B N 1
ATOM 2533 C CA . LEU B 1 100 ? 1.407 19.734 5.129 1 98.81 100 LEU B CA 1
ATOM 2534 C C . LEU B 1 100 ? 0.26 20.531 5.75 1 98.81 100 LEU B C 1
ATOM 2536 O O . LEU B 1 100 ? 0.447 21.203 6.762 1 98.81 100 LEU B O 1
ATOM 2540 N N . GLN B 1 101 ? -0.884 20.406 5.141 1 98.88 101 GLN B N 1
ATOM 2541 C CA . GLN B 1 101 ? -2.059 21.094 5.684 1 98.88 101 GLN B CA 1
ATOM 2542 C C . GLN B 1 101 ? -2.439 20.531 7.047 1 98.88 101 GLN B C 1
ATOM 2544 O O . GLN B 1 101 ? -2.789 21.281 7.961 1 98.88 101 GLN B O 1
ATOM 2549 N N . ALA B 1 102 ? -2.379 19.25 7.168 1 98.88 102 ALA B N 1
ATOM 2550 C CA . ALA B 1 102 ? -2.688 18.609 8.438 1 98.88 102 ALA B CA 1
ATOM 2551 C C . ALA B 1 102 ? -1.717 19.047 9.531 1 98.88 102 ALA B C 1
ATOM 2553 O O . ALA B 1 102 ? -2.121 19.281 10.672 1 98.88 102 ALA B O 1
ATOM 2554 N N . LEU B 1 103 ? -0.463 19.125 9.172 1 98.62 103 LEU B N 1
ATOM 2555 C CA . LEU B 1 103 ? 0.55 19.594 10.102 1 98.62 103 LEU B CA 1
ATOM 2556 C C . LEU B 1 103 ? 0.222 21 10.602 1 98.62 103 LEU B C 1
ATOM 2558 O O . LEU B 1 103 ? 0.314 21.281 11.797 1 98.62 103 LEU B O 1
ATOM 2562 N N . ALA B 1 104 ? -0.161 21.875 9.68 1 98.88 104 ALA B N 1
ATOM 2563 C CA . ALA B 1 104 ? -0.531 23.234 10.031 1 98.88 104 ALA B CA 1
ATOM 2564 C C . ALA B 1 104 ? -1.737 23.25 10.969 1 98.88 104 ALA B C 1
ATOM 2566 O O . ALA B 1 104 ? -1.744 23.969 11.969 1 98.88 104 ALA B O 1
ATOM 2567 N N . LEU B 1 105 ? -2.709 22.453 10.664 1 98.88 105 LEU B N 1
ATOM 2568 C CA . LEU B 1 105 ? -3.898 22.391 11.508 1 98.88 105 LEU B CA 1
ATOM 2569 C C . LEU B 1 105 ? -3.543 21.953 12.922 1 98.88 105 LEU B C 1
ATOM 2571 O O . LEU B 1 105 ? -4.004 22.531 13.898 1 98.88 105 LEU B O 1
ATOM 2575 N N . GLY B 1 106 ? -2.701 20.875 12.992 1 98.62 106 GLY B N 1
ATOM 2576 C CA . GLY B 1 106 ? -2.27 20.406 14.305 1 98.62 106 GLY B CA 1
ATOM 2577 C C . GLY B 1 106 ? -1.605 21.484 15.133 1 98.62 106 GLY B C 1
ATOM 2578 O O . GLY B 1 106 ? -1.869 21.609 16.328 1 98.62 106 GLY B O 1
ATOM 2579 N N . GLY B 1 107 ? -0.716 22.25 14.477 1 98.44 107 GLY B N 1
ATOM 2580 C CA . GLY B 1 107 ? -0.072 23.359 15.156 1 98.44 107 GLY B CA 1
ATOM 2581 C C . GLY B 1 107 ? -1.057 24.375 15.711 1 98.44 107 GLY B C 1
ATOM 2582 O O . GLY B 1 107 ? -0.871 24.891 16.812 1 98.44 107 GLY B O 1
ATOM 2583 N N . HIS B 1 108 ? -2.07 24.641 14.977 1 98.62 108 HIS B N 1
ATOM 2584 C CA . HIS B 1 108 ? -3.082 25.578 15.414 1 98.62 108 HIS B CA 1
ATOM 2585 C C . HIS B 1 108 ? -3.916 25.016 16.562 1 98.62 108 HIS B C 1
ATOM 2587 O O . HIS B 1 108 ? -4.129 25.672 17.578 1 98.62 108 HIS B O 1
ATOM 2593 N N . LEU B 1 109 ? -4.391 23.781 16.375 1 98 109 LEU B N 1
ATOM 2594 C CA . LEU B 1 109 ? -5.305 23.172 17.344 1 98 109 LEU B CA 1
ATOM 2595 C C . LEU B 1 109 ? -4.629 23 18.703 1 98 109 LEU B C 1
ATOM 2597 O O . LEU B 1 109 ? -5.266 23.188 19.734 1 98 109 LEU B O 1
ATOM 2601 N N . ARG B 1 110 ? -3.344 22.703 18.703 1 97.62 110 ARG B N 1
ATOM 2602 C CA . ARG B 1 110 ? -2.658 22.375 19.953 1 97.62 110 ARG B CA 1
ATOM 2603 C C . ARG B 1 110 ? -1.971 23.609 20.531 1 97.62 110 ARG B C 1
ATOM 2605 O O . ARG B 1 110 ? -1.836 23.734 21.75 1 97.62 110 ARG B O 1
ATOM 2612 N N . HIS B 1 111 ? -1.563 24.641 19.641 1 97.25 111 HIS B N 1
ATOM 2613 C CA . HIS B 1 111 ? -0.723 25.734 20.125 1 97.25 111 HIS B CA 1
ATOM 2614 C C . HIS B 1 111 ? -1.271 27.094 19.688 1 97.25 111 HIS B C 1
ATOM 2616 O O . HIS B 1 111 ? -0.727 28.125 20.047 1 97.25 111 HIS B O 1
ATOM 2622 N N . ARG B 1 112 ? -2.348 27.125 18.875 1 97.69 112 ARG B N 1
ATOM 2623 C CA . ARG B 1 112 ? -3.045 28.328 18.422 1 97.69 112 ARG B CA 1
ATOM 2624 C C . ARG B 1 112 ? -2.154 29.172 17.516 1 97.69 112 ARG B C 1
ATOM 2626 O O . ARG B 1 112 ? -2.275 30.391 17.484 1 97.69 112 ARG B O 1
ATOM 2633 N N . PHE B 1 113 ? -1.195 28.5 16.844 1 97.88 113 PHE B N 1
ATOM 2634 C CA . PHE B 1 113 ? -0.399 29.203 15.844 1 97.88 113 PHE B CA 1
ATOM 2635 C C . PHE B 1 113 ? -1.28 29.734 14.719 1 97.88 113 PHE B C 1
ATOM 2637 O O . PHE B 1 113 ? -2.254 29.078 14.336 1 97.88 113 PHE B O 1
ATOM 2644 N N . ARG B 1 114 ? -0.949 30.859 14.125 1 97.44 114 ARG B N 1
ATOM 2645 C CA . ARG B 1 114 ? -1.816 31.484 13.133 1 97.44 114 ARG B CA 1
ATOM 2646 C C . ARG B 1 114 ? -1.13 31.547 11.773 1 97.44 114 ARG B C 1
ATOM 2648 O O . ARG B 1 114 ? -1.794 31.516 10.734 1 97.44 114 ARG B O 1
ATOM 2655 N N . TYR B 1 115 ? 0.113 31.812 11.75 1 97.88 115 TYR B N 1
ATOM 2656 C CA . TYR B 1 115 ? 0.946 31.797 10.555 1 97.88 115 TYR B CA 1
ATOM 2657 C C . TYR B 1 115 ? 1.998 30.688 10.641 1 97.88 115 TYR B C 1
ATOM 2659 O O . TYR B 1 115 ? 2.932 30.781 11.445 1 97.88 115 TYR B O 1
ATOM 2667 N N . ILE B 1 116 ? 1.837 29.688 9.828 1 98.44 116 ILE B N 1
ATOM 2668 C CA . ILE B 1 116 ? 2.617 28.453 9.977 1 98.44 116 ILE B CA 1
ATOM 2669 C C . ILE B 1 116 ? 3.314 28.125 8.656 1 98.44 116 ILE B C 1
ATOM 2671 O O . ILE B 1 116 ? 2.693 28.156 7.594 1 98.44 116 ILE B O 1
ATOM 2675 N N . PHE B 1 117 ? 4.574 27.906 8.672 1 98.5 117 PHE B N 1
ATOM 2676 C CA . PHE B 1 117 ? 5.375 27.406 7.566 1 98.5 117 PHE B CA 1
ATOM 2677 C C . PHE B 1 117 ? 5.746 25.938 7.781 1 98.5 117 PHE B C 1
ATOM 2679 O O . PHE B 1 117 ? 6.648 25.625 8.562 1 98.5 117 PHE B O 1
ATOM 2686 N N . THR B 1 118 ? 5.031 25.062 7.094 1 98.75 118 THR B N 1
ATOM 2687 C CA . THR B 1 118 ? 5.293 23.625 7.254 1 98.75 118 THR B CA 1
ATOM 2688 C C . THR B 1 118 ? 6.383 23.172 6.285 1 98.75 118 THR B C 1
ATOM 2690 O O . THR B 1 118 ? 6.438 23.641 5.141 1 98.75 118 THR B O 1
ATOM 2693 N N . ALA B 1 119 ? 7.246 22.359 6.766 1 98.38 119 ALA B N 1
ATOM 2694 C CA . ALA B 1 119 ? 8.305 21.766 5.953 1 98.38 119 ALA B CA 1
ATOM 2695 C C . ALA B 1 119 ? 8.594 20.328 6.398 1 98.38 119 ALA B C 1
ATOM 2697 O O . ALA B 1 119 ? 8.773 20.078 7.59 1 98.38 119 ALA B O 1
ATOM 2698 N N . LEU B 1 120 ? 8.555 19.438 5.488 1 97.94 120 LEU B N 1
ATOM 2699 C CA . LEU B 1 120 ? 8.938 18.062 5.734 1 97.94 120 LEU B CA 1
ATOM 2700 C C . LEU B 1 120 ? 10.211 17.703 4.961 1 97.94 120 LEU B C 1
ATOM 2702 O O . LEU B 1 120 ? 10.391 18.156 3.826 1 97.94 120 LEU B O 1
ATOM 2706 N N . ASP B 1 121 ? 11.008 16.906 5.613 1 96.81 121 ASP B N 1
ATOM 2707 C CA . ASP B 1 121 ? 12.219 16.453 4.938 1 96.81 121 ASP B CA 1
ATOM 2708 C C . ASP B 1 121 ? 11.883 15.609 3.711 1 96.81 121 ASP B C 1
ATOM 2710 O O . ASP B 1 121 ? 11.266 14.547 3.832 1 96.81 121 ASP B O 1
ATOM 2714 N N . ALA B 1 122 ? 12.219 16.094 2.521 1 95.94 122 ALA B N 1
ATOM 2715 C CA . ALA B 1 122 ? 11.969 15.391 1.268 1 95.94 122 ALA B CA 1
ATOM 2716 C C . ALA B 1 122 ? 13.172 14.539 0.87 1 95.94 122 ALA B C 1
ATOM 2718 O O . ALA B 1 122 ? 13.234 14.039 -0.255 1 95.94 122 ALA B O 1
ATOM 2719 N N . ARG B 1 123 ? 14.164 14.414 1.695 1 92.31 123 ARG B N 1
ATOM 2720 C CA . ARG B 1 123 ? 15.438 13.758 1.417 1 92.31 123 ARG B CA 1
ATOM 2721 C C . ARG B 1 123 ? 16.203 14.492 0.317 1 92.31 123 ARG B C 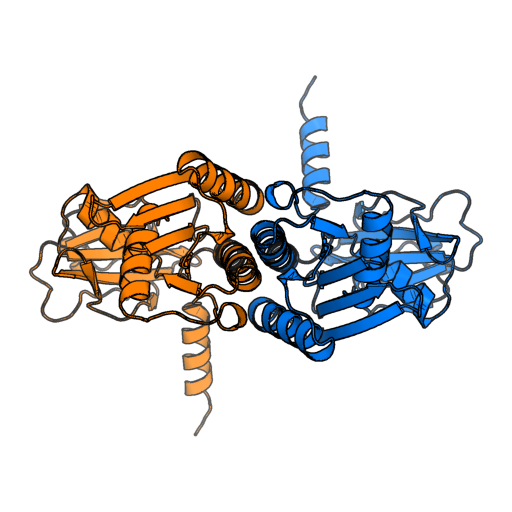1
ATOM 2723 O O . ARG B 1 123 ? 15.766 15.555 -0.147 1 92.31 123 ARG B O 1
ATOM 2730 N N . MET B 1 124 ? 17.516 14.062 0.084 1 92.81 124 MET B N 1
ATOM 2731 C CA . MET B 1 124 ? 18.375 14.578 -0.97 1 92.81 124 MET B CA 1
ATOM 2732 C C . MET B 1 124 ? 18.609 16.078 -0.794 1 92.81 124 MET B C 1
ATOM 2734 O O . MET B 1 124 ? 18.75 16.812 -1.776 1 92.81 124 MET B O 1
ATOM 2738 N N . GLY B 1 125 ? 18.453 16.531 0.4 1 95.56 125 GLY B N 1
ATOM 2739 C CA . GLY B 1 125 ? 18.734 17.922 0.715 1 95.56 125 GLY B CA 1
ATOM 2740 C C . GLY B 1 125 ? 17.578 18.844 0.371 1 95.56 125 GLY B C 1
ATOM 2741 O O . GLY B 1 125 ? 17.766 20.062 0.258 1 95.56 125 GLY B O 1
ATOM 2742 N N . GLU B 1 126 ? 16.406 18.297 0.137 1 97.19 126 GLU B N 1
ATOM 2743 C CA . GLU B 1 126 ? 15.25 19.109 -0.222 1 97.19 126 GLU B CA 1
ATOM 2744 C C . GLU B 1 126 ? 14.148 19 0.829 1 97.19 126 GLU B C 1
ATOM 2746 O O . GLU B 1 126 ? 14.227 18.172 1.732 1 97.19 126 GLU B O 1
ATOM 2751 N N . VAL B 1 127 ? 13.227 19.938 0.713 1 97.94 127 VAL B N 1
ATOM 2752 C CA . VAL B 1 127 ? 12.094 19.938 1.639 1 97.94 127 VAL B CA 1
ATOM 2753 C C . VAL B 1 127 ? 10.789 20.031 0.859 1 97.94 127 VAL B C 1
ATOM 2755 O O . VAL B 1 127 ? 10.734 20.672 -0.198 1 97.94 127 VAL B O 1
ATOM 2758 N N . TYR B 1 128 ? 9.789 19.359 1.361 1 98.19 128 TYR B N 1
ATOM 2759 C CA . TYR B 1 128 ? 8.422 19.719 1.014 1 98.19 128 TYR B CA 1
ATOM 2760 C C . TYR B 1 128 ? 7.938 20.891 1.852 1 98.19 128 TYR B C 1
ATOM 2762 O O . TYR B 1 128 ? 8.086 20.891 3.076 1 98.19 128 TYR B O 1
ATOM 2770 N N . ALA B 1 129 ? 7.305 21.859 1.173 1 98.12 129 ALA B N 1
ATOM 2771 C CA . ALA B 1 129 ? 7 23.047 1.973 1 98.12 129 ALA B CA 1
ATOM 2772 C C . ALA B 1 129 ? 5.73 23.734 1.479 1 98.12 129 ALA B C 1
ATOM 2774 O O . ALA B 1 129 ? 5.402 23.672 0.292 1 98.12 129 ALA B O 1
ATOM 2775 N N . ALA B 1 130 ? 5.043 24.328 2.408 1 98.19 130 ALA B N 1
ATOM 2776 C CA . ALA B 1 130 ? 3.93 25.234 2.145 1 98.19 130 ALA B CA 1
ATOM 2777 C C . ALA B 1 130 ? 3.691 26.172 3.328 1 98.19 130 ALA B C 1
ATOM 2779 O O . ALA B 1 130 ? 3.986 25.812 4.473 1 98.19 130 ALA B O 1
ATOM 2780 N N . ALA B 1 131 ? 3.223 27.359 3.057 1 98.31 131 ALA B N 1
ATOM 2781 C CA . ALA B 1 131 ? 2.887 28.344 4.082 1 98.31 131 ALA B CA 1
ATOM 2782 C C . ALA B 1 131 ? 1.375 28.469 4.238 1 98.31 131 ALA B C 1
ATOM 2784 O O . ALA B 1 131 ? 0.637 28.422 3.252 1 98.31 131 ALA B O 1
ATOM 2785 N N . TRP B 1 132 ? 0.972 28.656 5.52 1 98.44 132 TRP B N 1
ATOM 2786 C CA . TRP B 1 132 ? -0.452 28.625 5.832 1 98.44 132 TRP B CA 1
ATOM 2787 C C . TRP B 1 132 ? -0.828 29.797 6.742 1 98.44 132 TRP B C 1
ATOM 2789 O O . TRP B 1 132 ? -0.064 30.172 7.637 1 98.44 132 TRP B O 1
ATOM 2799 N N . ARG B 1 133 ? -1.983 30.328 6.547 1 98.06 133 ARG B N 1
ATOM 2800 C CA . ARG B 1 133 ? -2.648 31.219 7.504 1 98.06 133 ARG B CA 1
ATOM 2801 C C . ARG B 1 133 ? -3.916 30.562 8.055 1 98.06 133 ARG B C 1
ATOM 2803 O O . ARG B 1 133 ? -4.656 29.922 7.312 1 98.06 133 ARG B O 1
ATOM 2810 N N . ILE B 1 134 ? -4.129 30.688 9.367 1 98.38 134 ILE B N 1
ATOM 2811 C CA . ILE B 1 134 ? -5.344 30.125 9.953 1 98.38 134 ILE B CA 1
ATOM 2812 C C . ILE B 1 134 ? -6.496 31.109 9.781 1 98.38 134 ILE B C 1
ATOM 2814 O O . ILE B 1 134 ? -6.387 32.281 10.164 1 98.38 134 ILE B O 1
ATOM 2818 N N . GLU B 1 135 ? -7.477 30.641 9.117 1 97.81 135 GLU B N 1
ATOM 2819 C CA . GLU B 1 135 ? -8.742 31.344 8.953 1 97.81 135 GLU B CA 1
ATOM 2820 C C . GLU B 1 135 ? -9.922 30.469 9.352 1 97.81 135 GLU B C 1
ATOM 2822 O O . GLU B 1 135 ? -10.062 29.344 8.859 1 97.81 135 GLU B O 1
ATOM 2827 N N . ASN B 1 136 ? -10.797 30.938 10.266 1 97.31 136 ASN B N 1
ATOM 2828 C CA . ASN B 1 136 ? -11.938 30.172 10.75 1 97.31 136 ASN B CA 1
ATOM 2829 C C . ASN B 1 136 ? -11.516 28.781 11.242 1 97.31 136 ASN B C 1
ATOM 2831 O O . ASN B 1 136 ? -12.109 27.781 10.859 1 97.31 136 ASN B O 1
ATOM 2835 N N . GLU B 1 137 ? -10.398 28.75 11.914 1 97.81 137 GLU B N 1
ATOM 2836 C CA . GLU B 1 137 ? -9.867 27.578 12.609 1 97.81 137 GLU B CA 1
ATOM 2837 C C . GLU B 1 137 ? -9.375 26.516 11.617 1 97.81 137 GLU B C 1
ATOM 2839 O O . GLU B 1 137 ? -9.273 25.344 11.961 1 97.81 137 GLU B O 1
ATOM 2844 N N . ARG B 1 138 ? -9.133 27.016 10.406 1 98.69 138 ARG B N 1
ATOM 2845 C CA . ARG B 1 138 ? -8.648 26.109 9.367 1 98.69 138 ARG B CA 1
ATOM 2846 C C . ARG B 1 138 ? -7.461 26.703 8.625 1 98.69 138 ARG B C 1
ATOM 2848 O O . ARG B 1 138 ? -7.414 27.922 8.406 1 98.69 138 ARG B O 1
ATOM 2855 N N . PRO B 1 139 ? -6.496 25.875 8.227 1 98.81 139 PRO B N 1
ATOM 2856 C CA . PRO B 1 139 ? -5.363 26.391 7.465 1 98.81 139 PRO B CA 1
ATOM 2857 C C . PRO B 1 139 ? -5.719 26.703 6.012 1 98.81 139 PRO B C 1
ATOM 2859 O O . PRO B 1 139 ? -6.285 25.844 5.324 1 98.81 139 PRO B O 1
ATOM 2862 N N . VAL B 1 140 ? -5.406 27.828 5.594 1 98.06 140 VAL B N 1
ATOM 2863 C CA . VAL B 1 140 ? -5.543 28.266 4.203 1 98.06 140 VAL B CA 1
ATOM 2864 C C . VAL B 1 140 ? -4.16 28.469 3.592 1 98.06 140 VAL B C 1
ATOM 2866 O O . VAL B 1 140 ? -3.324 29.172 4.156 1 98.06 140 VAL B O 1
ATOM 2869 N N . ALA B 1 141 ? -3.953 27.875 2.447 1 97.81 141 ALA B N 1
ATOM 2870 C CA . ALA B 1 141 ? -2.637 27.938 1.817 1 97.81 141 ALA B CA 1
ATOM 2871 C C . ALA B 1 141 ? -2.328 29.344 1.317 1 97.81 141 ALA B C 1
ATOM 2873 O O . ALA B 1 141 ? -3.184 30 0.714 1 97.81 141 ALA B O 1
ATOM 2874 N N . LEU B 1 142 ? -1.106 29.781 1.585 1 97.31 142 LEU B N 1
ATOM 2875 C CA . LEU B 1 142 ? -0.637 31.062 1.083 1 97.31 142 LEU B CA 1
ATOM 2876 C C . LEU B 1 142 ? 0.275 30.875 -0.125 1 97.31 142 LEU B C 1
ATOM 2878 O O . LEU B 1 142 ? 0.655 31.859 -0.779 1 97.31 142 LEU B O 1
ATOM 2882 N N . MET B 1 143 ? 0.665 29.641 -0.386 1 94.75 143 MET B N 1
ATOM 2883 C CA . MET B 1 143 ? 1.446 29.25 -1.551 1 94.75 143 MET B CA 1
ATOM 2884 C C . MET B 1 143 ? 1.179 27.781 -1.909 1 94.75 143 MET B C 1
ATOM 2886 O O . MET B 1 143 ? 0.649 27.031 -1.094 1 94.75 143 MET B O 1
ATOM 2890 N N . ALA B 1 144 ? 1.49 27.438 -3.15 1 95.44 144 ALA B N 1
ATOM 2891 C CA . ALA B 1 144 ? 1.375 26.031 -3.557 1 95.44 144 ALA B CA 1
ATOM 2892 C C . ALA B 1 144 ? 2.412 25.172 -2.848 1 95.44 144 ALA B C 1
ATOM 2894 O O . ALA B 1 144 ? 3.529 25.625 -2.584 1 95.44 144 ALA B O 1
ATOM 2895 N N . GLU B 1 145 ? 2.033 23.953 -2.492 1 97.31 145 GLU B N 1
ATOM 2896 C CA . GLU B 1 145 ? 3.02 23 -1.987 1 97.31 145 GLU B CA 1
ATOM 2897 C C . GLU B 1 145 ? 4.148 22.797 -2.992 1 97.31 145 GLU B C 1
ATOM 2899 O O . GLU B 1 145 ? 3.91 22.75 -4.203 1 97.31 145 GLU B O 1
ATOM 2904 N N . ALA B 1 146 ? 5.348 22.688 -2.475 1 96.69 146 ALA B N 1
ATOM 2905 C CA . ALA B 1 146 ? 6.496 22.562 -3.367 1 96.69 146 ALA B CA 1
ATOM 2906 C C . ALA B 1 146 ? 7.574 21.672 -2.746 1 96.69 146 ALA B C 1
ATOM 2908 O O . ALA B 1 146 ? 7.559 21.422 -1.54 1 96.69 146 ALA B O 1
ATOM 2909 N N . VAL B 1 147 ? 8.414 21.141 -3.605 1 97.69 147 VAL B N 1
ATOM 2910 C CA . VAL B 1 147 ? 9.664 20.5 -3.195 1 97.69 147 VAL B CA 1
ATOM 2911 C C . VAL B 1 147 ? 10.852 21.297 -3.727 1 97.69 147 VAL B C 1
ATOM 2913 O O . VAL B 1 147 ? 10.906 21.625 -4.914 1 97.69 147 VAL B O 1
ATOM 2916 N N . LEU B 1 148 ? 11.711 21.672 -2.881 1 96.88 148 LEU B N 1
ATOM 2917 C CA . LEU B 1 148 ? 12.828 22.531 -3.256 1 96.88 148 LEU B CA 1
ATOM 2918 C C . LEU B 1 148 ? 13.93 22.484 -2.205 1 96.88 148 LEU B C 1
ATOM 2920 O O . LEU B 1 148 ? 13.688 22.094 -1.062 1 96.88 148 LEU B O 1
ATOM 2924 N N . PRO B 1 149 ? 15.148 22.859 -2.615 1 97.12 149 PRO B N 1
ATOM 2925 C CA . PRO B 1 149 ? 16.172 23.031 -1.575 1 97.12 149 PRO B CA 1
ATOM 2926 C C . PRO B 1 149 ? 15.82 24.141 -0.591 1 97.12 149 PRO B C 1
ATOM 2928 O O . PRO B 1 149 ? 15.219 25.156 -0.979 1 97.12 149 PRO B O 1
ATOM 2931 N N . PRO B 1 150 ? 16.234 23.953 0.625 1 97.31 150 PRO B N 1
ATOM 2932 C CA . PRO B 1 150 ? 15.898 24.969 1.636 1 97.31 150 PRO B CA 1
ATOM 2933 C C . PRO B 1 150 ? 16.312 26.375 1.23 1 97.31 150 PRO B C 1
ATOM 2935 O O . PRO B 1 150 ? 15.641 27.344 1.59 1 97.31 150 PRO B O 1
ATOM 2938 N N . GLU B 1 151 ? 17.344 26.5 0.463 1 97.25 151 GLU B N 1
ATOM 2939 C CA . GLU B 1 151 ? 17.875 27.812 0.076 1 97.25 151 GLU B CA 1
ATOM 2940 C C . GLU B 1 151 ? 16.875 28.578 -0.782 1 97.25 151 GLU B C 1
ATOM 2942 O O . GLU B 1 151 ? 17 29.797 -0.937 1 97.25 151 GLU B O 1
ATOM 2947 N N . ARG B 1 152 ? 15.961 27.844 -1.35 1 96.81 152 ARG B N 1
ATOM 2948 C CA . ARG B 1 152 ? 15.016 28.469 -2.271 1 96.81 152 ARG B CA 1
ATOM 2949 C C . ARG B 1 152 ? 13.703 28.797 -1.569 1 96.81 152 ARG B C 1
ATOM 2951 O O . ARG B 1 152 ? 12.781 29.344 -2.186 1 96.81 152 ARG B O 1
ATOM 2958 N N . L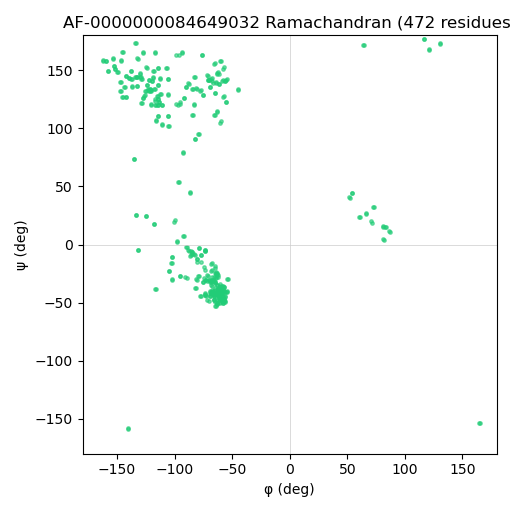EU B 1 153 ? 13.625 28.547 -0.305 1 96.44 153 LEU B N 1
ATOM 2959 C CA . LEU B 1 153 ? 12.422 28.891 0.449 1 96.44 153 LEU B CA 1
ATOM 2960 C C . LEU B 1 153 ? 12.195 30.391 0.481 1 96.44 153 LEU B C 1
ATOM 2962 O O . LEU B 1 153 ? 13.148 31.156 0.617 1 96.44 153 LEU B O 1
ATOM 2966 N N . GLN B 1 154 ? 10.961 30.75 0.33 1 94 154 GLN B N 1
ATOM 2967 C CA . GLN B 1 154 ? 10.57 32.156 0.396 1 94 154 GLN B CA 1
ATOM 2968 C C . GLN B 1 154 ? 9.289 32.312 1.201 1 94 154 GLN B C 1
ATOM 2970 O O . GLN B 1 154 ? 8.391 31.484 1.145 1 94 154 GLN B O 1
ATOM 2975 N N . LEU B 1 155 ? 9.266 33.375 1.93 1 92 155 LEU B N 1
ATOM 2976 C CA . LEU B 1 155 ? 8.008 33.719 2.586 1 92 155 LEU B CA 1
ATOM 2977 C C . LEU B 1 155 ? 6.988 34.219 1.569 1 92 155 LEU B C 1
ATOM 2979 O O . LEU B 1 155 ? 7.352 34.812 0.562 1 92 155 LEU B O 1
ATOM 2983 N N . PRO B 1 156 ? 5.723 33.875 1.866 1 92 156 PRO B N 1
ATOM 2984 C CA . PRO B 1 156 ? 4.711 34.438 0.977 1 92 156 PRO B CA 1
ATOM 2985 C C . PRO B 1 156 ? 4.742 35.969 0.953 1 92 156 PRO B C 1
ATOM 2987 O O . PRO B 1 156 ? 4.875 36.594 2.002 1 92 156 PRO B O 1
ATOM 2990 N N . ARG B 1 157 ? 4.535 36.406 -0.293 1 85 157 ARG B N 1
ATOM 2991 C CA . ARG B 1 157 ? 4.559 37.844 -0.478 1 85 157 ARG B CA 1
ATOM 2992 C C . ARG B 1 157 ? 3.459 38.531 0.335 1 85 157 ARG B C 1
ATOM 2994 O O . ARG B 1 157 ? 2.346 38 0.432 1 85 157 ARG B O 1
ATOM 3001 N N . GLU B 1 158 ? 3.678 39.656 0.994 1 85.12 158 GLU B N 1
ATOM 3002 C CA . GLU B 1 158 ? 2.725 40.5 1.706 1 85.12 158 GLU B CA 1
ATOM 3003 C C . GLU B 1 158 ? 2.434 39.938 3.1 1 85.12 158 GLU B C 1
ATOM 3005 O O . GLU B 1 158 ? 1.565 40.469 3.807 1 85.12 158 GLU B O 1
ATOM 3010 N N . HIS B 1 159 ? 3.125 38.875 3.473 1 84.56 159 HIS B N 1
ATOM 3011 C CA . HIS B 1 159 ? 2.9 38.312 4.797 1 84.56 159 HIS B CA 1
ATOM 3012 C C . HIS B 1 159 ? 4.203 38.219 5.586 1 84.56 159 HIS B C 1
ATOM 3014 O O . HIS B 1 159 ? 4.344 37.344 6.465 1 84.56 159 HIS B O 1
ATOM 3020 N N . GLU B 1 160 ? 5.117 39.031 5.23 1 83 160 GLU B N 1
ATOM 3021 C CA . GLU B 1 160 ? 6.465 38.906 5.777 1 83 160 GLU B CA 1
ATOM 3022 C C . GLU B 1 160 ? 6.52 39.406 7.219 1 83 160 GLU B C 1
ATOM 3024 O O . GLU B 1 160 ? 7.398 39 7.984 1 83 160 GLU B O 1
ATOM 3029 N N . ASP B 1 161 ? 5.57 40.188 7.629 1 84.69 161 ASP B N 1
ATOM 3030 C CA . ASP B 1 161 ? 5.664 40.844 8.922 1 84.69 161 ASP B CA 1
ATOM 3031 C C . ASP B 1 161 ? 4.828 40.125 9.977 1 84.69 161 ASP B C 1
ATOM 3033 O O . ASP B 1 161 ? 4.504 40.688 11.023 1 84.69 161 ASP B O 1
ATOM 3037 N N . HIS B 1 162 ? 4.523 38.875 9.68 1 91.12 162 HIS B N 1
ATOM 3038 C CA . HIS B 1 162 ? 3.748 38.094 10.641 1 91.12 162 HIS B CA 1
ATOM 3039 C C . HIS B 1 162 ? 4.652 37.25 11.516 1 91.12 162 HIS B C 1
ATOM 3041 O O . HIS B 1 162 ? 5.855 37.125 11.258 1 91.12 162 HIS B O 1
ATOM 3047 N N . ASP B 1 163 ? 4.148 36.781 12.617 1 92.31 163 ASP B N 1
ATOM 3048 C CA . ASP B 1 163 ? 4.867 35.875 13.508 1 92.31 163 ASP B CA 1
ATOM 3049 C C . ASP B 1 163 ? 4.77 34.406 13.016 1 92.31 163 ASP B C 1
ATOM 3051 O O . ASP B 1 163 ? 3.889 33.656 13.445 1 92.31 163 ASP B O 1
ATOM 3055 N N . TRP B 1 164 ? 5.727 34.062 12.219 1 97.19 164 TRP B N 1
ATOM 3056 C CA . TRP B 1 164 ? 5.707 32.75 11.594 1 97.19 164 TRP B CA 1
ATOM 3057 C C . TRP B 1 164 ? 6.254 31.672 12.539 1 97.19 164 TRP B C 1
ATOM 3059 O O . TRP B 1 164 ? 7.156 31.953 13.336 1 97.19 164 TRP B O 1
ATOM 3069 N N . VAL B 1 165 ? 5.68 30.531 12.453 1 98.06 165 VAL B N 1
ATOM 3070 C CA . VAL B 1 165 ? 6.191 29.344 13.133 1 98.06 165 VAL B CA 1
ATOM 3071 C C . VAL B 1 165 ? 6.512 28.266 12.109 1 98.06 165 VAL B C 1
ATOM 3073 O O . VAL B 1 165 ? 5.723 28 11.195 1 98.06 165 VAL B O 1
ATOM 3076 N N . GLY B 1 166 ? 7.691 27.641 12.203 1 98.38 166 GLY B N 1
ATOM 3077 C CA . GLY B 1 166 ? 8.07 26.516 11.367 1 98.38 166 GLY B CA 1
ATOM 3078 C C . GLY B 1 166 ? 7.73 25.172 11.984 1 98.38 166 GLY B C 1
ATOM 3079 O O . GLY B 1 166 ? 8.117 24.891 13.125 1 98.38 166 GLY B O 1
ATOM 3080 N N . LEU B 1 167 ? 7.023 24.375 11.25 1 98.56 167 LEU B N 1
ATOM 3081 C CA . LEU B 1 167 ? 6.66 23.062 11.766 1 98.56 167 LEU B CA 1
ATOM 3082 C C . LEU B 1 167 ? 7.094 21.969 10.812 1 98.56 167 LEU B C 1
ATOM 3084 O O . LEU B 1 167 ? 6.816 22.031 9.609 1 98.56 167 LEU B O 1
ATOM 3088 N N . GLY B 1 168 ? 7.727 20.969 11.367 1 98.25 168 GLY B N 1
ATOM 3089 C CA . GLY B 1 168 ? 7.984 19.766 10.586 1 98.25 168 GLY B CA 1
ATOM 3090 C C . GLY B 1 168 ? 9.461 19.438 10.461 1 98.25 168 GLY B C 1
ATOM 3091 O O . GLY B 1 168 ? 10.312 20.312 10.68 1 98.25 168 GLY B O 1
ATOM 3092 N N . SER B 1 169 ? 9.742 18.25 9.992 1 97.31 169 SER B N 1
ATOM 3093 C CA . SER B 1 169 ? 11.086 17.688 9.969 1 97.31 169 SER B CA 1
ATOM 3094 C C . SER B 1 169 ? 11.992 18.438 9 1 97.31 169 SER B C 1
ATOM 3096 O O . SER B 1 169 ? 13.219 18.375 9.125 1 97.31 169 SER B O 1
ATOM 3098 N N . GLY B 1 170 ? 11.375 19.125 8.031 1 97.56 170 GLY B N 1
ATOM 3099 C CA . GLY B 1 170 ? 12.172 19.812 7.031 1 97.56 170 GLY B CA 1
ATOM 3100 C C . GLY B 1 170 ? 13.016 20.938 7.617 1 97.56 170 GLY B C 1
ATOM 3101 O O . GLY B 1 170 ? 14.031 21.312 7.035 1 97.56 170 GLY B O 1
ATOM 3102 N N . TRP B 1 171 ? 12.594 21.453 8.703 1 97.5 171 TRP B N 1
ATOM 3103 C CA . TRP B 1 171 ? 13.312 22.547 9.352 1 97.5 171 TRP B CA 1
ATOM 3104 C C . TRP B 1 171 ? 14.594 22.031 10.016 1 97.5 171 TRP B C 1
ATOM 3106 O O . TRP B 1 171 ? 15.383 22.828 10.539 1 97.5 171 TRP B O 1
ATOM 3116 N N . GLY B 1 172 ? 14.758 20.734 9.961 1 96.06 172 GLY B N 1
ATOM 3117 C CA . GLY B 1 172 ? 16.047 20.188 10.344 1 96.06 172 GLY B CA 1
ATOM 3118 C C . GLY B 1 172 ? 17.188 20.625 9.438 1 96.06 172 GLY B C 1
ATOM 3119 O O . GLY B 1 172 ? 18.359 20.547 9.82 1 96.06 172 GLY B O 1
ATOM 3120 N N . LEU B 1 173 ? 16.875 20.984 8.266 1 96.06 173 LEU B N 1
ATOM 3121 C CA . LEU B 1 173 ? 17.859 21.516 7.328 1 96.06 173 LEU B CA 1
ATOM 3122 C C . LEU B 1 173 ? 18.031 23.016 7.508 1 96.06 173 LEU B C 1
ATOM 3124 O O . LEU B 1 173 ? 18.156 23.75 6.527 1 96.06 173 LEU B O 1
ATOM 3128 N N . TRP B 1 174 ? 18.109 23.406 8.672 1 94.44 174 TRP B N 1
ATOM 3129 C CA . TRP B 1 174 ? 18.062 24.797 9.102 1 94.44 174 TRP B CA 1
ATOM 3130 C C . TRP B 1 174 ? 19.203 25.609 8.477 1 94.44 174 TRP B C 1
ATOM 3132 O O . TRP B 1 174 ? 19.016 26.75 8.07 1 94.44 174 TRP B O 1
ATOM 3142 N N . ASP B 1 175 ? 20.359 25.016 8.383 1 94.88 175 ASP B N 1
ATOM 3143 C CA . ASP B 1 175 ? 21.547 25.719 7.93 1 94.88 175 ASP B CA 1
ATOM 3144 C C . ASP B 1 175 ? 21.391 26.219 6.492 1 94.88 175 ASP B C 1
ATOM 3146 O O . ASP B 1 175 ? 21.984 27.219 6.102 1 94.88 175 ASP B O 1
ATOM 3150 N N . GLY B 1 176 ? 20.562 25.547 5.723 1 95.31 176 GLY B N 1
ATOM 3151 C CA . GLY B 1 176 ? 20.328 25.922 4.336 1 95.31 176 GLY B CA 1
ATOM 3152 C C . GLY B 1 176 ? 19.25 26.969 4.172 1 95.31 176 GLY B C 1
ATOM 3153 O O . GLY B 1 176 ? 19.109 27.562 3.098 1 95.31 176 GLY B O 1
ATOM 3154 N N . VAL B 1 177 ? 18.547 27.266 5.203 1 96.06 177 VAL B N 1
ATOM 3155 C CA . VAL B 1 177 ? 17.406 28.188 5.141 1 96.06 177 VAL B CA 1
ATOM 3156 C C . VAL B 1 177 ? 17.906 29.625 5.086 1 96.06 177 VAL B C 1
ATOM 3158 O O . VAL B 1 177 ? 18.766 30.016 5.863 1 96.06 177 VAL B O 1
ATOM 3161 N N . PRO B 1 178 ? 17.359 30.406 4.172 1 95.81 178 PRO B N 1
ATOM 3162 C CA . PRO B 1 178 ? 17.781 31.797 4.055 1 95.81 178 PRO B CA 1
ATOM 3163 C C . PRO B 1 178 ? 17.594 32.594 5.352 1 95.81 178 PRO B C 1
ATOM 3165 O O . PRO B 1 178 ? 16.641 32.344 6.094 1 95.81 178 PRO B O 1
ATOM 3168 N N . ALA B 1 179 ? 18.422 33.594 5.547 1 94.44 179 ALA B N 1
ATOM 3169 C CA . ALA B 1 179 ? 18.422 34.406 6.762 1 94.44 179 ALA B CA 1
ATOM 3170 C C . ALA B 1 179 ? 17.094 35.125 6.961 1 94.44 179 ALA B C 1
ATOM 3172 O O . ALA B 1 179 ? 16.625 35.281 8.094 1 94.44 179 ALA B O 1
ATOM 3173 N N . GLU B 1 180 ? 16.578 35.531 5.875 1 91.94 180 GLU B N 1
ATOM 3174 C CA . GLU B 1 180 ? 15.297 36.25 5.938 1 91.94 180 GLU B CA 1
ATOM 3175 C C . GLU B 1 180 ? 14.211 35.344 6.531 1 91.94 180 GLU B C 1
ATOM 3177 O O . GLU B 1 180 ? 13.367 35.812 7.305 1 91.94 180 GLU B O 1
ATOM 3182 N N . ILE B 1 181 ? 14.234 34.094 6.168 1 94 181 ILE B N 1
ATOM 3183 C CA . ILE B 1 181 ? 13.25 33.156 6.668 1 94 181 ILE B CA 1
ATOM 3184 C C . ILE B 1 181 ? 13.539 32.812 8.133 1 94 181 ILE B C 1
ATOM 3186 O O . ILE B 1 181 ? 12.633 32.781 8.961 1 94 181 ILE B O 1
ATOM 3190 N N . GLN B 1 182 ? 14.789 32.625 8.406 1 94.56 182 GLN B N 1
ATOM 3191 C CA . GLN B 1 182 ? 15.188 32.344 9.781 1 94.56 182 GLN B CA 1
ATOM 3192 C C . GLN B 1 182 ? 14.734 33.438 10.727 1 94.56 182 GLN B C 1
ATOM 3194 O O . GLN B 1 182 ? 14.234 33.156 11.82 1 94.56 182 GLN B O 1
ATOM 3199 N N . ALA B 1 183 ? 14.891 34.656 10.234 1 93.25 183 ALA B N 1
ATOM 3200 C CA . ALA B 1 183 ? 14.531 35.812 11.055 1 93.25 183 ALA B CA 1
ATOM 3201 C C . ALA B 1 183 ? 13.016 35.906 11.242 1 93.25 183 ALA B C 1
ATOM 3203 O O . ALA B 1 183 ? 12.539 36.375 12.273 1 93.25 183 ALA B O 1
ATOM 3204 N N . ALA B 1 184 ? 12.32 35.438 10.258 1 93.19 184 ALA B N 1
ATOM 3205 C CA . ALA B 1 184 ? 10.867 35.562 10.266 1 93.19 184 ALA B CA 1
ATOM 3206 C C . ALA B 1 184 ? 10.242 34.5 11.156 1 93.19 184 ALA B C 1
ATOM 3208 O O . ALA B 1 184 ? 9.133 34.656 11.672 1 93.19 184 ALA B O 1
ATOM 3209 N N . LEU B 1 185 ? 10.93 33.375 11.312 1 94.69 185 LEU B N 1
ATOM 3210 C CA . LEU B 1 185 ? 10.398 32.281 12.109 1 94.69 185 LEU B CA 1
ATOM 3211 C C . LEU B 1 185 ? 10.703 32.5 13.586 1 94.69 185 LEU B C 1
ATOM 3213 O O . LEU B 1 185 ? 11.859 32.406 14.008 1 94.69 185 LEU B O 1
ATOM 3217 N N . GLY B 1 186 ? 9.711 32.75 14.352 1 91.31 186 GLY B N 1
ATOM 3218 C CA . GLY B 1 186 ? 9.891 32.906 15.781 1 91.31 186 GLY B CA 1
ATOM 3219 C C . GLY B 1 186 ? 10.141 31.594 16.516 1 91.31 186 GLY B C 1
ATOM 3220 O O . GLY B 1 186 ? 10.734 31.578 17.594 1 91.31 186 GLY B O 1
ATOM 3221 N N . LEU B 1 187 ? 9.641 30.578 16.016 1 95 187 LEU B N 1
ATOM 3222 C CA . LEU B 1 187 ? 9.734 29.25 16.594 1 95 187 LEU B CA 1
ATOM 3223 C C . LEU B 1 187 ? 9.781 28.188 15.484 1 95 187 LEU B C 1
ATOM 3225 O O . LEU B 1 187 ? 9.117 28.344 14.453 1 95 187 LEU B O 1
ATOM 3229 N N . CYS B 1 188 ? 10.594 27.203 15.664 1 95.5 188 CYS B N 1
ATOM 3230 C CA . CYS B 1 188 ? 10.633 26.047 14.773 1 95.5 188 CYS B CA 1
ATOM 3231 C C . CYS B 1 188 ? 10.539 24.75 15.555 1 95.5 188 CYS B C 1
ATOM 3233 O O . CYS B 1 188 ? 11.305 24.531 16.5 1 95.5 188 CYS B O 1
ATOM 3235 N N . VAL B 1 189 ? 9.57 24 15.25 1 97 189 VAL B N 1
ATOM 3236 C CA . VAL B 1 189 ? 9.406 22.688 15.859 1 97 189 VAL B CA 1
ATOM 3237 C C . VAL B 1 189 ? 9.656 21.594 14.82 1 97 189 VAL B C 1
ATOM 3239 O O . VAL B 1 189 ? 8.945 21.5 13.82 1 97 189 VAL B O 1
ATOM 3242 N N . THR B 1 190 ? 10.656 20.75 15.109 1 96.94 190 THR B N 1
ATOM 3243 C CA . THR B 1 190 ? 11.094 19.812 14.078 1 96.94 190 THR B CA 1
ATOM 3244 C C . THR B 1 190 ? 10.586 18.406 14.375 1 96.94 190 THR B C 1
ATOM 3246 O O . THR B 1 190 ? 10.539 17.562 13.484 1 96.94 190 THR B O 1
ATOM 3249 N N . ASP B 1 191 ? 10.281 18.156 15.625 1 94.88 191 ASP B N 1
ATOM 3250 C CA . ASP B 1 191 ? 9.898 16.812 16.031 1 94.88 191 ASP B CA 1
ATOM 3251 C C . ASP B 1 191 ? 8.383 16.656 16.078 1 94.88 191 ASP B C 1
ATOM 3253 O O . ASP B 1 191 ? 7.82 16.281 17.109 1 94.88 191 ASP B O 1
ATOM 3257 N N . ILE B 1 192 ? 7.746 16.969 15.031 1 96 192 ILE B N 1
ATOM 3258 C CA . ILE B 1 192 ? 6.305 16.828 14.875 1 96 192 ILE B CA 1
ATOM 3259 C C . ILE B 1 192 ? 5.996 16.156 13.539 1 96 192 ILE B C 1
ATOM 3261 O O . ILE B 1 192 ? 6.652 16.438 12.531 1 96 192 ILE B O 1
ATOM 3265 N N . GLU B 1 193 ? 5.086 15.242 13.57 1 96.38 193 GLU B N 1
ATOM 3266 C CA . GLU B 1 193 ? 4.688 14.492 12.375 1 96.38 193 GLU B CA 1
ATOM 3267 C C . GLU B 1 193 ? 3.217 14.727 12.047 1 96.38 193 GLU B C 1
ATOM 3269 O O . GLU B 1 193 ? 2.42 15.055 12.93 1 96.38 193 GLU B O 1
ATOM 3274 N N . PRO B 1 194 ? 2.904 14.656 10.711 1 97.38 194 PRO B N 1
ATOM 3275 C CA . PRO B 1 194 ? 1.474 14.633 10.398 1 97.38 194 PRO B CA 1
ATOM 3276 C C . PRO B 1 194 ? 0.725 13.516 11.125 1 97.38 194 PRO B C 1
ATOM 3278 O O . PRO B 1 194 ? 1.272 12.43 11.32 1 97.38 194 PRO B O 1
ATOM 3281 N N . GLN B 1 195 ? -0.485 13.805 11.555 1 98.19 195 GLN B N 1
ATOM 3282 C CA . GLN B 1 195 ? -1.282 12.836 12.305 1 98.19 195 GLN B CA 1
ATOM 3283 C C . GLN B 1 195 ? -2.686 12.711 11.719 1 98.19 195 GLN B C 1
ATOM 3285 O O . GLN B 1 195 ? -3.297 13.719 11.336 1 98.19 195 GLN B O 1
ATOM 3290 N N . ALA B 1 196 ? -3.229 11.508 11.812 1 98.81 196 ALA B N 1
ATOM 3291 C CA . ALA B 1 196 ? -4.566 11.227 11.297 1 98.81 196 ALA B CA 1
ATOM 3292 C C . ALA B 1 196 ? -5.625 12.023 12.055 1 98.81 196 ALA B C 1
ATOM 3294 O O . ALA B 1 196 ? -6.676 12.352 11.5 1 98.81 196 ALA B O 1
ATOM 3295 N N . CYS B 1 197 ? -5.332 12.406 13.297 1 98.75 197 CYS B N 1
ATOM 3296 C CA . CYS B 1 197 ? -6.336 13.109 14.094 1 98.75 197 CYS B CA 1
ATOM 3297 C C . CYS B 1 197 ? -6.598 14.5 13.523 1 98.75 197 CYS B C 1
ATOM 3299 O O . CYS B 1 197 ? -7.707 15.023 13.641 1 98.75 197 CYS B O 1
ATOM 3301 N N . ASP B 1 198 ? -5.59 15.102 12.938 1 98.81 198 ASP B N 1
ATOM 3302 C CA . ASP B 1 198 ? -5.777 16.391 12.273 1 98.81 198 ASP B CA 1
ATOM 3303 C C . ASP B 1 198 ? -6.355 16.203 10.867 1 98.81 198 ASP B C 1
ATOM 3305 O O . ASP B 1 198 ? -7.215 16.969 10.438 1 98.81 198 ASP B O 1
ATOM 3309 N N . MET B 1 199 ? -5.926 15.164 10.195 1 98.81 199 MET B N 1
ATOM 3310 C CA . MET B 1 199 ? -6.375 14.875 8.836 1 98.81 199 MET B CA 1
ATOM 3311 C C . MET B 1 199 ? -7.879 14.625 8.797 1 98.81 199 MET B C 1
ATOM 3313 O O . MET B 1 199 ? -8.555 15.039 7.855 1 98.81 199 MET B O 1
ATOM 3317 N N . VAL B 1 200 ? -8.359 13.906 9.812 1 98.94 200 VAL B N 1
ATOM 3318 C CA . VAL B 1 200 ? -9.75 13.469 9.781 1 98.94 200 VAL B CA 1
ATOM 3319 C C . VAL B 1 200 ? -10.68 14.672 9.898 1 98.94 200 VAL B C 1
ATOM 3321 O O . VAL B 1 200 ? -11.789 14.664 9.359 1 98.94 200 VAL B O 1
ATOM 3324 N N . ILE B 1 201 ? -10.258 15.695 10.578 1 98.69 201 ILE B N 1
ATOM 3325 C CA . ILE B 1 201 ? -11.023 16.922 10.695 1 98.69 201 ILE B CA 1
ATOM 3326 C C . ILE B 1 201 ? -11.141 17.594 9.32 1 98.69 201 ILE B C 1
ATOM 3328 O O . ILE B 1 201 ? -12.234 17.969 8.898 1 98.69 201 ILE B O 1
ATOM 3332 N N . LEU B 1 202 ? -9.977 17.719 8.648 1 98.75 202 LEU B N 1
ATOM 3333 C CA . LEU B 1 202 ? -9.969 18.281 7.297 1 98.75 202 LEU B CA 1
ATOM 3334 C C . LEU B 1 202 ? -10.805 17.422 6.348 1 98.75 202 LEU B C 1
ATOM 3336 O O . LEU B 1 202 ? -11.523 17.953 5.504 1 98.75 202 LEU B O 1
ATOM 3340 N N . ALA B 1 203 ? -10.727 16.125 6.504 1 98.81 203 ALA B N 1
ATOM 3341 C CA . ALA B 1 203 ? -11.453 15.188 5.656 1 98.81 203 ALA B CA 1
ATOM 3342 C C . ALA B 1 203 ? -12.961 15.32 5.867 1 98.81 203 ALA B C 1
ATOM 3344 O O . ALA B 1 203 ? -13.734 15.266 4.91 1 98.81 203 ALA B O 1
ATOM 3345 N N . ALA B 1 204 ? -13.391 15.445 7.109 1 98.31 204 ALA B N 1
ATOM 3346 C CA . ALA B 1 204 ? -14.812 15.617 7.406 1 98.31 204 ALA B CA 1
ATOM 3347 C C . ALA B 1 204 ? -15.359 16.891 6.762 1 98.31 204 ALA B C 1
ATOM 3349 O O . ALA B 1 204 ? -16.469 16.891 6.219 1 98.31 204 ALA B O 1
ATOM 3350 N N . ASP B 1 205 ? -14.594 17.969 6.852 1 98 205 ASP B N 1
ATOM 3351 C CA . ASP B 1 205 ? -14.992 19.219 6.188 1 98 205 ASP B CA 1
ATOM 3352 C C . ASP B 1 205 ? -15.156 19 4.684 1 98 205 ASP B C 1
ATOM 3354 O O . ASP B 1 205 ? -16.156 19.453 4.098 1 98 205 ASP B O 1
ATOM 3358 N N . ALA B 1 206 ? -14.164 18.359 4.051 1 98.19 206 ALA B N 1
ATOM 3359 C CA . ALA B 1 206 ? -14.203 18.094 2.615 1 98.19 206 ALA B CA 1
ATOM 3360 C C . ALA B 1 206 ? -15.414 17.234 2.25 1 98.19 206 ALA B C 1
ATOM 3362 O O . ALA B 1 206 ? -16.078 17.484 1.238 1 98.19 206 ALA B O 1
ATOM 3363 N N . PHE B 1 207 ? -15.672 16.234 3.121 1 98.19 207 PHE B N 1
ATOM 3364 C CA . PHE B 1 207 ? -16.812 15.352 2.902 1 98.19 207 PHE B CA 1
ATOM 3365 C C . PHE B 1 207 ? -18.109 16.141 2.891 1 98.19 207 PHE B C 1
ATOM 3367 O O . PHE B 1 207 ? -18.938 15.969 1.993 1 98.19 207 PHE B O 1
ATOM 3374 N N . GLU B 1 208 ? -18.25 17 3.832 1 96.31 208 GLU B N 1
ATOM 3375 C CA . GLU B 1 208 ? -19.469 17.797 3.947 1 96.31 208 GLU B CA 1
ATOM 3376 C C . GLU B 1 208 ? -19.594 18.766 2.777 1 96.31 208 GLU B C 1
ATOM 3378 O O . GLU B 1 208 ? -20.703 19.094 2.357 1 96.31 208 GLU B O 1
ATOM 3383 N N . ALA B 1 209 ? -18.484 19.172 2.223 1 97.06 209 ALA B N 1
ATOM 3384 C CA . ALA B 1 209 ? -18.484 20.094 1.09 1 97.06 209 ALA B CA 1
ATOM 3385 C C . ALA B 1 209 ? -18.641 19.344 -0.229 1 97.06 209 ALA B C 1
ATOM 3387 O O . ALA B 1 209 ? -18.719 19.969 -1.295 1 97.06 209 ALA B O 1
ATOM 3388 N N . GLY B 1 210 ? -18.641 18.031 -0.211 1 96.94 210 GLY B N 1
ATOM 3389 C CA . GLY B 1 210 ? -18.75 17.219 -1.412 1 96.94 210 GLY B CA 1
ATOM 3390 C C . GLY B 1 210 ? -17.438 17.062 -2.158 1 96.94 210 GLY B C 1
ATOM 3391 O O . GLY B 1 210 ? -17.438 16.656 -3.326 1 96.94 210 GLY B O 1
ATOM 3392 N N . ASP B 1 211 ? -16.312 17.375 -1.538 1 95.69 211 ASP B N 1
ATOM 3393 C CA . ASP B 1 211 ? -14.992 17.297 -2.143 1 95.69 211 ASP B CA 1
ATOM 3394 C C . ASP B 1 211 ? -14.336 15.945 -1.87 1 95.69 211 ASP B C 1
ATOM 3396 O O . ASP B 1 211 ? -13.531 15.812 -0.95 1 95.69 211 ASP B O 1
ATOM 3400 N N . HIS B 1 212 ? -14.688 14.938 -2.592 1 94.12 212 HIS B N 1
ATOM 3401 C CA . HIS B 1 212 ? -14.188 13.578 -2.469 1 94.12 212 HIS B CA 1
ATOM 3402 C C . HIS B 1 212 ? -14.102 12.898 -3.83 1 94.12 212 HIS B C 1
ATOM 3404 O O . HIS B 1 212 ? -14.562 13.445 -4.832 1 94.12 212 HIS B O 1
ATOM 3410 N N . GLN B 1 213 ? -13.422 11.836 -3.832 1 94 213 GLN B N 1
ATOM 3411 C CA . GLN B 1 213 ? -13.227 11.102 -5.078 1 94 213 GLN B CA 1
ATOM 3412 C C . GLN B 1 213 ? -13.617 9.633 -4.914 1 94 213 GLN B C 1
ATOM 3414 O O . GLN B 1 213 ? -13.805 9.156 -3.795 1 94 213 GLN B O 1
ATOM 3419 N N . ARG B 1 214 ? -13.766 8.961 -6.133 1 93.56 214 ARG B N 1
ATOM 3420 C CA . ARG B 1 214 ? -13.906 7.508 -6.125 1 93.56 214 ARG B CA 1
ATOM 3421 C C . ARG B 1 214 ? -12.594 6.84 -5.723 1 93.56 214 ARG B C 1
ATOM 3423 O O . ARG B 1 214 ? -11.516 7.281 -6.129 1 93.56 214 ARG B O 1
ATOM 3430 N N . PRO B 1 215 ? -12.719 5.777 -4.953 1 93.81 215 PRO B N 1
ATOM 3431 C CA . PRO B 1 215 ? -11.516 5.113 -4.438 1 93.81 215 PRO B CA 1
ATOM 3432 C C . PRO B 1 215 ? -10.539 4.727 -5.539 1 93.81 215 PRO B C 1
ATOM 3434 O O . PRO B 1 215 ? -9.32 4.883 -5.379 1 93.81 215 PRO B O 1
ATOM 3437 N N . HIS B 1 216 ? -10.969 4.25 -6.652 1 88.31 216 HIS B N 1
ATOM 3438 C CA . HIS B 1 216 ? -10.078 3.734 -7.688 1 88.31 216 HIS B CA 1
ATOM 3439 C C . HIS B 1 216 ? -9.461 4.871 -8.5 1 88.31 216 HIS B C 1
ATOM 3441 O O . HIS B 1 216 ? -8.555 4.641 -9.305 1 88.31 216 HIS B O 1
ATOM 3447 N N . ASP B 1 217 ? -9.844 6.145 -8.211 1 88.5 217 ASP B N 1
ATOM 3448 C CA . ASP B 1 217 ? -9.281 7.297 -8.898 1 88.5 217 ASP B CA 1
ATOM 3449 C C . ASP B 1 217 ? -8.25 8.008 -8.031 1 88.5 217 ASP B C 1
ATOM 3451 O O . ASP B 1 217 ? -7.492 8.852 -8.516 1 88.5 217 ASP B O 1
ATOM 3455 N N . ALA B 1 218 ? -8.266 7.727 -6.801 1 90.12 218 ALA B N 1
ATOM 3456 C CA . ALA B 1 218 ? -7.414 8.43 -5.84 1 90.12 218 ALA B CA 1
ATOM 3457 C C . ALA B 1 218 ? -5.949 8.047 -6.016 1 90.12 218 ALA B C 1
ATOM 3459 O O . ALA B 1 218 ? -5.633 6.883 -6.293 1 90.12 218 ALA B O 1
ATOM 3460 N N . GLN B 1 219 ? -5.074 9.047 -5.871 1 90.44 219 GLN B N 1
ATOM 3461 C CA . GLN B 1 219 ? -3.633 8.836 -5.969 1 90.44 219 GLN B CA 1
ATOM 3462 C C . GLN B 1 219 ? -2.881 9.695 -4.957 1 90.44 219 GLN B C 1
ATOM 3464 O O . GLN B 1 219 ? -3.271 10.836 -4.688 1 90.44 219 GLN B O 1
ATOM 3469 N N . PRO B 1 220 ? -1.78 9.094 -4.461 1 93.06 220 PRO B N 1
ATOM 3470 C CA . PRO B 1 220 ? -0.906 9.984 -3.688 1 93.06 220 PRO B CA 1
ATOM 3471 C C . PRO B 1 220 ? -0.375 11.148 -4.516 1 93.06 220 PRO B C 1
ATOM 3473 O O . PRO B 1 220 ? -0.374 11.094 -5.746 1 93.06 220 PRO B O 1
ATOM 3476 N N . VAL B 1 221 ? 0.005 12.188 -3.826 1 91.62 221 VAL B N 1
ATOM 3477 C CA . VAL B 1 221 ? 0.597 13.352 -4.469 1 91.62 221 VAL B CA 1
ATOM 3478 C C . VAL B 1 221 ? 2.119 13.273 -4.379 1 91.62 221 VAL B C 1
ATOM 3480 O O . VAL B 1 221 ? 2.684 13.25 -3.283 1 91.62 221 VAL B O 1
ATOM 3483 N N . TYR B 1 222 ? 2.738 13.258 -5.562 1 90.12 222 TYR B N 1
ATOM 3484 C CA . TYR B 1 222 ? 4.195 13.25 -5.664 1 90.12 222 TYR B CA 1
ATOM 3485 C C . TYR B 1 222 ? 4.707 14.578 -6.215 1 90.12 222 TYR B C 1
ATOM 3487 O O . TYR B 1 222 ? 4.695 14.805 -7.426 1 90.12 222 TYR B O 1
ATOM 3495 N N . LEU B 1 223 ? 5.176 15.344 -5.418 1 89.5 223 LEU B N 1
ATOM 3496 C CA . LEU B 1 223 ? 5.582 16.688 -5.816 1 89.5 223 LEU B CA 1
ATOM 3497 C C . LEU B 1 223 ? 6.848 16.641 -6.668 1 89.5 223 LEU B C 1
ATOM 3499 O O . LEU B 1 223 ? 7.055 17.5 -7.523 1 89.5 223 LEU B O 1
ATOM 3503 N N . ARG B 1 224 ? 7.715 15.672 -6.434 1 81.5 224 ARG B N 1
ATOM 3504 C CA . ARG B 1 224 ? 8.961 15.57 -7.191 1 81.5 224 ARG B CA 1
ATOM 3505 C C . ARG B 1 224 ? 8.688 15.219 -8.648 1 81.5 224 ARG B C 1
ATOM 3507 O O . ARG B 1 224 ? 9.383 15.695 -9.547 1 81.5 224 ARG B O 1
ATOM 3514 N N . ASP B 1 225 ? 7.785 14.352 -8.898 1 66.25 225 ASP B N 1
ATOM 3515 C CA . ASP B 1 225 ? 7.453 13.953 -10.266 1 66.25 225 ASP B CA 1
ATOM 3516 C C . ASP B 1 225 ? 6.844 15.117 -11.047 1 66.25 225 ASP B C 1
ATOM 3518 O O . ASP B 1 225 ? 7.086 15.258 -12.25 1 66.25 225 ASP B O 1
ATOM 3522 N N . GLN B 1 226 ? 6.172 15.922 -10.312 1 59.16 226 GLN B N 1
ATOM 3523 C CA . GLN B 1 226 ? 5.555 17.062 -10.969 1 59.16 226 GLN B CA 1
ATOM 3524 C C . GLN B 1 226 ? 6.605 18.094 -11.398 1 59.16 226 GLN B C 1
ATOM 3526 O O . GLN B 1 226 ? 6.43 18.781 -12.406 1 59.16 226 GLN B O 1
ATOM 3531 N N . VAL B 1 227 ? 7.691 18.094 -10.695 1 47.31 227 VAL B N 1
ATOM 3532 C CA . VAL B 1 227 ? 8.781 19 -11.047 1 47.31 227 VAL B CA 1
ATOM 3533 C C . VAL B 1 227 ? 9.547 18.453 -12.25 1 47.31 227 VAL B C 1
ATOM 3535 O O . VAL B 1 227 ? 9.898 19.188 -13.164 1 47.31 227 VAL B O 1
ATOM 3538 N N . ALA B 1 228 ? 9.836 17.109 -12.211 1 47.25 228 ALA B N 1
ATOM 3539 C CA . ALA B 1 228 ? 10.578 16.516 -13.312 1 47.25 228 ALA B CA 1
ATOM 3540 C C . ALA B 1 228 ? 9.797 16.609 -14.625 1 47.25 228 ALA B C 1
ATOM 3542 O O . ALA B 1 228 ? 10.367 16.859 -15.68 1 47.25 228 ALA B O 1
ATOM 3543 N N . TRP B 1 229 ? 8.531 16.391 -14.453 1 41.81 229 TRP B N 1
ATOM 3544 C CA . TRP B 1 229 ? 7.719 16.469 -15.664 1 41.81 229 TRP B CA 1
ATOM 3545 C C . TRP B 1 229 ? 7.695 17.891 -16.203 1 41.81 229 TRP B C 1
ATOM 3547 O O . TRP B 1 229 ? 7.785 18.094 -17.422 1 41.81 229 TRP B O 1
ATOM 3557 N N . LYS B 1 230 ? 7.543 18.859 -15.273 1 46.16 230 LYS B N 1
ATOM 3558 C CA . LYS B 1 230 ? 7.574 20.234 -15.758 1 46.16 230 LYS B CA 1
ATOM 3559 C C . LYS B 1 230 ? 8.914 20.562 -16.422 1 46.16 230 LYS B C 1
ATOM 3561 O O . LYS B 1 230 ? 8.953 21.219 -17.453 1 46.16 230 LYS B O 1
ATOM 3566 N N . LYS B 1 231 ? 9.93 19.953 -15.867 1 48.16 231 LYS B N 1
ATOM 3567 C CA . LYS B 1 231 ? 11.242 20.234 -16.453 1 48.16 231 LYS B CA 1
ATOM 3568 C C . LYS B 1 231 ? 11.398 19.531 -17.797 1 48.16 231 LYS B C 1
ATOM 3570 O O . LYS B 1 231 ? 11.953 20.094 -18.734 1 48.16 231 LYS B O 1
ATOM 3575 N N . MET B 1 232 ? 10.992 18.344 -17.922 1 44.5 232 MET B N 1
ATOM 3576 C CA . MET B 1 232 ? 11.055 17.594 -19.172 1 44.5 232 MET B CA 1
ATOM 3577 C C . MET B 1 232 ? 10.148 18.234 -20.219 1 44.5 232 MET B C 1
ATOM 3579 O O . MET B 1 232 ? 10.477 18.234 -21.406 1 44.5 232 MET B O 1
ATOM 3583 N N . ALA B 1 233 ? 9.039 18.672 -19.766 1 48.78 233 ALA B N 1
ATOM 3584 C CA . ALA B 1 233 ? 8.117 19.344 -20.688 1 48.78 233 ALA B CA 1
ATOM 3585 C C . ALA B 1 233 ? 8.703 20.672 -21.172 1 48.78 233 ALA B C 1
ATOM 3587 O O . ALA B 1 233 ? 8.438 21.094 -22.297 1 48.78 233 ALA B O 1
ATOM 3588 N N . GLU B 1 234 ? 9.289 21.375 -20.328 1 45.5 234 GLU B N 1
ATOM 3589 C CA . GLU B 1 234 ? 9.93 22.641 -20.688 1 45.5 234 GLU B CA 1
ATOM 3590 C C . GLU B 1 234 ? 11.164 22.406 -21.547 1 45.5 234 GLU B C 1
ATOM 3592 O O . GLU B 1 234 ? 11.656 23.328 -22.203 1 45.5 234 GLU B O 1
ATOM 3597 N N . LYS B 1 235 ? 11.766 21.375 -21.312 1 42.59 235 LYS B N 1
ATOM 3598 C CA . LYS B 1 235 ? 12.922 21.062 -22.141 1 42.59 235 LYS B CA 1
ATOM 3599 C C . LYS B 1 235 ? 12.492 20.531 -23.5 1 42.59 235 LYS B C 1
ATOM 3601 O O . LYS B 1 235 ? 13.336 20.234 -24.359 1 42.59 235 LYS B O 1
ATOM 3606 N N . LYS B 1 236 ? 11.273 20.141 -23.672 1 43.12 236 LYS B N 1
ATOM 3607 C CA . LYS B 1 236 ? 10.93 19.781 -25.047 1 43.12 236 LYS B CA 1
ATOM 3608 C C . LYS B 1 236 ? 11.109 20.984 -25.984 1 43.12 236 LYS B C 1
ATOM 3610 O O . LYS B 1 236 ? 10.469 22.016 -25.812 1 43.12 236 LYS B O 1
ATOM 3615 N N . PRO B 1 237 ? 12.219 20.953 -26.797 1 41.5 237 PRO B N 1
ATOM 3616 C CA . PRO B 1 237 ? 12.555 22.016 -27.75 1 41.5 237 PRO B CA 1
ATOM 3617 C C . PRO B 1 237 ? 11.344 22.484 -28.547 1 41.5 237 PRO B C 1
ATOM 3619 O O . PRO B 1 237 ? 10.422 21.703 -28.812 1 41.5 237 PRO B O 1
ATOM 3622 N N . GLN B 1 238 ? 11.141 23.859 -28.672 1 31.81 238 GLN B N 1
ATOM 3623 C CA . GLN B 1 238 ? 10.438 24.438 -29.812 1 31.81 238 GLN B CA 1
ATOM 3624 C C . GLN B 1 238 ? 10.961 23.859 -31.125 1 31.81 238 GLN B C 1
ATOM 3626 O O . GLN B 1 238 ? 12.172 23.766 -31.328 1 31.81 238 GLN B O 1
#

pLDDT: mean 92.62, std 12.34, range [31.81, 98.94]

InterPro domains:
  IPR000905 Gcp-like domain [PF00814] (35-155)
  IPR000905 Gcp-like domain [PTHR11735] (3-131)
  IPR022496 tRNA threonylcarbamoyl adenosine modification protein TsaB [TIGR03725] (4-224)
  IPR043129 ATPase, nucleotide binding domain [SSF53067] (4-109)
  IPR043129 ATPase, nucleotide binding domain [SSF53067] (115-222)